Protein AF-A0A1F8CMC3-F1 (afdb_monomer)

pLDDT: mean 89.33, std 9.15, range [38.19, 98.25]

Sequence (382 aa):
GPGSTTINIGAGNGISLSADAITIDTDTTSTTSVKSNNSGLEVTADGLRLLGGCADGEALAWDATAEVWKCATASGGTITGSGASGQLTFWNGSTSITGSNSLWWDSTNARLGLGTTAPTSQLEILGTGVADGQFRIAYDSSNYTKFAVDSTGALTVSNNGTDIAKLGAANATFYVPTTFSASGDVSMAYDLVFTNQISSQIESYGPISIIAGENYESNDLTLKTYNAGDVVADLTGTGRLKLYGTDTTLLFDTRTTTDTDYWMGIIDDAAGDDDDILSIGKGLTNGTSTFLTLNSGGNLGIGTTAPITTLDVSGTTWLRGLSANSGLFINASGNVGIGTTAPAAWLDIAAATTAKPSIRVASGTAPTSPITGDMYNDGDQL

Nearest PDB structures (foldseek):
  8on4-assembly1_A  TM=4.471E-01  e=8.612E-02  Bdellovibrio bacteriovorus HD100
  9c3c-assembly1_d  TM=1.233E-01  e=6.291E-01  Oryctolagus cuniculus
  9c3c-assembly1_g  TM=1.492E-01  e=2.327E+00  Oryctolagus cuniculus
  6x3m-assembly2_D  TM=1.394E-01  e=8.611E+00  Streptococcus pyogenes phage H4489A

Structure (mmCIF, N/CA/C/O backbone):
data_AF-A0A1F8CMC3-F1
#
_entry.id   AF-A0A1F8CMC3-F1
#
loop_
_atom_site.group_PDB
_atom_site.id
_atom_site.type_symbol
_atom_site.label_atom_id
_atom_site.label_alt_id
_atom_site.label_comp_id
_atom_site.label_asym_id
_atom_site.label_entity_id
_atom_site.label_seq_id
_atom_site.pdbx_PDB_ins_code
_atom_site.Cartn_x
_atom_site.Cartn_y
_atom_site.Cartn_z
_atom_site.occupancy
_atom_site.B_iso_or_equiv
_atom_site.auth_seq_id
_atom_site.auth_comp_id
_atom_site.auth_asym_id
_atom_site.auth_atom_id
_atom_site.pdbx_PDB_model_num
ATOM 1 N N . GLY A 1 1 ? -66.513 -43.105 98.682 1.00 38.19 1 GLY A N 1
ATOM 2 C CA . GLY A 1 1 ? -67.400 -41.936 98.536 1.00 38.19 1 GLY A CA 1
ATOM 3 C C . GLY A 1 1 ? -66.544 -40.746 98.161 1.00 38.19 1 GLY A C 1
ATOM 4 O O . GLY A 1 1 ? -65.436 -40.677 98.681 1.00 38.19 1 GLY A O 1
ATOM 5 N N . PRO A 1 2 ? -66.982 -39.882 97.236 1.00 52.31 2 PRO A N 1
ATOM 6 C CA . PRO A 1 2 ? -66.177 -38.767 96.758 1.00 52.31 2 PRO A CA 1
ATOM 7 C C . PRO A 1 2 ? -66.030 -37.738 97.883 1.00 52.31 2 PRO A C 1
ATOM 9 O O . PRO A 1 2 ? -67.016 -37.347 98.506 1.00 52.31 2 PRO A O 1
ATOM 12 N N . GLY A 1 3 ? -64.796 -37.333 98.173 1.00 59.84 3 GLY A N 1
ATOM 13 C CA . GLY A 1 3 ? -64.551 -36.146 98.979 1.00 59.84 3 GLY A CA 1
ATOM 14 C C . GLY A 1 3 ? -64.892 -34.927 98.131 1.00 59.84 3 GLY A C 1
ATOM 15 O O . GLY A 1 3 ? -64.341 -34.767 97.046 1.00 59.84 3 GLY A O 1
ATOM 16 N N . SER A 1 4 ? -65.827 -34.102 98.592 1.00 69.75 4 SER A N 1
ATOM 17 C CA . SER A 1 4 ? -66.096 -32.806 97.972 1.00 69.75 4 SER A CA 1
ATOM 18 C C . SER A 1 4 ? -64.889 -31.897 98.205 1.00 69.75 4 SER A C 1
ATOM 20 O O . SER A 1 4 ? -64.654 -31.474 99.336 1.00 69.75 4 SER A O 1
ATOM 22 N N . THR A 1 5 ? -64.129 -31.599 97.152 1.00 72.62 5 THR A N 1
ATOM 23 C CA . THR A 1 5 ? -63.067 -30.587 97.180 1.00 72.62 5 THR A CA 1
ATOM 24 C C . THR A 1 5 ? -63.657 -29.256 96.741 1.00 72.62 5 THR A C 1
ATOM 26 O O . THR A 1 5 ? -64.049 -29.093 95.588 1.00 72.62 5 THR A O 1
ATOM 29 N N . THR A 1 6 ? -63.720 -28.292 97.654 1.00 71.50 6 THR A N 1
ATOM 30 C CA . THR A 1 6 ? -64.124 -26.923 97.324 1.00 71.50 6 THR A CA 1
ATOM 31 C C . THR A 1 6 ? -62.932 -26.181 96.726 1.00 71.50 6 THR A C 1
ATOM 33 O O . THR A 1 6 ? -61.944 -25.945 97.420 1.00 71.50 6 THR A O 1
ATOM 36 N N . ILE A 1 7 ? -63.020 -25.804 95.449 1.00 71.31 7 ILE A N 1
ATOM 37 C CA . ILE A 1 7 ? -62.030 -24.948 94.786 1.00 71.31 7 ILE A CA 1
ATOM 38 C C . ILE A 1 7 ? -62.608 -23.534 94.706 1.00 71.31 7 ILE A C 1
ATOM 40 O O . ILE A 1 7 ? -63.546 -23.275 93.957 1.00 71.31 7 ILE A O 1
ATOM 44 N N . ASN A 1 8 ? -62.047 -22.612 95.487 1.00 71.81 8 ASN A N 1
ATOM 45 C CA . ASN A 1 8 ? -62.418 -21.200 95.435 1.00 71.81 8 ASN A CA 1
ATOM 46 C C . ASN A 1 8 ? -61.679 -20.532 94.266 1.00 71.81 8 ASN A C 1
ATOM 48 O O . ASN A 1 8 ? -60.538 -20.109 94.422 1.00 71.81 8 ASN A O 1
ATOM 52 N N . ILE A 1 9 ? -62.321 -20.446 93.101 1.00 67.38 9 ILE A N 1
ATOM 53 C CA . ILE A 1 9 ? -61.719 -19.934 91.853 1.00 67.38 9 ILE A CA 1
ATOM 54 C C . ILE A 1 9 ? -61.589 -18.397 91.769 1.00 67.38 9 ILE A C 1
ATOM 56 O O . ILE A 1 9 ? -61.149 -17.878 90.750 1.00 67.38 9 ILE A O 1
ATOM 60 N N . GLY A 1 10 ? -61.887 -17.660 92.848 1.00 62.12 10 GLY A N 1
ATOM 61 C CA . GLY A 1 10 ? -61.741 -16.197 92.896 1.00 62.12 10 GLY A CA 1
ATOM 62 C C . GLY A 1 10 ? -62.737 -15.441 92.002 1.00 62.12 10 GLY A C 1
ATOM 63 O O . GLY A 1 10 ? -63.607 -16.037 91.378 1.00 62.12 10 GLY A O 1
ATOM 64 N N . ALA A 1 11 ? -62.659 -14.105 91.994 1.00 56.19 11 ALA A N 1
ATOM 65 C CA . ALA A 1 11 ? -63.525 -13.260 91.170 1.00 56.19 11 ALA A CA 1
ATOM 66 C C . ALA A 1 11 ? -63.021 -13.234 89.715 1.00 56.19 11 ALA A C 1
ATOM 68 O O . ALA A 1 11 ? -61.937 -12.713 89.462 1.00 56.19 11 ALA A O 1
ATOM 69 N N . GLY A 1 12 ? -63.800 -13.776 88.776 1.00 69.69 12 GLY A N 1
ATOM 70 C CA . GLY A 1 12 ? -63.489 -13.754 87.343 1.00 69.69 12 GLY A CA 1
ATOM 71 C C . GLY A 1 12 ? -64.087 -14.937 86.576 1.00 69.69 12 GLY A C 1
ATOM 72 O O . GLY A 1 12 ? -64.645 -15.849 87.182 1.00 69.69 12 GLY A O 1
ATOM 73 N N . ASN A 1 13 ? -63.957 -14.910 85.246 1.00 75.19 13 ASN A N 1
ATOM 74 C CA . ASN A 1 13 ? -64.405 -15.985 84.344 1.00 75.19 13 ASN A CA 1
ATOM 75 C C . ASN A 1 13 ? -63.239 -16.834 83.801 1.00 75.19 13 ASN A C 1
ATOM 77 O O . ASN A 1 13 ? -63.475 -17.802 83.083 1.00 75.19 13 ASN A O 1
ATOM 81 N N . GLY A 1 14 ? -61.994 -16.502 84.163 1.00 76.12 14 GLY A N 1
ATOM 82 C CA . GLY A 1 14 ? -60.788 -17.120 83.610 1.00 76.12 14 GLY A CA 1
ATOM 83 C C . GLY A 1 14 ? -60.581 -18.604 83.928 1.00 76.12 14 GLY A C 1
ATOM 84 O O . GLY A 1 14 ? -59.771 -19.261 83.279 1.00 76.12 14 GLY A O 1
ATOM 85 N N . ILE A 1 15 ? -61.295 -19.156 84.913 1.00 80.38 15 ILE A N 1
ATOM 86 C CA . ILE A 1 15 ? -61.325 -20.594 85.208 1.00 80.38 15 ILE A CA 1
ATOM 87 C C . ILE A 1 15 ? -62.787 -21.004 85.357 1.00 80.38 15 ILE A C 1
ATOM 89 O O . ILE A 1 15 ? -63.511 -20.447 86.178 1.00 80.38 15 ILE A O 1
ATOM 93 N N . SER A 1 16 ? -63.221 -21.997 84.590 1.00 80.31 16 SER A N 1
ATOM 94 C CA . SER A 1 16 ? -64.565 -22.569 84.663 1.00 80.31 16 SER A CA 1
ATOM 95 C C . SER A 1 16 ? -64.506 -24.041 85.072 1.00 80.31 16 SER A C 1
ATOM 97 O O . SER A 1 16 ? -63.592 -24.780 84.707 1.00 80.31 16 SER A O 1
ATOM 99 N N . LEU A 1 17 ? -65.480 -24.464 85.879 1.00 80.94 17 LEU A N 1
ATOM 100 C CA . LEU A 1 17 ? -65.612 -25.834 86.369 1.00 80.94 17 LEU A CA 1
ATOM 101 C C . LEU A 1 17 ? -66.910 -26.438 85.829 1.00 80.94 17 LEU A C 1
ATOM 103 O O . LEU A 1 17 ? -67.985 -25.862 85.986 1.00 80.94 17 LEU A O 1
ATOM 107 N N . SER A 1 18 ? -66.808 -27.619 85.229 1.00 75.62 18 SER A N 1
ATOM 108 C CA . SER A 1 18 ? -67.940 -28.468 84.848 1.00 75.62 18 SER A CA 1
ATOM 109 C C . SER A 1 18 ? -67.904 -29.782 85.635 1.00 75.62 18 SER A C 1
ATOM 111 O O . SER A 1 18 ? -66.978 -30.009 86.412 1.00 75.62 18 SER A O 1
ATOM 113 N N . ALA A 1 19 ? -68.907 -30.649 85.448 1.00 78.69 19 ALA A N 1
ATOM 114 C CA . ALA A 1 19 ? -69.024 -31.910 86.186 1.00 78.69 19 ALA A CA 1
ATOM 115 C C . ALA A 1 19 ? -67.763 -32.795 86.092 1.00 78.69 19 ALA A C 1
ATOM 117 O O . ALA A 1 19 ? -67.409 -33.421 87.087 1.00 78.69 19 ALA A O 1
ATOM 118 N N . ASP A 1 20 ? -67.063 -32.771 84.948 1.00 84.12 20 ASP A N 1
ATOM 119 C CA . ASP A 1 20 ? -65.910 -33.641 84.671 1.00 84.12 20 ASP A CA 1
ATOM 120 C C . ASP A 1 20 ? -64.670 -32.897 84.128 1.00 84.12 20 ASP A C 1
ATOM 122 O O . ASP A 1 20 ? -63.697 -33.535 83.724 1.00 84.12 20 ASP A O 1
ATOM 126 N N . ALA A 1 21 ? -64.665 -31.557 84.093 1.00 79.62 21 ALA A N 1
ATOM 127 C CA . ALA A 1 21 ? -63.532 -30.793 83.561 1.00 79.62 21 ALA A CA 1
ATOM 128 C C . ALA A 1 21 ? -63.313 -29.448 84.262 1.00 79.62 21 ALA A C 1
ATOM 130 O O . ALA A 1 21 ? -64.268 -28.744 84.598 1.00 79.62 21 ALA A O 1
ATOM 131 N N . ILE A 1 22 ? -62.037 -29.080 84.404 1.00 85.12 22 ILE A N 1
ATOM 132 C CA . ILE A 1 22 ? -61.576 -27.729 84.739 1.00 85.12 22 ILE A CA 1
ATOM 133 C C . ILE A 1 22 ? -61.035 -27.117 83.448 1.00 85.12 22 ILE A C 1
ATOM 135 O O . ILE A 1 22 ? -60.096 -27.654 82.860 1.00 85.12 22 ILE A O 1
ATOM 139 N N . THR A 1 23 ? -61.618 -26.007 83.014 1.00 83.62 23 THR A N 1
ATOM 140 C CA . THR A 1 23 ? -61.198 -25.256 81.829 1.00 83.62 23 THR A CA 1
ATOM 141 C C . THR A 1 23 ? -60.598 -23.924 82.249 1.00 83.62 23 THR A C 1
ATOM 143 O O . THR A 1 23 ? -61.126 -23.245 83.126 1.00 83.62 23 THR A O 1
ATOM 146 N N . ILE A 1 24 ? -59.480 -23.555 81.629 1.00 85.62 24 ILE A N 1
ATOM 147 C CA . ILE A 1 24 ? -58.861 -22.240 81.793 1.00 85.62 24 ILE A CA 1
ATOM 148 C C . ILE A 1 24 ? -59.139 -21.472 80.507 1.00 85.62 24 ILE A C 1
ATOM 150 O O . ILE A 1 24 ? -58.868 -21.990 79.424 1.00 85.62 24 ILE A O 1
ATOM 154 N N . ASP A 1 25 ? -59.717 -20.283 80.631 1.00 84.88 25 ASP A N 1
ATOM 155 C CA . ASP A 1 25 ? -59.954 -19.394 79.499 1.00 84.88 25 ASP A CA 1
ATOM 156 C C . ASP A 1 25 ? -58.603 -18.965 78.919 1.00 84.88 25 ASP A C 1
ATOM 158 O O . ASP A 1 25 ? -57.701 -18.585 79.660 1.00 84.88 25 ASP A O 1
ATOM 162 N N . THR A 1 26 ? -58.429 -19.075 77.609 1.00 85.19 26 THR A N 1
ATOM 163 C CA . THR A 1 26 ? -57.206 -18.660 76.908 1.00 85.19 26 THR A CA 1
ATOM 164 C C . THR A 1 26 ? -57.451 -17.485 75.963 1.00 85.19 26 THR A C 1
ATOM 166 O O . THR A 1 26 ? -56.511 -17.023 75.321 1.00 85.19 26 THR A O 1
ATOM 169 N N . ASP A 1 27 ? -58.694 -17.008 75.859 1.00 83.00 27 ASP A N 1
ATOM 170 C CA . ASP A 1 27 ? -59.113 -15.897 74.999 1.00 83.00 27 ASP A CA 1
ATOM 171 C C . ASP A 1 27 ? -59.260 -14.607 75.823 1.00 83.00 27 ASP A C 1
ATOM 173 O O . ASP A 1 27 ? -60.314 -13.982 75.927 1.00 83.00 27 ASP A O 1
ATOM 177 N N . THR A 1 28 ? -58.171 -14.230 76.496 1.00 79.50 28 THR A N 1
ATOM 178 C CA . THR A 1 28 ? -58.168 -13.093 77.425 1.00 79.50 28 THR A CA 1
ATOM 179 C C . THR A 1 28 ? -58.035 -11.762 76.676 1.00 79.50 28 THR A C 1
ATOM 181 O O . THR A 1 28 ? -57.149 -11.625 75.832 1.00 79.50 28 THR A O 1
ATOM 184 N N . THR A 1 29 ? -58.809 -10.734 77.046 1.00 75.31 29 THR A N 1
ATOM 185 C CA . THR A 1 29 ? -58.778 -9.405 76.385 1.00 75.31 29 THR A CA 1
ATOM 186 C C . THR A 1 29 ? -58.142 -8.277 77.211 1.00 75.31 29 THR A C 1
ATOM 188 O O . THR A 1 29 ? -58.036 -7.150 76.732 1.00 75.31 29 THR A O 1
ATOM 191 N N . SER A 1 30 ? -57.761 -8.533 78.464 1.00 74.38 30 SER A N 1
ATOM 192 C CA . SER A 1 30 ? -57.161 -7.534 79.371 1.00 74.38 30 SER A CA 1
ATOM 193 C C . SER A 1 30 ? -55.657 -7.342 79.101 1.00 74.38 30 SER A C 1
ATOM 195 O O . SER A 1 30 ? -55.151 -7.866 78.119 1.00 74.38 30 SER A O 1
ATOM 197 N N . THR A 1 31 ? -54.912 -6.597 79.921 1.00 79.62 31 THR A N 1
ATOM 198 C CA . THR A 1 31 ? -53.431 -6.491 79.890 1.00 79.62 31 THR A CA 1
ATOM 199 C C . THR A 1 31 ? -52.895 -6.358 81.312 1.00 79.62 31 THR A C 1
ATOM 201 O O . THR A 1 31 ? -53.565 -5.771 82.160 1.00 79.62 31 THR A O 1
ATOM 204 N N . THR A 1 32 ? -51.683 -6.845 81.583 1.00 85.75 32 THR A N 1
ATOM 205 C CA . THR A 1 32 ? -51.021 -6.693 82.892 1.00 85.75 32 THR A CA 1
ATOM 206 C C . THR A 1 32 ? -49.749 -5.852 82.774 1.00 85.75 32 THR A C 1
ATOM 208 O O . THR A 1 32 ? -49.306 -5.517 81.681 1.00 85.75 32 THR A O 1
ATOM 211 N N . SER A 1 33 ? -49.131 -5.507 83.906 1.00 90.50 33 SER A N 1
ATOM 212 C CA . SER A 1 33 ? -47.805 -4.877 83.948 1.00 90.50 33 SER A CA 1
ATOM 213 C C . SER A 1 33 ? -46.658 -5.884 84.115 1.00 90.50 33 SER A C 1
ATOM 215 O O . SER A 1 33 ? -45.511 -5.476 84.313 1.00 90.50 33 SER A O 1
ATOM 217 N N . VAL A 1 34 ? -46.933 -7.194 84.059 1.00 90.44 34 VAL A N 1
ATOM 218 C CA . VAL A 1 34 ? -45.929 -8.234 84.317 1.00 90.44 34 VAL A CA 1
ATOM 219 C C . VAL A 1 34 ? -44.989 -8.346 83.120 1.00 90.44 34 VAL A C 1
ATOM 221 O O . VAL A 1 34 ? -45.412 -8.657 82.009 1.00 90.44 34 VAL A O 1
ATOM 224 N N . LYS A 1 35 ? -43.696 -8.100 83.356 1.00 92.62 35 LYS A N 1
ATOM 225 C CA . LYS A 1 35 ? -42.649 -8.140 82.321 1.00 92.62 35 LYS A CA 1
ATOM 226 C C . LYS A 1 35 ? -41.734 -9.358 82.393 1.00 92.62 35 LYS A C 1
ATOM 228 O O . LYS A 1 35 ? -40.919 -9.535 81.495 1.00 92.62 35 LYS A O 1
ATOM 233 N N . SER A 1 36 ? -41.835 -10.191 83.426 1.00 93.06 36 SER A N 1
ATOM 234 C CA . SER A 1 36 ? -41.085 -11.447 83.512 1.00 93.06 36 SER A CA 1
ATOM 235 C C . SER A 1 36 ? -41.746 -12.463 84.440 1.00 93.06 36 SER A C 1
ATOM 237 O O . SER A 1 36 ? -42.309 -12.095 85.470 1.00 93.06 36 SER A O 1
ATOM 239 N N . ASN A 1 37 ? -41.664 -13.746 84.083 1.00 92.38 37 ASN A N 1
ATOM 240 C CA . ASN A 1 37 ? -41.976 -14.874 84.958 1.00 92.38 37 ASN A CA 1
ATOM 241 C C . ASN A 1 37 ? -41.343 -16.184 84.445 1.00 92.38 37 ASN A C 1
ATOM 243 O O . ASN A 1 37 ? -40.838 -16.260 83.331 1.00 92.38 37 ASN A O 1
ATOM 247 N N . ASN A 1 38 ? -41.392 -17.246 85.249 1.00 91.94 38 ASN A N 1
ATOM 248 C CA . ASN A 1 38 ? -40.716 -18.508 84.928 1.00 91.94 38 ASN A CA 1
ATOM 249 C C . ASN A 1 38 ? -41.235 -19.208 83.653 1.00 91.94 38 ASN A C 1
ATOM 251 O O . ASN A 1 38 ? -40.467 -19.850 82.948 1.00 91.94 38 ASN A O 1
ATOM 255 N N . SER A 1 39 ? -42.531 -19.111 83.343 1.00 91.38 39 SER A N 1
ATOM 256 C CA . SER A 1 39 ? -43.182 -19.897 82.279 1.00 91.38 39 SER A CA 1
ATOM 257 C C . SER A 1 39 ? -43.510 -19.107 81.008 1.00 91.38 39 SER A C 1
ATOM 259 O O . SER A 1 39 ? -43.974 -19.695 80.037 1.00 91.38 39 SER A O 1
ATOM 261 N N . GLY A 1 40 ? -43.345 -17.782 81.019 1.00 92.06 40 GLY A N 1
ATOM 262 C CA . GLY A 1 40 ? -43.855 -16.879 79.979 1.00 92.06 40 GLY A CA 1
ATOM 263 C C . GLY A 1 40 ? -45.377 -16.717 79.999 1.00 92.06 40 GLY A C 1
ATOM 264 O O . GLY A 1 40 ? -45.918 -15.961 79.194 1.00 92.06 40 GLY A O 1
ATOM 265 N N . LEU A 1 41 ? -46.058 -17.413 80.915 1.00 90.44 41 LEU A N 1
ATOM 266 C CA . LEU A 1 41 ? -47.509 -17.508 81.011 1.00 90.44 41 LEU A CA 1
ATOM 267 C C . LEU A 1 41 ? -48.007 -16.933 82.331 1.00 90.44 41 LEU A C 1
ATOM 269 O O . LEU A 1 41 ? -47.587 -17.391 83.391 1.00 90.44 41 LEU A O 1
ATOM 273 N N . GLU A 1 42 ? -48.933 -15.989 82.287 1.00 88.31 42 GLU A N 1
ATOM 274 C CA . GLU A 1 42 ? -49.613 -15.462 83.467 1.00 88.31 42 GLU A CA 1
ATOM 275 C C . GLU A 1 42 ? -51.088 -15.869 83.474 1.00 88.31 42 GLU A C 1
ATOM 277 O O . GLU A 1 42 ? -51.708 -16.043 82.425 1.00 88.31 42 GLU A O 1
ATOM 282 N N . VAL A 1 43 ? -51.644 -16.021 84.674 1.00 85.50 43 VAL A N 1
ATOM 283 C CA . VAL A 1 43 ? -53.077 -16.244 84.879 1.00 85.50 43 VAL A CA 1
ATOM 284 C C . VAL A 1 43 ? -53.650 -14.980 85.503 1.00 85.50 43 VAL A C 1
ATOM 286 O O . VAL A 1 43 ? -53.175 -14.533 86.548 1.00 85.50 43 VAL A O 1
ATOM 289 N N . THR A 1 44 ? -54.657 -14.400 84.861 1.00 82.31 44 THR A N 1
ATOM 290 C CA . THR A 1 44 ? -55.396 -13.228 85.338 1.00 82.31 44 THR A CA 1
ATOM 291 C C . THR A 1 44 ? -56.838 -13.615 85.673 1.00 82.31 44 THR A C 1
ATOM 293 O O . THR A 1 44 ? -57.240 -14.767 85.510 1.00 82.31 44 THR A O 1
ATOM 296 N N . ALA A 1 45 ? -57.644 -12.650 86.130 1.00 81.25 45 ALA A N 1
ATOM 297 C CA . ALA A 1 45 ? -59.080 -12.858 86.339 1.00 81.25 45 ALA A CA 1
ATOM 298 C C . ALA A 1 45 ? -59.830 -13.261 85.048 1.00 81.25 45 ALA A C 1
ATOM 300 O O . ALA A 1 45 ? -60.896 -13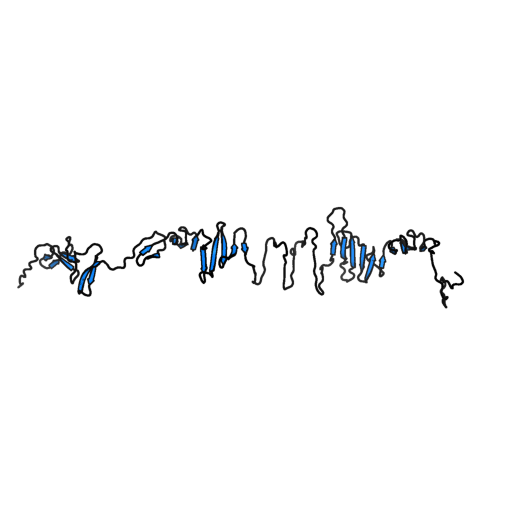.878 85.123 1.00 81.25 45 ALA A O 1
ATOM 301 N N . ASP A 1 46 ? -59.253 -12.944 83.886 1.00 83.62 46 ASP A N 1
ATOM 302 C CA . ASP A 1 46 ? -59.828 -13.204 82.566 1.00 83.62 46 ASP A CA 1
ATOM 303 C C . ASP A 1 46 ? -59.306 -14.503 81.933 1.00 83.62 46 ASP A C 1
ATOM 305 O O . ASP A 1 46 ? -59.886 -14.949 80.956 1.00 83.62 46 ASP A O 1
ATOM 309 N N . GLY A 1 47 ? -58.247 -15.129 82.472 1.00 87.50 47 GLY A N 1
ATOM 310 C CA . GLY A 1 47 ? -57.729 -16.416 81.982 1.00 87.50 47 GLY A CA 1
ATOM 311 C C . GLY A 1 47 ? -56.202 -16.523 81.913 1.00 87.50 47 GLY A C 1
ATOM 312 O O . GLY A 1 47 ? -55.474 -15.720 82.494 1.00 87.50 47 GLY A O 1
ATOM 313 N N . LEU A 1 48 ? -55.711 -17.544 81.211 1.00 88.69 48 LEU A N 1
ATOM 314 C CA . LEU A 1 48 ? -54.304 -17.798 80.900 1.00 88.69 48 LEU A CA 1
ATOM 315 C C . LEU A 1 48 ? -53.877 -17.051 79.637 1.00 88.69 48 LEU A C 1
ATOM 317 O O . LEU A 1 48 ? -54.520 -17.137 78.595 1.00 88.69 48 LEU A O 1
ATOM 321 N N . ARG A 1 49 ? -52.721 -16.397 79.702 1.00 87.62 49 ARG A N 1
ATOM 322 C CA . ARG A 1 49 ? -52.144 -15.636 78.591 1.00 87.62 49 ARG A CA 1
ATOM 323 C C . ARG A 1 49 ? -50.624 -15.606 78.661 1.00 87.62 49 ARG A C 1
ATOM 325 O O . ARG A 1 49 ? -50.031 -15.959 79.677 1.00 87.62 49 ARG A O 1
ATOM 332 N N . LEU A 1 50 ? -49.995 -15.116 77.600 1.00 89.62 50 LEU A N 1
ATOM 333 C CA . LEU A 1 50 ? -48.595 -14.687 77.626 1.00 89.62 50 LEU A CA 1
ATOM 334 C C . LEU A 1 50 ? -48.436 -13.378 78.423 1.00 89.62 50 LEU A C 1
ATOM 336 O O . LEU A 1 50 ? -49.404 -12.622 78.551 1.00 89.62 50 LEU A O 1
ATOM 340 N N . LEU A 1 51 ? -47.230 -13.097 78.936 1.00 90.38 51 LEU A N 1
ATOM 341 C CA . LEU A 1 51 ? -46.955 -11.884 79.730 1.00 90.38 51 LEU A CA 1
ATOM 342 C C . LEU A 1 51 ? -47.491 -10.611 79.055 1.00 90.38 51 LEU A C 1
ATOM 344 O O . LEU A 1 51 ? -47.124 -10.289 77.926 1.00 90.38 51 LEU A O 1
ATOM 348 N N . GLY A 1 52 ? -48.358 -9.879 79.753 1.00 88.31 52 GLY A N 1
ATOM 349 C CA . GLY A 1 52 ? -49.049 -8.714 79.215 1.00 88.31 52 GLY A CA 1
ATOM 350 C C . GLY A 1 52 ? -48.325 -7.382 79.315 1.00 88.31 52 GLY A C 1
ATOM 351 O O . GLY A 1 52 ? -48.834 -6.409 78.767 1.00 88.31 52 GLY A O 1
ATOM 352 N N . GLY A 1 53 ? -47.165 -7.325 79.973 1.00 90.62 53 GLY A N 1
ATOM 353 C CA . GLY A 1 53 ? -46.418 -6.084 80.191 1.00 90.62 53 GLY A CA 1
ATOM 354 C C . GLY A 1 53 ? -45.428 -5.694 79.087 1.00 90.62 53 GLY A C 1
ATOM 355 O O . GLY A 1 53 ? -44.692 -4.722 79.278 1.00 90.62 53 GLY A O 1
ATOM 356 N N . CYS A 1 54 ? -45.351 -6.439 77.979 1.00 89.94 54 CYS A N 1
ATOM 357 C CA . CYS A 1 54 ? -44.414 -6.144 76.890 1.00 89.94 54 CYS A CA 1
ATOM 358 C C . CYS A 1 54 ? -44.823 -4.861 76.154 1.00 89.94 54 CYS A C 1
ATOM 360 O O . CYS A 1 54 ? -45.987 -4.685 75.804 1.00 89.94 54 CYS A O 1
ATOM 362 N N . ALA A 1 55 ? -43.867 -3.963 75.927 1.00 90.06 55 ALA A N 1
ATOM 363 C CA . ALA A 1 55 ? -44.063 -2.786 75.089 1.00 90.06 55 ALA A CA 1
ATOM 364 C C . ALA A 1 55 ? -44.012 -3.149 73.594 1.00 90.06 55 ALA A C 1
ATOM 366 O O . ALA A 1 55 ? -43.504 -4.208 73.218 1.00 90.06 55 ALA A O 1
ATOM 367 N N . ASP A 1 56 ? -44.487 -2.245 72.732 1.00 84.69 56 ASP A N 1
ATOM 368 C CA . ASP A 1 56 ? -44.371 -2.395 71.278 1.00 84.69 56 ASP A CA 1
ATOM 369 C C . ASP A 1 56 ? -42.907 -2.652 70.870 1.00 84.69 56 ASP A C 1
ATOM 371 O O . ASP A 1 56 ? -41.999 -1.898 71.229 1.00 84.69 56 ASP A O 1
ATOM 375 N N . GLY A 1 57 ? -42.671 -3.735 70.122 1.00 80.81 57 GLY A N 1
ATOM 376 C CA . GLY A 1 57 ? -41.330 -4.161 69.696 1.00 80.81 57 GLY A CA 1
ATOM 377 C C . GLY A 1 57 ? -40.558 -5.022 70.709 1.00 80.81 57 GLY A C 1
ATOM 378 O O . GLY A 1 57 ? -39.455 -5.483 70.398 1.00 80.81 57 GLY A O 1
ATOM 379 N N . GLU A 1 58 ? -41.116 -5.284 71.894 1.00 89.75 58 GLU A N 1
ATOM 380 C CA . GLU A 1 58 ? -40.616 -6.323 72.798 1.00 89.75 58 GLU A CA 1
ATOM 381 C C . GLU A 1 58 ? -41.211 -7.693 72.434 1.00 89.75 58 GLU A C 1
ATOM 383 O O . GLU A 1 58 ? -42.368 -7.815 72.038 1.00 89.75 58 GLU A O 1
ATOM 388 N N . ALA A 1 59 ? -40.408 -8.743 72.587 1.00 88.00 59 ALA A N 1
ATOM 389 C CA . ALA A 1 59 ? -40.827 -10.132 72.456 1.00 88.00 59 ALA A CA 1
ATOM 390 C C . ALA A 1 59 ? -40.540 -10.884 73.760 1.00 88.00 59 ALA A C 1
ATOM 392 O O . ALA A 1 59 ? -39.703 -10.466 74.566 1.00 88.00 59 ALA A O 1
ATOM 393 N N . LEU A 1 60 ? -41.210 -12.021 73.956 1.00 91.31 60 LEU A N 1
ATOM 394 C CA . LEU A 1 60 ? -40.846 -12.941 75.026 1.00 91.31 60 LEU A CA 1
ATOM 395 C C . LEU A 1 60 ? -39.505 -13.596 74.708 1.00 91.31 60 LEU A C 1
ATOM 397 O O . LEU A 1 60 ? -39.383 -14.360 73.752 1.00 91.31 60 LEU A O 1
ATOM 401 N N . ALA A 1 61 ? -38.510 -13.306 75.534 1.00 91.25 61 ALA A N 1
ATOM 402 C CA . ALA A 1 61 ? -37.174 -13.865 75.444 1.00 91.25 61 ALA A CA 1
ATOM 403 C C . ALA A 1 61 ? -36.834 -14.628 76.727 1.00 91.25 61 ALA A C 1
ATOM 405 O O . ALA A 1 61 ? -37.153 -14.183 77.831 1.00 91.25 61 ALA A O 1
ATOM 406 N N . TRP A 1 62 ? -36.163 -15.769 76.580 1.00 92.31 62 TRP A N 1
ATOM 407 C CA . TRP A 1 62 ? -35.617 -16.518 77.707 1.00 92.31 62 TRP A CA 1
ATOM 408 C C . TRP A 1 62 ? -34.371 -15.814 78.259 1.00 92.31 62 TRP A C 1
ATOM 410 O O . TRP A 1 62 ? -33.398 -15.597 77.535 1.00 92.31 62 TRP A O 1
ATOM 420 N N . ASP A 1 63 ? -34.388 -15.462 79.542 1.00 90.62 63 ASP A N 1
ATOM 421 C CA . ASP A 1 63 ? -33.230 -14.969 80.280 1.00 90.62 63 ASP A CA 1
ATOM 422 C C . ASP A 1 63 ? -32.540 -16.142 80.981 1.00 90.62 63 ASP A C 1
ATOM 424 O O . ASP A 1 63 ? -32.968 -16.588 82.042 1.00 90.62 63 ASP A O 1
ATOM 428 N N . ALA A 1 64 ? -31.447 -16.633 80.396 1.00 91.88 64 ALA A N 1
ATOM 429 C CA . ALA A 1 64 ? -30.693 -17.759 80.946 1.00 91.88 64 ALA A CA 1
ATOM 430 C C . ALA A 1 64 ? -29.987 -17.453 82.281 1.00 91.88 64 ALA A C 1
ATOM 432 O O . ALA A 1 64 ? -29.538 -18.383 82.941 1.00 91.88 64 ALA A O 1
ATOM 433 N N . THR A 1 65 ? -29.863 -16.179 82.676 1.00 91.88 65 THR A N 1
ATOM 434 C CA . THR A 1 65 ? -29.244 -15.794 83.958 1.00 91.88 65 THR A CA 1
ATOM 435 C C . THR A 1 65 ? -30.270 -15.800 85.081 1.00 91.88 65 THR A C 1
ATOM 437 O O . THR A 1 65 ? -29.977 -16.232 86.191 1.00 91.88 65 THR A O 1
ATOM 440 N N . ALA A 1 66 ? -31.469 -15.295 84.793 1.00 91.69 66 ALA A N 1
ATOM 441 C CA . ALA A 1 66 ? -32.560 -15.222 85.756 1.00 91.69 66 ALA A CA 1
ATOM 442 C C . ALA A 1 66 ? -33.508 -16.435 85.697 1.00 91.69 66 ALA A C 1
ATOM 444 O O . ALA A 1 66 ? -34.410 -16.514 86.523 1.00 91.69 66 ALA A O 1
ATOM 445 N N . GLU A 1 67 ? -33.311 -17.346 84.736 1.00 93.12 67 GLU A N 1
ATOM 446 C CA . GLU A 1 67 ? -34.143 -18.532 84.477 1.00 93.12 67 GLU A CA 1
ATOM 447 C C . GLU A 1 67 ? -35.634 -18.188 84.323 1.00 93.12 67 GLU A C 1
ATOM 449 O O . GLU A 1 67 ? -36.516 -18.874 84.830 1.00 93.12 67 GLU A O 1
ATOM 454 N N . VAL A 1 68 ? -35.927 -17.089 83.625 1.00 94.44 68 VAL A N 1
ATOM 455 C CA . VAL A 1 68 ? -37.296 -16.611 83.390 1.00 94.44 68 VAL A CA 1
ATOM 456 C C . VAL A 1 68 ? -37.501 -16.224 81.935 1.00 94.44 68 VAL A C 1
ATOM 458 O O . VAL A 1 68 ? -36.586 -15.762 81.256 1.00 94.44 68 VAL A O 1
ATOM 461 N N . TRP A 1 69 ? -38.739 -16.319 81.468 1.00 94.94 69 TRP A N 1
ATOM 462 C CA . TRP A 1 69 ? -39.181 -15.583 80.291 1.00 94.94 69 TRP A CA 1
ATOM 463 C C . TRP A 1 69 ? -39.412 -14.123 80.667 1.00 94.94 69 TRP A C 1
ATOM 465 O O . TRP A 1 69 ? -40.039 -13.827 81.686 1.00 94.94 69 TRP A O 1
ATOM 475 N N . LYS A 1 70 ? -38.922 -13.195 79.847 1.00 93.38 70 LYS A N 1
ATOM 476 C CA . LYS A 1 70 ? -39.122 -11.757 80.033 1.00 93.38 70 LYS A CA 1
ATOM 477 C C . LYS A 1 70 ? -39.477 -11.059 78.729 1.00 93.38 70 LYS A C 1
ATOM 479 O O . LYS A 1 70 ? -39.067 -11.496 77.658 1.00 93.38 70 LYS A O 1
ATOM 484 N N . CYS A 1 71 ? -40.183 -9.943 78.832 1.00 92.88 71 CYS A N 1
ATOM 485 C CA . CYS A 1 71 ? -40.255 -8.963 77.763 1.00 92.88 71 CYS A CA 1
ATOM 486 C C . CYS A 1 71 ? -38.854 -8.387 77.555 1.00 92.88 71 CYS A C 1
ATOM 488 O O . CYS A 1 71 ? -38.246 -7.845 78.481 1.00 92.88 71 CYS A O 1
ATOM 490 N N . ALA A 1 72 ? -38.321 -8.551 76.353 1.00 90.38 72 ALA A N 1
ATOM 491 C CA . ALA A 1 72 ? -37.062 -7.954 75.950 1.00 90.38 72 ALA A CA 1
ATOM 492 C C . ALA A 1 72 ? -37.231 -7.329 74.572 1.00 90.38 72 ALA A C 1
ATOM 494 O O . ALA A 1 72 ? -37.929 -7.881 73.720 1.00 90.38 72 ALA A O 1
ATOM 495 N N . THR A 1 73 ? -36.559 -6.205 74.330 1.00 86.56 73 THR A N 1
ATOM 496 C CA . THR A 1 73 ? -36.412 -5.671 72.975 1.00 86.56 73 THR A CA 1
ATOM 497 C C . THR A 1 73 ? -35.883 -6.782 72.077 1.00 86.56 73 THR A C 1
ATOM 499 O O . THR A 1 73 ? -34.857 -7.389 72.396 1.00 86.56 73 THR A O 1
ATOM 502 N N . ALA A 1 74 ? -36.590 -7.079 70.987 1.00 75.19 74 ALA A N 1
ATOM 503 C CA . ALA A 1 74 ? -36.167 -8.120 70.064 1.00 75.19 74 ALA A CA 1
ATOM 504 C C . ALA A 1 74 ? -34.751 -7.797 69.546 1.00 75.19 74 ALA A C 1
ATOM 506 O O . ALA A 1 74 ? -34.557 -6.850 68.789 1.00 75.19 74 ALA A O 1
ATOM 507 N N . SER A 1 75 ? -33.745 -8.568 69.967 1.00 64.56 75 SER A N 1
ATOM 508 C CA . SER A 1 75 ? -32.330 -8.356 69.632 1.00 64.56 75 SER A CA 1
ATOM 509 C C . SER A 1 75 ? -31.938 -8.964 68.280 1.00 64.56 75 SER A C 1
ATOM 511 O O . SER A 1 75 ? -30.812 -9.425 68.090 1.00 64.56 75 SER A O 1
ATOM 513 N N . GLY A 1 76 ? -32.857 -8.969 67.315 1.00 64.12 76 GLY A N 1
ATOM 514 C CA . GLY A 1 76 ? -32.480 -9.198 65.926 1.00 64.12 76 GLY A CA 1
ATOM 515 C C . GLY A 1 76 ? -31.706 -7.976 65.454 1.00 64.12 76 GLY A C 1
ATOM 516 O O . GLY A 1 76 ? -32.208 -6.865 65.591 1.00 64.12 76 GLY A O 1
ATOM 517 N N . GLY A 1 77 ? -30.488 -8.144 64.934 1.00 66.94 77 GLY A N 1
ATOM 518 C CA . GLY A 1 77 ? -29.770 -7.047 64.286 1.00 66.94 77 GLY A CA 1
ATOM 519 C C . GLY A 1 77 ? -30.643 -6.475 63.172 1.00 66.94 77 GLY A C 1
ATOM 520 O O . GLY A 1 77 ? -30.757 -7.075 62.107 1.00 66.94 77 GLY A O 1
ATOM 521 N N . THR A 1 78 ? -31.330 -5.366 63.438 1.00 75.00 78 THR A N 1
ATOM 522 C CA . THR A 1 78 ? -32.257 -4.773 62.480 1.00 75.00 78 THR A CA 1
ATOM 523 C C . THR A 1 78 ? -31.440 -4.160 61.358 1.00 75.00 78 THR A C 1
ATOM 525 O O . THR A 1 78 ? -30.772 -3.145 61.558 1.00 75.00 78 THR A O 1
ATOM 528 N N . ILE A 1 79 ? -31.488 -4.789 60.187 1.00 87.12 79 ILE A N 1
ATOM 529 C CA . ILE A 1 79 ? -31.049 -4.175 58.939 1.00 87.12 79 ILE A CA 1
ATOM 530 C C . ILE A 1 79 ? -32.069 -3.078 58.612 1.00 87.12 79 ILE A C 1
ATOM 532 O O . ILE A 1 79 ? -33.251 -3.366 58.433 1.00 87.12 79 ILE A O 1
ATOM 536 N N . THR A 1 80 ? -31.631 -1.824 58.584 1.00 88.50 80 THR A N 1
ATOM 537 C CA . THR A 1 80 ? -32.440 -0.659 58.207 1.00 88.50 80 THR A CA 1
ATOM 538 C C . THR A 1 80 ? -32.175 -0.271 56.749 1.00 88.50 80 THR A C 1
ATOM 540 O O . THR A 1 80 ? -31.181 -0.687 56.159 1.00 88.50 80 THR A O 1
ATOM 543 N N . GLY A 1 81 ? -33.069 0.515 56.142 1.00 90.19 81 GLY A N 1
ATOM 544 C CA . GLY A 1 81 ? -32.939 0.975 54.754 1.00 90.19 81 GLY A CA 1
ATOM 545 C C . GLY A 1 81 ? -33.985 0.394 53.801 1.00 90.19 81 GLY A C 1
ATOM 546 O O . GLY A 1 81 ? -34.773 -0.476 54.161 1.00 90.19 81 GLY A O 1
ATOM 547 N N . SER A 1 82 ? -34.032 0.931 52.582 1.00 88.62 82 SER A N 1
ATOM 548 C CA . SER A 1 82 ? -34.962 0.514 51.522 1.00 88.62 82 SER A CA 1
ATOM 549 C C . SER A 1 82 ? -34.327 0.719 50.141 1.00 88.62 82 SER A C 1
ATOM 551 O O . SER A 1 82 ? -33.289 1.371 50.026 1.00 88.62 82 SER A O 1
ATOM 553 N N . GLY A 1 83 ? -34.936 0.157 49.096 1.00 89.56 83 GLY A N 1
ATOM 554 C CA . GLY A 1 83 ? -34.515 0.322 47.703 1.00 89.56 83 GLY A CA 1
ATOM 555 C C . GLY A 1 83 ? -35.708 0.277 46.749 1.00 89.56 83 GLY A C 1
ATOM 556 O O . GLY A 1 83 ? -36.823 -0.058 47.152 1.00 89.56 83 GLY A O 1
ATOM 557 N N . ALA A 1 84 ? -35.477 0.622 45.485 1.00 93.44 84 ALA A N 1
ATOM 558 C CA . ALA A 1 84 ? -36.472 0.491 44.423 1.00 93.44 84 ALA A CA 1
ATOM 559 C C . ALA A 1 84 ? -36.342 -0.857 43.692 1.00 93.44 84 ALA A C 1
ATOM 561 O O . ALA A 1 84 ? -35.257 -1.436 43.623 1.00 93.44 84 ALA A O 1
ATOM 562 N N . SER A 1 85 ? -37.444 -1.337 43.101 1.00 94.12 85 SER A N 1
ATOM 563 C CA . SER A 1 85 ? -37.424 -2.519 42.228 1.00 94.12 85 SER A CA 1
ATOM 564 C C . SER A 1 85 ? -36.395 -2.332 41.116 1.00 94.12 85 SER A C 1
ATOM 566 O O . SER A 1 85 ? -36.447 -1.330 40.411 1.00 94.12 85 SER A O 1
ATOM 568 N N . GLY A 1 86 ? -35.495 -3.302 40.960 1.00 94.94 86 GLY A N 1
ATOM 569 C CA . GLY A 1 86 ? -34.416 -3.274 39.974 1.00 94.94 86 GLY A CA 1
ATOM 570 C C . GLY A 1 86 ? -33.086 -2.732 40.497 1.00 94.94 86 GLY A C 1
ATOM 571 O O . GLY A 1 86 ? -32.064 -2.987 39.882 1.00 94.94 86 GLY A O 1
ATOM 572 N N . GLN A 1 87 ? -33.013 -2.061 41.646 1.00 96.94 87 GLN A N 1
ATOM 573 C CA . GLN A 1 87 ? -31.709 -1.685 42.210 1.00 96.94 87 GLN A CA 1
ATOM 574 C C . GLN A 1 87 ? -31.015 -2.908 42.827 1.00 96.94 87 GLN A C 1
ATOM 576 O O . GLN A 1 87 ? -31.637 -3.631 43.608 1.00 96.94 87 GLN A O 1
ATOM 581 N N . LEU A 1 88 ? -29.718 -3.120 42.555 1.00 95.25 88 LEU A N 1
ATOM 582 C CA . LEU A 1 88 ? -28.942 -4.039 43.396 1.00 95.25 88 LEU A CA 1
ATOM 583 C C . LEU A 1 88 ? -28.663 -3.345 44.729 1.00 95.25 88 LEU A C 1
ATOM 585 O O . LEU A 1 88 ? -28.159 -2.221 44.779 1.00 95.25 88 LEU A O 1
ATOM 589 N N . THR A 1 89 ? -28.988 -4.040 45.811 1.00 94.56 89 THR A N 1
ATOM 590 C CA . THR A 1 89 ? -28.796 -3.557 47.176 1.00 94.56 89 THR A CA 1
ATOM 591 C C . THR A 1 89 ? -27.326 -3.633 47.592 1.00 94.56 89 THR A C 1
ATOM 593 O O . THR A 1 89 ? -26.659 -4.638 47.351 1.00 94.56 89 THR A O 1
ATOM 596 N N . PHE A 1 90 ? -26.833 -2.602 48.278 1.00 94.50 90 PHE A N 1
ATOM 597 C CA . PHE A 1 90 ? -25.517 -2.591 48.920 1.00 94.50 90 PHE A CA 1
ATOM 598 C C . PHE A 1 90 ? -25.575 -1.890 50.283 1.00 94.50 90 PHE A C 1
ATOM 600 O O . PHE A 1 90 ? -26.486 -1.114 50.571 1.00 94.50 90 PHE A O 1
ATOM 607 N N . TRP A 1 91 ? -24.601 -2.174 51.144 1.00 95.38 91 TRP A N 1
ATOM 608 C CA . TRP A 1 91 ? -24.506 -1.568 52.472 1.00 95.38 91 TRP A CA 1
ATOM 609 C C . TRP A 1 91 ? -24.015 -0.120 52.389 1.00 95.38 91 TRP A C 1
ATOM 611 O O . TRP A 1 91 ? -23.037 0.165 51.700 1.00 95.38 91 TRP A O 1
ATOM 621 N N . ASN A 1 92 ? -24.650 0.788 53.132 1.00 94.19 92 ASN A N 1
ATOM 622 C CA . ASN A 1 92 ? -24.170 2.161 53.347 1.00 94.19 92 ASN A CA 1
ATOM 623 C C . ASN A 1 92 ? -23.895 2.477 54.830 1.00 94.19 92 ASN A C 1
ATOM 625 O O . ASN A 1 92 ? -23.576 3.612 55.175 1.00 94.19 92 ASN A O 1
ATOM 629 N N . GLY A 1 93 ? -23.998 1.473 55.699 1.00 92.25 93 GLY A N 1
ATOM 630 C CA . GLY A 1 93 ? -23.621 1.522 57.107 1.00 92.25 93 GLY A CA 1
ATOM 631 C C . GLY A 1 93 ? -23.503 0.110 57.679 1.00 92.25 93 GLY A C 1
ATOM 632 O O . GLY A 1 93 ? -23.831 -0.861 57.002 1.00 92.25 93 GLY A O 1
ATOM 633 N N . SER A 1 94 ? -23.062 -0.022 58.932 1.00 90.94 94 SER A N 1
ATOM 634 C CA . SER A 1 94 ? -22.895 -1.332 59.588 1.00 90.94 94 SER A CA 1
ATOM 635 C C . SER A 1 94 ? -24.203 -2.116 59.755 1.00 90.94 94 SER A C 1
ATOM 637 O O . SER A 1 94 ? -24.170 -3.339 59.837 1.00 90.94 94 SER A O 1
ATOM 639 N N . THR A 1 95 ? -25.345 -1.422 59.797 1.00 89.75 95 THR A N 1
ATOM 640 C CA . THR A 1 95 ? -26.690 -2.012 59.886 1.00 89.75 95 THR A CA 1
ATOM 641 C C . THR A 1 95 ? -27.662 -1.435 58.854 1.00 89.75 95 THR A C 1
ATOM 643 O O . THR A 1 95 ? -28.862 -1.633 58.990 1.00 89.75 95 THR A O 1
ATOM 646 N N . SER A 1 96 ? -27.178 -0.720 57.829 1.00 92.88 96 SER A N 1
ATOM 647 C CA . SER A 1 96 ? -28.027 -0.009 56.862 1.00 92.88 96 SER A CA 1
ATOM 648 C C . SER A 1 96 ? -27.710 -0.402 55.420 1.00 92.88 96 SER A C 1
ATOM 650 O O . SER A 1 96 ? -26.545 -0.419 55.010 1.00 92.88 96 SER A O 1
ATOM 652 N N . ILE A 1 97 ? -28.758 -0.682 54.648 1.00 94.62 97 ILE A N 1
ATOM 653 C CA . ILE A 1 97 ? -28.709 -0.966 53.212 1.00 94.62 97 ILE A CA 1
ATOM 654 C C . ILE A 1 97 ? -29.318 0.175 52.394 1.00 94.62 97 ILE A C 1
ATOM 656 O O . ILE A 1 97 ? -30.153 0.946 52.864 1.00 94.62 97 ILE A O 1
ATOM 660 N N . THR A 1 98 ? -28.915 0.270 51.133 1.00 95.88 98 THR A N 1
ATOM 661 C CA . THR A 1 98 ? -29.485 1.195 50.152 1.00 95.88 98 THR A CA 1
ATOM 662 C C . THR A 1 98 ? -29.392 0.603 48.742 1.00 95.88 98 THR A C 1
ATOM 664 O O . THR A 1 98 ? -28.833 -0.478 48.546 1.00 95.88 98 THR A O 1
ATOM 667 N N . GLY A 1 99 ? -29.937 1.308 47.754 1.00 95.06 99 GLY A N 1
ATOM 668 C CA . GLY A 1 99 ? -29.793 1.011 46.331 1.00 95.06 99 GLY A CA 1
ATOM 669 C C . GLY A 1 99 ? -29.459 2.269 45.527 1.00 95.06 99 GLY A C 1
ATOM 670 O O . GLY A 1 99 ? -29.565 3.393 46.020 1.00 95.06 99 GLY A O 1
ATOM 671 N N . SER A 1 100 ? -29.029 2.087 44.278 1.00 93.62 100 SER A N 1
ATOM 672 C CA . SER A 1 100 ? -28.732 3.189 43.357 1.00 93.62 100 SER A CA 1
ATOM 673 C C . SER A 1 100 ? -29.247 2.876 41.959 1.00 93.62 100 SER A C 1
ATOM 675 O O . SER A 1 100 ? -29.093 1.758 41.478 1.00 93.62 100 SER A O 1
ATOM 677 N N . ASN A 1 101 ? -29.790 3.881 41.268 1.00 94.56 101 ASN A N 1
ATOM 678 C CA . ASN A 1 101 ? -30.148 3.760 39.850 1.00 94.56 101 ASN A CA 1
ATOM 679 C C . ASN A 1 101 ? -28.916 3.582 38.946 1.00 94.56 101 ASN A C 1
ATOM 681 O O . ASN A 1 101 ? -29.056 3.161 37.803 1.00 94.56 101 ASN A O 1
ATOM 685 N N . SER A 1 102 ? -27.713 3.867 39.454 1.00 93.06 102 SER A N 1
ATOM 686 C CA . SER A 1 102 ? -26.458 3.607 38.746 1.00 93.06 102 SER A CA 1
ATOM 687 C C . SER A 1 102 ? -25.979 2.157 38.867 1.00 93.06 102 SER A C 1
ATOM 689 O O . SER A 1 102 ? -24.976 1.828 38.247 1.00 93.06 102 SER A O 1
ATOM 691 N N . LEU A 1 103 ? -26.640 1.309 39.661 1.00 95.50 103 LEU A N 1
ATOM 692 C CA . LEU A 1 103 ? -26.333 -0.116 39.799 1.00 95.50 103 LEU A CA 1
ATOM 693 C C . LEU A 1 103 ? -27.642 -0.916 39.733 1.00 95.50 103 LEU A C 1
ATOM 695 O O . LEU A 1 103 ? -28.327 -1.115 40.739 1.00 95.50 103 LEU A O 1
ATOM 699 N N . TRP A 1 104 ? -28.001 -1.343 38.525 1.00 97.12 104 TRP A N 1
ATOM 700 C CA . TRP A 1 104 ? -29.354 -1.772 38.186 1.00 97.12 104 TRP A CA 1
ATOM 701 C C . TRP A 1 104 ? -29.409 -3.187 37.606 1.00 97.12 104 TRP A C 1
ATOM 703 O O . TRP A 1 104 ? -28.691 -3.517 36.671 1.00 97.12 104 TRP A O 1
ATOM 713 N N . TRP A 1 105 ? -30.312 -4.013 38.115 1.00 97.88 105 TRP A N 1
ATOM 714 C CA . TRP A 1 105 ? -30.700 -5.303 37.570 1.00 97.88 105 TRP A CA 1
ATOM 715 C C . TRP A 1 105 ? -32.064 -5.182 36.896 1.00 97.88 105 TRP A C 1
ATOM 717 O O . TRP A 1 105 ? -33.100 -5.049 37.550 1.00 97.88 105 TRP A O 1
ATOM 727 N N . ASP A 1 106 ? -32.078 -5.286 35.573 1.00 97.44 106 ASP A N 1
ATOM 728 C CA . ASP A 1 106 ? -33.307 -5.481 34.815 1.00 97.44 106 ASP A CA 1
ATOM 729 C C . ASP A 1 106 ? -33.717 -6.954 34.917 1.00 97.44 106 ASP A C 1
ATOM 731 O O . ASP A 1 106 ? -33.229 -7.812 34.179 1.00 97.44 106 ASP A O 1
ATOM 735 N N . SER A 1 107 ? -34.625 -7.249 35.846 1.00 96.00 107 SER A N 1
ATOM 736 C CA . SER A 1 107 ? -35.138 -8.600 36.082 1.00 96.00 107 SER A CA 1
ATOM 737 C C . SER A 1 107 ? -36.011 -9.136 34.948 1.00 96.00 107 SER A C 1
ATOM 739 O O . SER A 1 107 ? -36.165 -10.350 34.843 1.00 96.00 107 SER A O 1
ATOM 741 N N . THR A 1 108 ? -36.562 -8.266 34.095 1.00 96.75 108 THR A N 1
ATOM 742 C CA . THR A 1 108 ? -37.412 -8.685 32.970 1.00 96.75 108 THR A CA 1
ATOM 743 C C . THR A 1 108 ? -36.566 -9.303 31.864 1.00 96.75 108 THR A C 1
ATOM 745 O O . THR A 1 108 ? -36.965 -10.295 31.263 1.00 96.75 108 THR A O 1
ATOM 748 N N . ASN A 1 109 ? -35.381 -8.737 31.619 1.00 97.19 109 ASN A N 1
ATOM 749 C CA . ASN A 1 109 ? -34.499 -9.150 30.525 1.00 97.19 109 ASN A CA 1
ATOM 750 C C . ASN A 1 109 ? -33.175 -9.781 30.995 1.00 97.19 109 ASN A C 1
ATOM 752 O O . ASN A 1 109 ? -32.346 -10.130 30.159 1.00 97.19 109 ASN A O 1
ATOM 756 N N . ALA A 1 110 ? -32.967 -9.918 32.308 1.00 97.31 110 ALA A N 1
ATOM 757 C CA . ALA A 1 110 ? -31.750 -10.440 32.938 1.00 97.31 110 ALA A CA 1
ATOM 758 C C . ALA A 1 110 ? -30.462 -9.688 32.533 1.00 97.31 110 ALA A C 1
ATOM 760 O O . ALA A 1 110 ? -29.496 -10.291 32.058 1.00 97.31 110 ALA A O 1
ATOM 761 N N . ARG A 1 111 ? -30.453 -8.359 32.718 1.00 98.25 111 ARG A N 1
ATOM 762 C CA . ARG A 1 111 ? -29.341 -7.465 32.333 1.00 98.25 111 ARG A CA 1
ATOM 763 C C . ARG A 1 111 ? -28.848 -6.611 33.501 1.00 98.25 111 ARG A C 1
ATOM 765 O O . ARG A 1 111 ? -29.658 -6.116 34.284 1.00 98.25 111 ARG A O 1
ATOM 772 N N . LEU A 1 112 ? -27.534 -6.385 33.579 1.00 97.69 112 LEU A N 1
ATOM 773 C CA . LEU A 1 112 ? -26.900 -5.484 34.550 1.00 97.69 112 LEU A CA 1
ATOM 774 C C . LEU A 1 112 ? -26.587 -4.129 33.894 1.00 97.69 112 LEU A C 1
ATOM 776 O O . LEU A 1 112 ? -25.838 -4.057 32.926 1.00 97.69 112 LEU A O 1
ATOM 780 N N . GLY A 1 113 ? -27.140 -3.049 34.434 1.00 96.81 113 GLY A N 1
ATOM 781 C CA . GLY A 1 113 ? -26.832 -1.674 34.059 1.00 96.81 113 GLY A CA 1
ATOM 782 C C . GLY A 1 113 ? -25.930 -1.005 35.093 1.00 96.81 113 GLY A C 1
ATOM 783 O O . GLY A 1 113 ? -26.242 -0.989 36.285 1.00 96.81 113 GLY A O 1
ATOM 784 N N . LEU A 1 114 ? -24.828 -0.420 34.634 1.00 94.81 114 LEU A N 1
ATOM 785 C CA . LEU A 1 114 ? -23.989 0.498 35.396 1.00 94.81 114 LEU A CA 1
ATOM 786 C C . LEU A 1 114 ? -24.169 1.899 34.808 1.00 94.81 114 LEU A C 1
ATOM 788 O O . LEU A 1 114 ? -23.843 2.132 33.650 1.00 94.81 114 LEU A O 1
ATOM 792 N N . GLY A 1 115 ? -24.743 2.820 35.580 1.00 93.12 115 GLY A N 1
ATOM 793 C CA . GLY A 1 115 ? -25.083 4.173 35.115 1.00 93.12 115 GLY A CA 1
ATOM 794 C C . GLY A 1 115 ? -26.313 4.264 34.194 1.00 93.12 115 GLY A C 1
ATOM 795 O O . GLY A 1 115 ? -26.605 5.340 33.680 1.00 93.12 115 GLY A O 1
ATOM 796 N N . THR A 1 116 ? -27.064 3.172 34.016 1.00 94.50 116 THR A N 1
ATOM 797 C CA . THR A 1 116 ? -28.340 3.132 33.280 1.00 94.50 116 THR A CA 1
ATOM 798 C C . THR A 1 116 ? -29.341 2.206 33.972 1.00 94.50 116 THR A C 1
ATOM 800 O O . THR A 1 116 ? -28.968 1.143 34.466 1.00 94.50 116 THR A O 1
ATOM 803 N N . THR A 1 117 ? -30.620 2.590 33.987 1.00 96.69 117 THR A N 1
ATOM 804 C CA . THR A 1 117 ? -31.736 1.751 34.469 1.00 96.69 117 THR A CA 1
ATOM 805 C C . THR A 1 117 ? -32.455 1.006 33.343 1.00 96.69 117 THR A C 1
ATOM 807 O O . THR A 1 117 ? -33.370 0.225 33.595 1.00 96.69 117 THR A O 1
ATOM 810 N N . ALA A 1 118 ? -32.057 1.242 32.094 1.00 96.25 118 ALA A N 1
ATOM 811 C CA . ALA A 1 118 ? -32.623 0.605 30.912 1.00 96.25 118 ALA A CA 1
ATOM 812 C C . ALA A 1 118 ? -31.500 -0.001 30.054 1.00 96.25 118 ALA A C 1
ATOM 814 O O . ALA A 1 118 ? -31.327 0.415 28.908 1.00 96.25 118 ALA A O 1
ATOM 815 N N . PRO A 1 119 ? -30.701 -0.944 30.600 1.00 97.25 119 PRO A N 1
ATOM 816 C CA . PRO A 1 119 ? -29.646 -1.590 29.830 1.00 97.25 119 PRO A CA 1
ATOM 817 C C . PRO A 1 119 ? -30.248 -2.286 28.608 1.00 97.25 119 PRO A C 1
ATOM 819 O O . PRO A 1 119 ? -31.329 -2.858 28.682 1.00 97.25 119 PRO A O 1
ATOM 822 N N . THR A 1 120 ? -29.545 -2.262 27.487 1.00 97.44 120 THR A N 1
ATOM 823 C CA . THR A 1 120 ? -29.925 -2.890 26.216 1.00 97.44 120 THR A CA 1
ATOM 824 C C . THR A 1 120 ? -29.139 -4.175 25.949 1.00 97.44 120 THR A C 1
ATOM 826 O O . THR A 1 120 ? -29.598 -5.018 25.182 1.00 97.44 120 THR A O 1
ATOM 829 N N . SER A 1 121 ? -28.027 -4.383 26.662 1.00 97.44 121 SER A N 1
ATOM 830 C CA . SER A 1 121 ? -27.139 -5.551 26.569 1.00 97.44 121 SER A CA 1
ATOM 831 C C . SER A 1 121 ? -26.999 -6.301 27.902 1.00 97.44 121 SER A C 1
ATOM 833 O O . SER A 1 121 ? -27.316 -5.745 28.949 1.00 97.44 121 SER A O 1
ATOM 835 N N . GLN A 1 122 ? -26.466 -7.536 27.844 1.00 97.75 122 GLN A N 1
ATOM 836 C CA . GLN A 1 122 ? -25.824 -8.293 28.944 1.00 97.75 122 GLN A CA 1
ATOM 837 C C . GLN A 1 122 ? -25.476 -7.455 30.185 1.00 97.75 122 GLN A C 1
ATOM 839 O O . GLN A 1 122 ? -26.072 -7.532 31.263 1.00 97.75 122 GLN A O 1
ATOM 844 N N . LEU A 1 123 ? -24.447 -6.653 29.950 1.00 96.94 123 LEU A N 1
ATOM 845 C CA . LEU A 1 123 ? -23.893 -5.640 30.816 1.00 96.94 123 LEU A CA 1
ATOM 846 C C . LEU A 1 123 ? -23.840 -4.362 29.981 1.00 96.94 123 LEU A C 1
ATOM 848 O O . LEU A 1 123 ? -23.224 -4.361 28.915 1.00 96.94 123 LEU A O 1
ATOM 852 N N . GLU A 1 124 ? -24.471 -3.293 30.446 1.00 96.38 124 GLU A N 1
ATOM 853 C CA . GLU A 1 124 ? -24.325 -1.971 29.843 1.00 96.38 124 GLU A CA 1
ATOM 854 C C . GLU A 1 124 ? -23.684 -1.029 30.851 1.00 96.38 124 GLU A C 1
ATOM 856 O O . GLU A 1 124 ? -24.171 -0.891 31.971 1.00 96.38 124 GLU A O 1
ATOM 861 N N . ILE A 1 125 ? -22.593 -0.381 30.447 1.00 94.31 125 ILE A N 1
ATOM 862 C CA . ILE A 1 125 ? -21.925 0.642 31.245 1.00 94.31 125 ILE A CA 1
ATOM 863 C C . ILE A 1 125 ? -22.101 1.970 30.529 1.00 94.31 125 ILE A C 1
ATOM 865 O O . ILE A 1 125 ? -21.453 2.233 29.517 1.00 94.31 125 ILE A O 1
ATOM 869 N N . LEU A 1 126 ? -22.983 2.804 31.062 1.00 92.56 126 LEU A N 1
ATOM 870 C CA . LEU A 1 126 ? -23.273 4.122 30.534 1.00 92.56 126 LEU A CA 1
ATOM 871 C C . LEU A 1 126 ? -22.651 5.181 31.446 1.00 92.56 126 LEU A C 1
ATOM 873 O O . LEU A 1 126 ? -22.982 5.300 32.623 1.00 92.56 126 LEU A O 1
ATOM 877 N N . GLY A 1 127 ? -21.743 5.976 30.889 1.00 86.25 127 GLY A N 1
ATOM 878 C CA . GLY A 1 127 ? -21.079 7.069 31.593 1.00 86.25 127 GLY A CA 1
ATOM 879 C C . GLY A 1 127 ? -20.536 8.091 30.604 1.00 86.25 127 GLY A C 1
ATOM 880 O O . GLY A 1 127 ? -20.080 7.719 29.525 1.00 86.25 127 GLY A O 1
ATOM 881 N N . THR A 1 128 ? -20.605 9.375 30.959 1.00 68.69 128 THR A N 1
ATOM 882 C CA . THR A 1 128 ? -20.289 10.510 30.069 1.00 68.69 128 THR A CA 1
ATOM 883 C C . THR A 1 128 ? -18.897 11.117 30.300 1.00 68.69 128 THR A C 1
ATOM 885 O O . THR A 1 128 ? -18.606 12.195 29.789 1.00 68.69 128 THR A O 1
ATOM 888 N N . GLY A 1 129 ? -18.025 10.462 31.074 1.00 61.69 129 GLY A N 1
ATOM 889 C CA . GLY A 1 129 ? -16.701 10.975 31.437 1.00 61.69 129 GLY A CA 1
ATOM 890 C C . GLY A 1 129 ? -15.562 10.094 30.930 1.00 61.69 129 GLY A C 1
ATOM 891 O O . GLY A 1 129 ? -15.277 9.050 31.508 1.00 61.69 129 GLY A O 1
ATOM 892 N N . VAL A 1 130 ? -14.846 10.547 29.897 1.00 56.28 130 VAL A N 1
ATOM 893 C CA . VAL A 1 130 ? -13.604 9.895 29.429 1.00 56.28 130 VAL A CA 1
ATOM 894 C C . VAL A 1 130 ? -12.466 9.952 30.460 1.00 56.28 130 VAL A C 1
ATOM 896 O O . VAL A 1 130 ? -11.533 9.160 30.374 1.00 56.28 130 VAL A O 1
ATOM 899 N N . ALA A 1 131 ? -12.545 10.846 31.456 1.00 63.22 131 ALA A N 1
ATOM 900 C CA . ALA A 1 131 ? -11.516 11.001 32.489 1.00 63.22 131 ALA A CA 1
ATOM 901 C C . ALA A 1 131 ? -11.330 9.723 33.328 1.00 63.22 131 ALA A C 1
ATOM 903 O O . ALA A 1 131 ? -10.199 9.273 33.534 1.00 63.22 131 ALA A O 1
ATOM 904 N N . ASP A 1 132 ? -12.425 9.078 33.736 1.00 67.19 132 ASP A N 1
ATOM 905 C CA . ASP A 1 132 ? -12.380 7.840 34.524 1.00 67.19 132 ASP A CA 1
ATOM 906 C C . ASP A 1 132 ? -12.496 6.575 33.659 1.00 67.19 132 ASP A C 1
ATOM 908 O O . ASP A 1 132 ? -12.011 5.513 34.057 1.00 67.19 132 ASP A O 1
ATOM 912 N N . GLY A 1 133 ? -13.005 6.713 32.428 1.00 77.00 133 GLY A N 1
ATOM 913 C CA . GLY A 1 133 ? -13.304 5.599 31.528 1.00 77.00 133 GLY A CA 1
ATOM 914 C C . GLY A 1 133 ? -14.576 4.856 31.947 1.00 77.00 133 GLY A C 1
ATOM 915 O O . GLY A 1 133 ? -15.001 4.927 33.097 1.00 77.00 133 GLY A O 1
ATOM 916 N N . GLN A 1 134 ? -15.205 4.139 31.015 1.00 90.81 134 GLN A N 1
ATOM 917 C CA . GLN A 1 134 ? -16.384 3.320 31.332 1.00 90.81 134 GLN A CA 1
ATOM 918 C C . GLN A 1 134 ? -15.960 1.999 31.984 1.00 90.81 134 GLN A C 1
ATOM 920 O O . GLN A 1 134 ? -16.548 1.568 32.970 1.00 90.81 134 GLN A O 1
ATOM 925 N N . PHE A 1 135 ? -14.891 1.379 31.482 1.00 91.81 135 PHE A N 1
ATOM 926 C CA . PHE A 1 135 ? -14.334 0.154 32.048 1.00 91.81 135 PHE A CA 1
ATOM 927 C C . PHE A 1 135 ? -12.815 0.266 32.182 1.00 91.81 135 PHE A C 1
ATOM 929 O O . PHE A 1 135 ? -12.126 0.654 31.240 1.00 91.81 135 PHE A O 1
ATOM 936 N N . ARG A 1 136 ? -12.280 -0.076 33.358 1.00 91.44 136 ARG A N 1
ATOM 937 C CA . ARG A 1 136 ? -10.847 -0.018 33.668 1.00 91.44 136 ARG A CA 1
ATOM 938 C C . ARG A 1 136 ? -10.362 -1.378 34.155 1.00 91.44 136 ARG A C 1
ATOM 940 O O . ARG A 1 136 ? -10.931 -1.939 35.084 1.00 91.44 136 ARG A O 1
ATOM 947 N N . ILE A 1 137 ? -9.249 -1.837 33.591 1.00 93.38 137 ILE A N 1
ATOM 948 C CA . ILE A 1 137 ? -8.458 -2.960 34.100 1.00 93.38 137 ILE A CA 1
ATOM 949 C C . ILE A 1 137 ? -7.161 -2.377 34.654 1.00 93.38 137 ILE A C 1
ATOM 951 O O . ILE A 1 137 ? -6.462 -1.649 33.949 1.00 93.38 137 ILE A O 1
ATOM 955 N N . ALA A 1 138 ? -6.847 -2.652 35.915 1.00 94.62 138 ALA A N 1
ATOM 956 C CA . ALA A 1 138 ? -5.716 -2.044 36.605 1.00 94.62 138 ALA A CA 1
ATOM 957 C C . ALA A 1 138 ? -4.913 -3.085 37.382 1.00 94.62 138 ALA A C 1
ATOM 959 O O . ALA A 1 138 ? -5.493 -3.923 38.067 1.00 94.62 138 ALA A O 1
ATOM 960 N N . TYR A 1 139 ? -3.588 -2.991 37.295 1.00 95.88 139 TYR A N 1
ATOM 961 C CA . TYR A 1 139 ? -2.685 -3.620 38.257 1.00 95.88 139 TYR A CA 1
ATOM 962 C C . TYR A 1 139 ? -2.574 -2.744 39.514 1.00 95.88 139 TYR A C 1
ATOM 964 O O . TYR A 1 139 ? -2.680 -3.243 40.630 1.00 95.88 139 TYR A O 1
ATOM 972 N N . ASP A 1 140 ? -2.443 -1.424 39.325 1.00 93.62 140 ASP A N 1
ATOM 973 C CA . ASP A 1 140 ? -2.441 -0.420 40.394 1.00 93.62 140 ASP A CA 1
ATOM 974 C C . ASP A 1 140 ? -3.016 0.937 39.915 1.00 93.62 140 ASP A C 1
ATOM 976 O O . ASP A 1 140 ? -3.630 1.053 38.844 1.00 93.62 140 ASP A O 1
ATOM 980 N N . SER A 1 141 ? -2.858 1.992 40.722 1.00 88.94 141 SER A N 1
ATOM 981 C CA . SER A 1 141 ? -3.365 3.333 40.405 1.00 88.94 141 SER A CA 1
ATOM 982 C C . SER A 1 141 ? -2.759 3.947 39.138 1.00 88.94 141 SER A C 1
ATOM 984 O O . SER A 1 141 ? -3.442 4.741 38.490 1.00 88.94 141 SER A O 1
ATOM 986 N N . SER A 1 142 ? -1.538 3.554 38.777 1.00 89.56 142 SER A N 1
ATOM 987 C CA . SER A 1 142 ? -0.720 4.095 37.685 1.00 89.56 142 SER A CA 1
ATOM 988 C C . SER A 1 142 ? -0.597 3.133 36.497 1.00 89.56 142 SER A C 1
ATOM 990 O O . SER A 1 142 ? -0.357 3.560 35.379 1.00 89.56 142 SER A O 1
ATOM 992 N N . ASN A 1 143 ? -0.798 1.834 36.704 1.00 93.00 143 ASN A N 1
ATOM 993 C CA . ASN A 1 143 ? -0.689 0.802 35.680 1.00 93.00 143 ASN A CA 1
ATOM 994 C C . ASN A 1 143 ? -2.077 0.272 35.341 1.00 93.00 143 ASN A C 1
ATOM 996 O O . ASN A 1 143 ? -2.617 -0.605 36.024 1.00 93.00 143 ASN A O 1
ATOM 1000 N N . TYR A 1 144 ? -2.683 0.833 34.298 1.00 92.94 144 TYR A N 1
ATOM 1001 C CA . TYR A 1 144 ? -4.039 0.483 33.903 1.00 92.94 144 TYR A CA 1
ATOM 1002 C C . TYR A 1 144 ? -4.297 0.677 32.410 1.00 92.94 144 TYR A C 1
ATOM 1004 O O . TYR A 1 144 ? -3.647 1.477 31.740 1.00 92.94 144 TYR A O 1
ATOM 1012 N N . THR A 1 145 ? -5.313 -0.028 31.917 1.00 94.06 145 THR A N 1
ATOM 1013 C CA . THR A 1 145 ? -5.928 0.197 30.608 1.00 94.06 145 THR A CA 1
ATOM 1014 C C . THR A 1 145 ? -7.403 0.536 30.796 1.00 94.06 145 THR A C 1
ATOM 1016 O O . THR A 1 145 ? -8.092 -0.083 31.610 1.00 94.06 145 THR A O 1
ATOM 1019 N N . LYS A 1 146 ? -7.878 1.544 30.068 1.00 91.88 146 LYS A N 1
ATOM 1020 C CA . LYS A 1 146 ? -9.269 1.996 30.047 1.00 91.88 146 LYS A CA 1
ATOM 1021 C C . LYS A 1 146 ? -9.890 1.731 28.683 1.00 91.88 146 LYS A C 1
ATOM 1023 O O . LYS A 1 146 ? -9.230 1.868 27.655 1.00 91.88 146 LYS A O 1
ATOM 1028 N N . PHE A 1 147 ? -11.177 1.425 28.718 1.00 92.75 147 PHE A N 1
ATOM 1029 C CA . PHE A 1 147 ? -12.071 1.336 27.577 1.00 92.75 147 PHE A CA 1
ATOM 1030 C C . PHE A 1 147 ? -13.160 2.389 27.756 1.00 92.75 147 PHE A C 1
ATOM 1032 O O . PHE A 1 147 ? -13.767 2.497 28.831 1.00 92.75 147 PHE A O 1
ATOM 1039 N N . ALA A 1 148 ? -13.390 3.182 26.719 1.00 92.50 148 ALA A N 1
ATOM 1040 C CA . ALA A 1 148 ? -14.441 4.186 26.712 1.00 92.50 148 ALA A CA 1
ATOM 1041 C C . ALA A 1 148 ? -15.002 4.355 25.304 1.00 92.50 148 ALA A C 1
ATOM 1043 O O . ALA A 1 148 ? -14.250 4.338 24.334 1.00 92.50 148 ALA A O 1
ATOM 1044 N N . VAL A 1 149 ? -16.311 4.549 25.213 1.00 92.06 149 VAL A N 1
ATOM 1045 C CA . VAL A 1 149 ? -16.989 4.987 23.997 1.00 92.06 149 VAL A CA 1
ATOM 1046 C C . VAL A 1 149 ? -17.196 6.496 24.078 1.00 92.06 149 VAL A C 1
ATOM 1048 O O . VAL A 1 149 ? -17.745 6.996 25.062 1.00 92.06 149 VAL A O 1
ATOM 1051 N N . ASP A 1 150 ? -16.720 7.233 23.075 1.00 89.06 150 ASP A N 1
ATOM 1052 C CA . ASP A 1 150 ? -16.881 8.689 23.025 1.00 89.06 150 ASP A CA 1
ATOM 1053 C C . ASP A 1 150 ? -18.263 9.120 22.496 1.00 89.06 150 ASP A C 1
ATOM 1055 O O . ASP A 1 150 ? -19.116 8.300 22.152 1.00 89.06 150 ASP A O 1
ATOM 1059 N N . SER A 1 151 ? -18.499 10.431 22.401 1.00 89.56 151 SER A N 1
ATOM 1060 C CA . SER A 1 151 ? -19.768 10.982 21.902 1.00 89.56 151 SER A CA 1
ATOM 1061 C C . SER A 1 151 ? -20.061 10.669 20.429 1.00 89.56 151 SER A C 1
ATOM 1063 O O . SER A 1 151 ? -21.181 10.895 19.977 1.00 89.56 151 SER A O 1
ATOM 1065 N N . THR A 1 152 ? -19.082 10.156 19.678 1.00 91.06 152 THR A N 1
ATOM 1066 C CA . THR A 1 152 ? -19.240 9.704 18.289 1.00 91.06 152 THR A CA 1
ATOM 1067 C C . THR A 1 152 ? -19.510 8.201 18.185 1.00 91.06 152 THR A C 1
ATOM 1069 O O . THR A 1 152 ? -19.735 7.697 17.088 1.00 91.06 152 THR A O 1
ATOM 1072 N N . GLY A 1 153 ? -19.508 7.482 19.314 1.00 92.00 153 GLY A N 1
ATOM 1073 C CA . GLY A 1 153 ? -19.683 6.033 19.358 1.00 92.00 153 GLY A CA 1
ATOM 1074 C C . GLY A 1 153 ? -18.395 5.242 19.112 1.00 92.00 153 GLY A C 1
ATOM 1075 O O . GLY A 1 153 ? -18.456 4.021 18.986 1.00 92.00 153 GLY A O 1
ATOM 1076 N N . ALA A 1 154 ? -17.234 5.899 19.039 1.00 94.12 154 ALA A N 1
ATOM 1077 C CA . ALA A 1 154 ? -15.961 5.225 18.812 1.00 94.12 154 ALA A CA 1
ATOM 1078 C C . ALA A 1 154 ? -15.401 4.646 20.116 1.00 94.12 154 ALA A C 1
ATOM 1080 O O . ALA A 1 154 ? -15.367 5.335 21.136 1.00 94.12 154 ALA A O 1
ATOM 1081 N N . LEU A 1 155 ? -14.916 3.404 20.067 1.00 94.50 155 LEU A N 1
ATOM 1082 C CA . LEU A 1 155 ? -14.230 2.763 21.186 1.00 94.50 155 LEU A CA 1
ATOM 1083 C C . LEU A 1 155 ? -12.769 3.215 21.234 1.00 94.50 155 LEU A C 1
ATOM 1085 O O . LEU A 1 155 ? -12.008 2.959 20.304 1.00 94.50 155 LEU A O 1
ATOM 1089 N N . THR A 1 156 ? -12.357 3.805 22.348 1.00 93.75 156 THR A N 1
ATOM 1090 C CA . THR A 1 156 ? -10.962 4.138 22.639 1.00 93.75 156 THR A CA 1
ATOM 1091 C C . THR A 1 156 ? -10.385 3.160 23.656 1.00 93.75 156 THR A C 1
ATOM 1093 O O . THR A 1 156 ? -10.980 2.916 24.710 1.00 93.75 156 THR A O 1
ATOM 1096 N N . VAL A 1 157 ? -9.196 2.637 23.353 1.00 94.62 157 VAL A N 1
ATOM 1097 C CA . VAL A 1 157 ? -8.352 1.887 24.288 1.00 94.62 157 VAL A CA 1
ATOM 1098 C C . VAL A 1 157 ? -7.203 2.794 24.709 1.00 94.62 157 VAL A C 1
ATOM 1100 O O . VAL A 1 157 ? -6.396 3.195 23.873 1.00 94.62 157 VAL A O 1
ATOM 1103 N N . SER A 1 158 ? -7.124 3.110 25.999 1.00 92.88 158 SER A N 1
ATOM 1104 C CA . SER A 1 158 ? -6.119 4.019 26.558 1.00 92.88 158 SER A CA 1
ATOM 1105 C C . SER A 1 158 ? -5.295 3.308 27.620 1.00 92.88 158 SER A C 1
ATOM 1107 O O . SER A 1 158 ? -5.855 2.722 28.546 1.00 92.88 158 SER A O 1
ATOM 1109 N N . ASN A 1 159 ? -3.971 3.350 27.509 1.00 92.00 159 ASN A N 1
ATOM 1110 C CA . ASN A 1 159 ? -3.050 2.775 28.482 1.00 92.00 159 ASN A CA 1
ATOM 1111 C C . ASN A 1 159 ? -2.302 3.888 29.205 1.00 92.00 159 ASN A C 1
ATOM 1113 O O . ASN A 1 159 ? -1.685 4.744 28.575 1.00 92.00 159 ASN A O 1
ATOM 1117 N N . ASN A 1 160 ? -2.405 3.890 30.536 1.00 86.25 160 ASN A N 1
ATOM 1118 C CA . ASN A 1 160 ? -1.786 4.894 31.399 1.00 86.25 160 ASN A CA 1
ATOM 1119 C C . ASN A 1 160 ? -2.024 6.352 30.924 1.00 86.25 160 ASN A C 1
ATOM 1121 O O . ASN A 1 160 ? -1.121 7.185 30.918 1.00 86.25 160 ASN A O 1
ATOM 1125 N N . GLY A 1 161 ? -3.246 6.646 30.463 1.00 82.75 161 GLY A N 1
ATOM 1126 C CA . GLY A 1 161 ? -3.649 7.974 29.981 1.00 82.75 161 GLY A CA 1
ATOM 1127 C C . GLY A 1 161 ? -3.243 8.314 28.542 1.00 82.75 161 GLY A C 1
ATOM 1128 O O . GLY A 1 161 ? -3.559 9.409 28.086 1.00 82.75 161 GLY A O 1
ATOM 1129 N N . THR A 1 162 ? -2.581 7.405 27.822 1.00 88.81 162 THR A N 1
ATOM 1130 C CA . THR A 1 162 ? -2.259 7.561 26.396 1.00 88.81 162 THR A CA 1
ATOM 1131 C C . THR A 1 162 ? -3.168 6.673 25.561 1.00 88.81 162 THR A C 1
ATOM 1133 O O . THR A 1 162 ? -3.252 5.467 25.799 1.00 88.81 162 THR A O 1
ATOM 1136 N N . ASP A 1 163 ? -3.841 7.247 24.570 1.00 92.56 163 ASP A N 1
ATOM 1137 C CA . ASP A 1 163 ? -4.640 6.466 23.629 1.00 92.56 163 ASP A CA 1
ATOM 1138 C C . ASP A 1 163 ? -3.721 5.557 22.802 1.00 92.56 163 ASP A C 1
ATOM 1140 O O . ASP A 1 163 ? -2.708 5.997 22.270 1.00 92.56 163 ASP A O 1
ATOM 1144 N N . ILE A 1 164 ? -4.061 4.272 22.714 1.00 95.00 164 ILE A N 1
ATOM 1145 C CA . ILE A 1 164 ? -3.372 3.291 21.866 1.00 95.00 164 ILE A CA 1
ATOM 1146 C C . ILE A 1 164 ? -4.072 3.236 20.513 1.00 95.00 164 ILE A C 1
ATOM 1148 O O . ILE A 1 164 ? -3.442 3.356 19.461 1.00 95.00 164 ILE A O 1
ATOM 1152 N N . ALA A 1 165 ? -5.391 3.045 20.552 1.00 96.69 165 ALA A N 1
ATOM 1153 C CA . ALA A 1 165 ? -6.223 2.885 19.376 1.00 96.69 165 ALA A CA 1
ATOM 1154 C C . ALA A 1 165 ? -7.617 3.461 19.615 1.00 96.69 165 ALA A C 1
ATOM 1156 O O . ALA A 1 165 ? -8.173 3.348 20.711 1.00 96.69 165 ALA A O 1
ATOM 1157 N N . LYS A 1 166 ? -8.186 4.029 18.554 1.00 95.75 166 LYS A N 1
ATOM 1158 C CA . LYS A 1 166 ? -9.570 4.481 18.481 1.00 95.75 166 LYS A CA 1
ATOM 1159 C C . LYS A 1 166 ? -10.256 3.793 17.311 1.00 95.75 166 LYS A C 1
ATOM 1161 O O . LYS A 1 166 ? -9.841 3.955 16.168 1.00 95.75 166 LYS A O 1
ATOM 1166 N N . LEU A 1 167 ? -11.300 3.034 17.607 1.00 97.12 167 LEU A N 1
ATOM 1167 C CA . LEU A 1 167 ? -12.068 2.239 16.658 1.00 97.12 167 LEU A CA 1
ATOM 1168 C C . LEU A 1 167 ? -13.423 2.916 16.451 1.00 97.12 167 LEU A C 1
ATOM 1170 O O . LEU A 1 167 ? -14.330 2.776 17.272 1.00 97.12 167 LEU A O 1
ATOM 1174 N N . GLY A 1 168 ? -13.532 3.705 15.386 1.00 96.12 168 GLY A N 1
ATOM 1175 C CA . GLY A 1 168 ? -14.761 4.385 14.993 1.00 96.12 168 GLY A CA 1
ATOM 1176 C C . GLY A 1 168 ? -15.415 3.746 13.769 1.00 96.12 168 GLY A C 1
ATOM 1177 O O . GLY A 1 168 ? -14.805 2.953 13.056 1.00 96.12 168 GLY A O 1
ATOM 1178 N N . ALA A 1 169 ? -16.660 4.140 13.496 1.00 94.94 169 ALA A N 1
ATOM 1179 C CA . ALA A 1 169 ? -17.393 3.681 12.314 1.00 94.94 169 ALA A CA 1
ATOM 1180 C C . ALA A 1 169 ? -16.808 4.212 10.990 1.00 94.94 169 ALA A C 1
ATOM 1182 O O . ALA A 1 169 ? -16.954 3.569 9.956 1.00 94.94 169 ALA A O 1
ATOM 1183 N N . ALA A 1 170 ? -16.158 5.382 11.017 1.00 93.94 170 ALA A N 1
ATOM 1184 C CA . ALA A 1 170 ? -15.537 5.985 9.837 1.00 93.94 170 ALA A CA 1
ATOM 1185 C C . ALA A 1 170 ? -14.105 5.482 9.603 1.00 93.94 170 ALA A C 1
ATOM 1187 O O . ALA A 1 170 ? -13.692 5.293 8.463 1.00 93.94 170 ALA A O 1
ATOM 1188 N N . ASN A 1 171 ? -13.339 5.295 10.680 1.00 94.75 171 ASN A N 1
ATOM 1189 C CA . ASN A 1 171 ? -11.954 4.849 10.630 1.00 94.75 171 ASN A CA 1
ATOM 1190 C C . ASN A 1 171 ? -11.498 4.226 11.957 1.00 94.75 171 ASN A C 1
ATOM 1192 O O . ASN A 1 171 ? -12.014 4.534 13.033 1.00 94.75 171 ASN A O 1
ATOM 1196 N N . ALA A 1 172 ? -10.466 3.389 11.861 1.00 96.38 172 ALA A N 1
ATOM 1197 C CA . ALA A 1 172 ? -9.642 2.992 12.991 1.00 96.38 172 ALA A CA 1
ATOM 1198 C C . ALA A 1 172 ? -8.330 3.788 12.957 1.00 96.38 172 ALA A C 1
ATOM 1200 O O . ALA A 1 172 ? -7.650 3.820 11.932 1.00 96.38 172 ALA A O 1
ATOM 1201 N N . THR A 1 173 ? -7.972 4.414 14.074 1.00 96.31 173 THR A N 1
ATOM 1202 C CA . THR A 1 173 ? -6.730 5.179 14.228 1.00 96.31 173 THR A CA 1
ATOM 1203 C C . THR A 1 173 ? -5.874 4.534 15.303 1.00 96.31 173 THR A C 1
ATOM 1205 O O . THR A 1 173 ? -6.359 4.278 16.404 1.00 96.31 173 THR A O 1
ATOM 1208 N N . PHE A 1 174 ? -4.594 4.325 15.011 1.00 96.69 174 PHE A N 1
ATOM 1209 C CA . PHE A 1 174 ? -3.598 3.868 15.976 1.00 96.69 174 PHE A CA 1
ATOM 1210 C C . PHE A 1 174 ? -2.639 5.020 16.275 1.00 96.69 174 PHE A C 1
ATOM 1212 O O . PHE A 1 174 ? -2.069 5.609 15.360 1.00 96.69 174 PHE A O 1
ATOM 1219 N N . TYR A 1 175 ? -2.488 5.362 17.552 1.00 95.50 175 TYR A N 1
ATOM 1220 C CA . TYR A 1 175 ? -1.664 6.491 18.011 1.00 95.50 175 TYR A CA 1
ATOM 1221 C C . TYR A 1 175 ? -0.236 6.074 18.382 1.00 95.50 175 TYR A C 1
ATOM 1223 O O . TYR A 1 175 ? 0.608 6.910 18.697 1.00 95.50 175 TYR A O 1
ATOM 1231 N N . VAL A 1 176 ? 0.033 4.773 18.335 1.00 95.06 176 VAL A N 1
ATOM 1232 C CA . VAL A 1 176 ? 1.340 4.161 18.564 1.00 95.06 176 VAL A CA 1
ATOM 1233 C C . VAL A 1 176 ? 1.754 3.369 17.319 1.00 95.06 176 VAL A C 1
ATOM 1235 O O . VAL A 1 176 ? 0.879 2.980 16.538 1.00 95.06 176 VAL A O 1
ATOM 1238 N N . PRO A 1 177 ? 3.058 3.105 17.112 1.00 95.31 177 PRO A N 1
ATOM 1239 C CA . PRO A 1 177 ? 3.514 2.234 16.032 1.00 95.31 177 PRO A CA 1
ATOM 1240 C C . PRO A 1 177 ? 2.801 0.877 16.054 1.00 95.31 177 PRO A C 1
ATOM 1242 O O . PRO A 1 177 ? 2.582 0.300 17.121 1.00 95.31 177 PRO A O 1
ATOM 1245 N N . THR A 1 178 ? 2.447 0.371 14.874 1.00 95.12 178 THR A N 1
ATOM 1246 C CA . THR A 1 178 ? 1.718 -0.893 14.715 1.00 95.12 178 THR A CA 1
ATOM 1247 C C . THR A 1 178 ? 2.603 -1.944 14.055 1.00 95.12 178 THR A C 1
ATOM 1249 O O . THR A 1 178 ? 3.334 -1.652 13.112 1.00 95.12 178 THR A O 1
ATOM 1252 N N . THR A 1 179 ? 2.526 -3.177 14.557 1.00 96.12 179 THR A N 1
ATOM 1253 C CA . THR A 1 179 ? 3.231 -4.341 14.007 1.00 96.12 179 THR A CA 1
ATOM 1254 C C . THR A 1 179 ? 2.227 -5.467 13.794 1.00 96.12 179 THR A C 1
ATOM 1256 O O . THR A 1 179 ? 1.509 -5.835 14.724 1.00 96.12 179 THR A O 1
ATOM 1259 N N . PHE A 1 180 ? 2.215 -6.054 12.599 1.00 95.06 180 PHE A N 1
ATOM 1260 C CA . PHE A 1 180 ? 1.415 -7.234 12.267 1.00 95.06 180 PHE A CA 1
ATOM 1261 C C . PHE A 1 180 ? 2.338 -8.458 12.221 1.00 95.06 180 PHE A C 1
ATOM 1263 O O . PHE A 1 180 ? 3.037 -8.675 11.239 1.00 95.06 180 PHE A O 1
ATOM 1270 N N . SER A 1 181 ? 2.411 -9.218 13.317 1.00 94.56 181 SER A N 1
ATOM 1271 C CA . SER A 1 181 ? 3.388 -10.311 13.489 1.00 94.56 181 SER A CA 1
ATOM 1272 C C . SER A 1 181 ? 2.864 -11.707 13.144 1.00 94.56 181 SER A C 1
ATOM 1274 O O . SER A 1 181 ? 3.630 -12.670 13.158 1.00 94.56 181 SER A O 1
ATOM 1276 N N . ALA A 1 182 ? 1.565 -11.842 12.874 1.00 94.62 182 ALA A N 1
ATOM 1277 C CA . ALA A 1 182 ? 0.978 -13.110 12.466 1.00 94.62 182 ALA A CA 1
ATOM 1278 C C . ALA A 1 182 ? 1.433 -13.474 11.044 1.00 94.62 182 ALA A C 1
ATOM 1280 O O . ALA A 1 182 ? 1.550 -12.604 10.186 1.00 94.62 182 ALA A O 1
ATOM 1281 N N . SER A 1 183 ? 1.661 -14.763 10.783 1.00 92.19 183 SER A N 1
ATOM 1282 C CA . SER A 1 183 ? 1.908 -15.245 9.423 1.00 92.19 183 SER A CA 1
ATOM 1283 C C . SER A 1 183 ? 0.630 -15.153 8.590 1.00 92.19 183 SER A C 1
ATOM 1285 O O . SER A 1 183 ? -0.422 -15.601 9.052 1.00 92.19 183 SER A O 1
ATOM 1287 N N . GLY A 1 184 ? 0.738 -14.657 7.363 1.00 94.38 184 GLY A N 1
ATOM 1288 C CA . GLY A 1 184 ? -0.381 -14.503 6.439 1.00 94.38 184 GLY A CA 1
ATOM 1289 C C . GLY A 1 184 ? -0.393 -13.114 5.816 1.00 94.38 184 GLY A C 1
ATOM 1290 O O . GLY A 1 184 ? 0.553 -12.342 5.977 1.00 94.38 184 GLY A O 1
ATOM 1291 N N . ASP A 1 185 ? -1.481 -12.818 5.117 1.00 95.31 185 ASP A N 1
ATOM 1292 C CA . ASP A 1 185 ? -1.573 -11.633 4.275 1.00 95.31 185 ASP A CA 1
ATOM 1293 C C . ASP A 1 185 ? -2.288 -10.479 4.981 1.00 95.31 185 ASP A C 1
ATOM 1295 O O . ASP A 1 185 ? -3.226 -10.669 5.760 1.00 95.31 185 ASP A O 1
ATOM 1299 N N . VAL A 1 186 ? -1.887 -9.257 4.637 1.00 95.88 186 VAL A N 1
ATOM 1300 C CA . VAL A 1 186 ? -2.651 -8.041 4.925 1.00 95.88 186 VAL A CA 1
ATOM 1301 C C . VAL A 1 186 ? -3.337 -7.622 3.631 1.00 95.88 186 VAL A C 1
ATOM 1303 O O . VAL A 1 186 ? -2.681 -7.217 2.677 1.00 95.88 186 VAL A O 1
ATOM 1306 N N . SER A 1 187 ? -4.662 -7.744 3.584 1.00 95.75 187 SER A N 1
ATOM 1307 C CA . SER A 1 187 ? -5.463 -7.342 2.422 1.00 95.75 187 SER A CA 1
ATOM 1308 C C . SER A 1 187 ? -6.015 -5.929 2.589 1.00 95.75 187 SER A C 1
ATOM 1310 O O . SER A 1 187 ? -6.483 -5.558 3.666 1.00 95.75 187 SER A O 1
ATOM 1312 N N . MET A 1 188 ? -6.012 -5.159 1.502 1.00 95.62 188 MET A N 1
ATOM 1313 C CA . MET A 1 188 ? -6.524 -3.792 1.445 1.00 95.62 188 MET A CA 1
ATOM 1314 C C . MET A 1 188 ? -7.406 -3.624 0.208 1.00 95.62 188 MET A C 1
ATOM 1316 O O . MET A 1 188 ? -6.976 -3.935 -0.895 1.00 95.62 188 MET A O 1
ATOM 1320 N N . ALA A 1 189 ? -8.639 -3.144 0.386 1.00 96.44 189 ALA A N 1
ATOM 1321 C CA . ALA A 1 189 ? -9.585 -2.974 -0.724 1.00 96.44 189 ALA A CA 1
ATOM 1322 C C . ALA A 1 189 ? -9.378 -1.671 -1.520 1.00 96.44 189 ALA A C 1
ATOM 1324 O O . ALA A 1 189 ? -9.852 -1.556 -2.646 1.00 96.44 189 ALA A O 1
ATOM 1325 N N . TYR A 1 190 ? -8.709 -0.691 -0.914 1.00 95.62 190 TYR A N 1
ATOM 1326 C CA . TYR A 1 190 ? -8.505 0.652 -1.454 1.00 95.62 190 TYR A CA 1
ATOM 1327 C C . TYR A 1 190 ? -7.038 1.072 -1.263 1.00 95.62 190 TYR A C 1
ATOM 1329 O O . TYR A 1 190 ? -6.141 0.231 -1.211 1.00 95.62 190 TYR A O 1
ATOM 1337 N N . ASP A 1 191 ? -6.800 2.374 -1.143 1.00 96.44 191 ASP A N 1
ATOM 1338 C CA . ASP A 1 191 ? -5.478 2.981 -1.199 1.00 96.44 191 ASP A CA 1
ATOM 1339 C C . ASP A 1 191 ? -4.603 2.704 0.033 1.00 96.44 191 ASP A C 1
ATOM 1341 O O . ASP A 1 191 ? -5.065 2.686 1.178 1.00 96.44 191 ASP A O 1
ATOM 1345 N N . LEU A 1 192 ? -3.292 2.602 -0.214 1.00 95.94 192 LEU A N 1
ATOM 1346 C CA . LEU A 1 192 ? -2.244 2.770 0.792 1.00 95.94 192 LEU A CA 1
ATOM 1347 C C . LEU A 1 192 ? -1.638 4.167 0.650 1.00 95.94 192 LEU A C 1
ATOM 1349 O O . LEU A 1 192 ? -0.974 4.456 -0.344 1.00 95.94 192 LEU A O 1
ATOM 1353 N N . VAL A 1 193 ? -1.837 5.031 1.647 1.00 96.19 193 VAL A N 1
ATOM 1354 C CA . VAL A 1 193 ? -1.325 6.409 1.619 1.00 96.19 193 VAL A CA 1
ATOM 1355 C C . VAL A 1 193 ? -0.281 6.613 2.712 1.00 96.19 193 VAL A C 1
ATOM 1357 O O . VAL A 1 193 ? -0.598 6.569 3.900 1.00 96.19 193 VAL A O 1
ATOM 1360 N N . PHE A 1 194 ? 0.957 6.911 2.316 1.00 96.50 194 PHE A N 1
ATOM 1361 C CA . PHE A 1 194 ? 2.008 7.341 3.237 1.00 96.50 194 PHE A CA 1
ATOM 1362 C C . PHE A 1 194 ? 2.001 8.869 3.380 1.00 96.50 194 PHE A C 1
ATOM 1364 O O . PHE A 1 194 ? 2.174 9.596 2.405 1.00 96.50 194 PHE A O 1
ATOM 1371 N N . THR A 1 195 ? 1.775 9.374 4.593 1.00 95.56 195 THR A N 1
ATOM 1372 C CA . THR A 1 195 ? 1.458 10.796 4.834 1.00 95.56 195 THR A CA 1
ATOM 1373 C C . THR A 1 195 ? 2.648 11.655 5.275 1.00 95.56 195 THR A C 1
ATOM 1375 O O . THR A 1 195 ? 2.514 12.877 5.382 1.00 95.56 195 THR A O 1
ATOM 1378 N N . ASN A 1 196 ? 3.822 11.061 5.517 1.00 93.88 196 ASN A N 1
ATOM 1379 C CA . ASN A 1 196 ? 5.02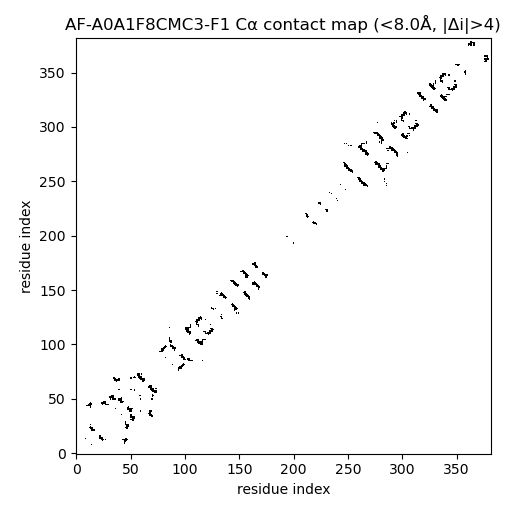9 11.810 5.862 1.00 93.88 196 ASN A CA 1
ATOM 1380 C C . ASN A 1 196 ? 5.668 12.402 4.594 1.00 93.88 196 ASN A C 1
ATOM 1382 O O . ASN A 1 196 ? 6.211 11.676 3.763 1.00 93.88 196 ASN A O 1
ATOM 1386 N N . GLN A 1 197 ? 5.622 13.732 4.476 1.00 92.94 197 GLN A N 1
ATOM 1387 C CA . GLN A 1 197 ? 6.094 14.477 3.301 1.00 92.94 197 GLN A CA 1
ATOM 1388 C C . GLN A 1 197 ? 7.623 14.566 3.174 1.00 92.94 197 GLN A C 1
ATOM 1390 O O . GLN A 1 197 ? 8.113 14.985 2.130 1.00 92.94 197 GLN A O 1
ATOM 1395 N N . ILE A 1 198 ? 8.381 14.216 4.218 1.00 93.94 198 ILE A N 1
ATOM 1396 C CA . ILE A 1 198 ? 9.850 14.245 4.185 1.00 93.94 198 ILE A CA 1
ATOM 1397 C C . ILE A 1 198 ? 10.383 12.915 3.657 1.00 93.94 198 ILE A C 1
ATOM 1399 O O . ILE A 1 198 ? 11.235 12.889 2.774 1.00 93.94 198 ILE A O 1
ATOM 1403 N N . SER A 1 199 ? 9.898 11.808 4.222 1.00 94.06 199 SER A N 1
ATOM 1404 C CA . SER A 1 199 ? 10.321 10.465 3.839 1.00 94.06 199 SER A CA 1
ATOM 1405 C C . SER A 1 199 ? 9.248 9.447 4.197 1.00 94.06 199 SER A C 1
ATOM 1407 O O . SER A 1 199 ? 8.747 9.417 5.322 1.00 94.06 199 SER A O 1
ATOM 1409 N N . SER A 1 200 ? 8.921 8.611 3.221 1.00 96.38 200 SER A N 1
ATOM 1410 C CA . SER A 1 200 ? 8.073 7.435 3.358 1.00 96.38 200 SER A CA 1
ATOM 1411 C C . SER A 1 200 ? 8.698 6.324 2.523 1.00 96.38 200 SER A C 1
ATOM 1413 O O . SER A 1 200 ? 9.146 6.584 1.408 1.00 96.38 200 SER A O 1
ATOM 1415 N N . GLN A 1 201 ? 8.775 5.112 3.068 1.00 96.19 201 GLN A N 1
ATOM 1416 C CA . GLN A 1 201 ? 9.490 3.994 2.453 1.00 96.19 201 GLN A CA 1
ATOM 1417 C C . GLN A 1 201 ? 8.689 2.700 2.608 1.00 96.19 201 GLN A C 1
ATOM 1419 O O . GLN A 1 201 ? 7.957 2.533 3.584 1.00 96.19 201 GLN A O 1
ATOM 1424 N N . ILE A 1 202 ? 8.867 1.781 1.660 1.00 96.56 202 ILE A N 1
ATOM 1425 C CA . ILE A 1 202 ? 8.473 0.378 1.796 1.00 96.56 202 ILE A CA 1
ATOM 1426 C C . ILE A 1 202 ? 9.771 -0.415 1.924 1.00 96.56 202 ILE A C 1
ATOM 1428 O O . ILE A 1 202 ? 10.534 -0.516 0.966 1.00 96.56 202 ILE A O 1
ATOM 1432 N N . GLU A 1 203 ? 10.028 -0.952 3.112 1.00 96.25 203 GLU A N 1
ATOM 1433 C CA . GLU A 1 203 ? 11.231 -1.728 3.409 1.00 96.25 203 GLU A CA 1
ATOM 1434 C C . GLU A 1 203 ? 10.883 -3.212 3.551 1.00 96.25 203 GLU A C 1
ATOM 1436 O O . GLU A 1 203 ? 9.871 -3.574 4.152 1.00 96.25 203 GLU A O 1
ATOM 1441 N N . SER A 1 204 ? 11.737 -4.082 3.010 1.00 96.75 204 SER A N 1
ATOM 1442 C CA . SER A 1 204 ? 11.594 -5.535 3.117 1.00 96.75 204 SER A CA 1
ATOM 1443 C C . SER A 1 204 ? 12.947 -6.176 3.409 1.00 96.75 204 SER A C 1
ATOM 1445 O O . SER A 1 204 ? 13.933 -5.896 2.731 1.00 96.75 204 SER A O 1
ATOM 1447 N N . TYR A 1 205 ? 12.996 -7.068 4.403 1.00 95.56 205 TYR A N 1
ATOM 1448 C CA . TYR A 1 205 ? 14.196 -7.861 4.708 1.00 95.56 205 TYR A CA 1
ATOM 1449 C C . TYR A 1 205 ? 14.392 -9.052 3.760 1.00 95.56 205 TYR A C 1
ATOM 1451 O O . TYR A 1 205 ? 15.474 -9.633 3.713 1.00 95.56 205 TYR A O 1
ATOM 1459 N N . GLY A 1 206 ? 13.351 -9.422 3.014 1.00 96.00 206 GLY A N 1
ATOM 1460 C CA . GLY A 1 206 ? 13.406 -10.414 1.946 1.00 96.00 206 GLY A CA 1
ATOM 1461 C C . GLY A 1 206 ? 13.109 -9.795 0.578 1.00 96.00 206 GLY A C 1
ATOM 1462 O O . GLY A 1 206 ? 12.866 -8.589 0.478 1.00 96.00 206 GLY A O 1
ATOM 1463 N N . PRO A 1 207 ? 13.087 -10.609 -0.489 1.00 96.25 207 PRO A N 1
ATOM 1464 C CA . PRO A 1 207 ? 12.610 -10.166 -1.793 1.00 96.25 207 PRO A CA 1
ATOM 1465 C C . PRO A 1 207 ? 11.193 -9.586 -1.699 1.00 96.25 207 PRO A C 1
ATOM 1467 O O . PRO A 1 207 ? 10.342 -10.139 -1.006 1.00 96.25 207 PRO A O 1
ATOM 1470 N N . ILE A 1 208 ? 10.944 -8.494 -2.420 1.00 96.94 208 ILE A N 1
ATOM 1471 C CA . ILE A 1 208 ? 9.621 -7.878 -2.562 1.00 96.94 208 ILE A CA 1
ATOM 1472 C C . ILE A 1 208 ? 9.180 -7.952 -4.025 1.00 96.94 208 ILE A C 1
ATOM 1474 O O . ILE A 1 208 ? 10.003 -7.900 -4.940 1.00 96.94 208 ILE A O 1
ATOM 1478 N N . SER A 1 209 ? 7.879 -8.094 -4.257 1.00 96.06 209 SER A N 1
ATOM 1479 C CA . SER A 1 209 ? 7.266 -8.020 -5.583 1.00 96.06 209 SER A CA 1
ATOM 1480 C C . SER A 1 209 ? 6.050 -7.103 -5.524 1.00 96.06 209 SER A C 1
ATOM 1482 O O . SER A 1 209 ? 5.295 -7.146 -4.557 1.00 96.06 209 SER A O 1
ATOM 1484 N N . ILE A 1 210 ? 5.878 -6.273 -6.552 1.00 96.31 210 ILE A N 1
ATOM 1485 C CA . ILE A 1 210 ? 4.703 -5.419 -6.745 1.00 96.31 210 ILE A CA 1
ATOM 1486 C C . ILE A 1 210 ? 4.061 -5.874 -8.050 1.00 96.31 210 ILE A C 1
ATOM 1488 O O . ILE A 1 210 ? 4.708 -5.842 -9.095 1.00 96.31 210 ILE A O 1
ATOM 1492 N N . ILE A 1 211 ? 2.821 -6.347 -7.970 1.00 95.69 211 ILE A N 1
ATOM 1493 C CA . ILE A 1 211 ? 2.093 -6.954 -9.086 1.00 95.69 211 ILE A CA 1
ATOM 1494 C C . ILE A 1 211 ? 0.781 -6.188 -9.250 1.00 95.69 211 ILE A C 1
ATOM 1496 O O . ILE A 1 211 ? 0.084 -5.950 -8.264 1.00 95.69 211 ILE A O 1
ATOM 1500 N N . ALA A 1 212 ? 0.462 -5.793 -10.481 1.00 96.06 212 ALA A N 1
ATOM 1501 C CA . ALA A 1 212 ? -0.804 -5.166 -10.839 1.00 96.06 212 ALA A CA 1
ATOM 1502 C C . ALA A 1 212 ? -1.593 -6.109 -11.758 1.00 96.06 212 ALA A C 1
ATOM 1504 O O . ALA A 1 212 ? -1.050 -6.579 -12.754 1.00 96.06 212 ALA A O 1
ATOM 1505 N N . GLY A 1 213 ? -2.861 -6.365 -11.428 1.00 94.00 213 GLY A N 1
ATOM 1506 C CA . GLY A 1 213 ? -3.755 -7.215 -12.220 1.00 94.00 213 GLY A CA 1
ATOM 1507 C C . GLY A 1 213 ? -3.746 -8.698 -11.854 1.00 94.00 213 GLY A C 1
ATOM 1508 O O . GLY A 1 213 ? -3.272 -9.103 -10.791 1.00 94.00 213 GLY A O 1
ATOM 1509 N N . GLU A 1 214 ? -4.321 -9.495 -12.746 1.00 92.44 214 GLU A N 1
ATOM 1510 C CA . GLU A 1 214 ? -4.494 -10.942 -12.650 1.00 92.44 214 GLU A CA 1
ATOM 1511 C C . GLU A 1 214 ? -4.208 -11.591 -14.032 1.00 92.44 214 GLU A C 1
ATOM 1513 O O . GLU A 1 214 ? -3.496 -11.012 -14.850 1.00 92.44 214 GLU A O 1
ATOM 1518 N N . ASN A 1 215 ? -4.708 -12.803 -14.300 1.00 90.75 215 ASN A N 1
ATOM 1519 C CA . ASN A 1 215 ? -4.411 -13.529 -15.544 1.00 90.75 215 ASN A CA 1
ATOM 1520 C C . ASN A 1 215 ? -5.444 -13.342 -16.674 1.00 90.75 215 ASN A C 1
ATOM 1522 O O . ASN A 1 215 ? -5.294 -13.981 -17.719 1.00 90.75 215 ASN A O 1
ATOM 1526 N N . TYR A 1 216 ? -6.504 -12.557 -16.486 1.00 91.44 216 TYR A N 1
ATOM 1527 C CA . TYR A 1 216 ? -7.583 -12.397 -17.468 1.00 91.44 216 TYR A CA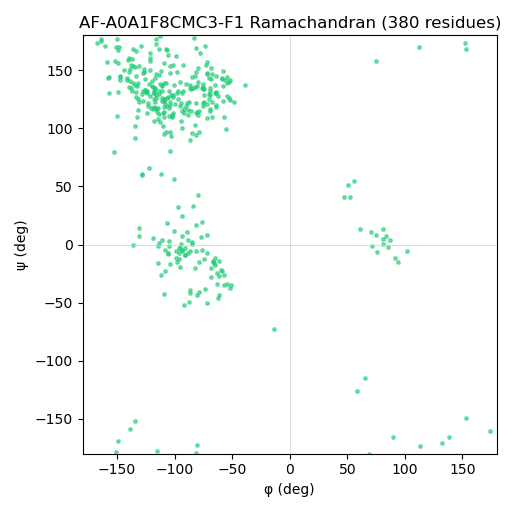 1
ATOM 1528 C C . TYR A 1 216 ? -7.666 -10.979 -18.051 1.00 91.44 216 TYR A C 1
ATOM 1530 O O . TYR A 1 216 ? -8.257 -10.796 -19.117 1.00 91.44 216 TYR A O 1
ATOM 1538 N N . GLU A 1 217 ? -7.026 -9.995 -17.426 1.00 94.44 217 GLU A N 1
ATOM 1539 C CA . GLU A 1 217 ? -7.055 -8.586 -17.790 1.00 94.44 217 GLU A CA 1
ATOM 1540 C C . GLU A 1 217 ? -5.648 -7.996 -17.964 1.00 94.44 217 GLU A C 1
ATOM 1542 O O . GLU A 1 217 ? -4.681 -8.353 -17.292 1.00 94.44 217 GLU A O 1
ATOM 1547 N N . SER A 1 218 ? -5.532 -7.019 -18.864 1.00 93.12 218 SER A N 1
ATOM 1548 C CA . SER A 1 218 ? -4.314 -6.224 -19.027 1.00 93.12 218 SER A CA 1
ATOM 1549 C C . SER A 1 218 ? -4.365 -5.020 -18.092 1.00 93.12 218 SER A C 1
ATOM 1551 O O . SER A 1 218 ? -5.180 -4.120 -18.288 1.00 93.12 218 SER A O 1
ATOM 1553 N N . ASN A 1 219 ? -3.502 -5.009 -17.079 1.00 96.44 219 ASN A N 1
ATOM 1554 C CA . ASN A 1 219 ? -3.438 -3.948 -16.081 1.00 96.44 219 ASN A CA 1
ATOM 1555 C C . ASN A 1 219 ? -2.029 -3.349 -16.030 1.00 96.44 219 ASN A C 1
ATOM 1557 O O . ASN A 1 219 ? -1.045 -4.076 -15.896 1.00 96.44 219 ASN A O 1
ATOM 1561 N N . ASP A 1 220 ? -1.940 -2.022 -16.081 1.00 96.06 220 ASP A N 1
ATOM 1562 C CA . ASP A 1 220 ? -0.663 -1.317 -15.997 1.00 96.06 220 ASP A CA 1
ATOM 1563 C C . ASP A 1 220 ? -0.229 -1.122 -14.539 1.00 96.06 220 ASP A C 1
ATOM 1565 O O . ASP A 1 220 ? -0.989 -0.623 -13.704 1.00 96.06 220 ASP A O 1
ATOM 1569 N N . LEU A 1 221 ? 1.044 -1.394 -14.241 1.00 96.69 221 LEU A N 1
ATOM 1570 C CA . LEU A 1 221 ? 1.688 -0.853 -13.046 1.00 96.69 221 LEU A CA 1
ATOM 1571 C C . LEU A 1 221 ? 2.164 0.575 -13.338 1.00 96.69 221 LEU A C 1
ATOM 1573 O O . LEU A 1 221 ? 3.195 0.785 -13.974 1.00 96.69 221 LEU A O 1
ATOM 1577 N N . THR A 1 222 ? 1.426 1.571 -12.853 1.00 96.38 222 THR A N 1
ATOM 1578 C CA . THR A 1 222 ? 1.793 2.982 -13.040 1.00 96.38 222 THR A CA 1
ATOM 1579 C C . THR A 1 222 ? 2.694 3.485 -11.911 1.00 96.38 222 THR A C 1
ATOM 1581 O O . THR A 1 222 ? 2.279 3.531 -10.754 1.00 96.38 222 THR A O 1
ATOM 1584 N N . LEU A 1 223 ? 3.893 3.961 -12.257 1.00 96.06 223 LEU A N 1
ATOM 1585 C CA . LEU A 1 223 ? 4.772 4.719 -11.361 1.00 96.06 223 LEU A CA 1
ATOM 1586 C C . LEU A 1 223 ? 4.810 6.178 -11.817 1.00 96.06 223 LEU A C 1
ATOM 1588 O O . LEU A 1 223 ? 5.221 6.475 -12.936 1.00 96.06 223 LEU A O 1
ATOM 1592 N N . LYS A 1 224 ? 4.360 7.096 -10.957 1.00 95.56 224 LYS A N 1
ATOM 1593 C CA . LYS A 1 224 ? 4.251 8.519 -11.290 1.00 95.56 224 LYS A CA 1
ATOM 1594 C C . LYS A 1 224 ? 4.950 9.392 -10.260 1.00 95.56 224 LYS A C 1
ATOM 1596 O O . LYS A 1 224 ? 4.684 9.293 -9.065 1.00 95.56 224 LYS A O 1
ATOM 1601 N N . THR A 1 225 ? 5.751 10.325 -10.756 1.00 96.31 225 THR A N 1
ATOM 1602 C CA . THR A 1 225 ? 6.341 11.423 -9.988 1.00 96.31 225 THR A CA 1
ATOM 1603 C C . THR A 1 225 ? 5.681 12.760 -10.346 1.00 96.31 225 THR A C 1
ATOM 1605 O O . THR A 1 225 ? 4.898 12.866 -11.294 1.00 96.31 225 THR A O 1
ATOM 1608 N N . TYR A 1 226 ? 5.955 13.796 -9.551 1.00 95.50 226 TYR A N 1
ATOM 1609 C CA . TYR A 1 226 ? 5.479 15.161 -9.788 1.00 95.50 226 TYR A CA 1
ATOM 1610 C C . TYR A 1 226 ? 6.664 16.124 -9.903 1.00 95.50 226 TYR A C 1
ATOM 1612 O O . TYR A 1 226 ? 7.690 15.938 -9.247 1.00 95.50 226 TYR A O 1
ATOM 1620 N N . ASN A 1 227 ? 6.491 17.198 -10.680 1.00 96.12 227 ASN A N 1
ATOM 1621 C CA . ASN A 1 227 ? 7.504 18.231 -10.919 1.00 96.12 227 ASN A CA 1
ATOM 1622 C C . ASN A 1 227 ? 8.791 17.640 -11.526 1.00 96.12 227 ASN A C 1
ATOM 1624 O O . ASN A 1 227 ? 8.718 16.971 -12.548 1.00 96.12 227 ASN A O 1
ATOM 1628 N N . ALA A 1 228 ? 9.949 17.890 -10.916 1.00 96.75 228 ALA A N 1
ATOM 1629 C CA . ALA A 1 228 ? 11.248 17.383 -11.360 1.00 96.75 228 ALA A CA 1
ATOM 1630 C C . ALA A 1 228 ? 11.646 16.058 -10.673 1.00 96.75 228 ALA A C 1
ATOM 1632 O O . ALA A 1 228 ? 12.830 15.803 -10.491 1.00 96.75 228 ALA A O 1
ATOM 1633 N N . GLY A 1 229 ? 10.679 15.270 -10.189 1.00 95.75 229 GLY A N 1
ATOM 1634 C CA . GLY A 1 229 ? 10.958 13.987 -9.540 1.00 95.75 229 GLY A CA 1
ATOM 1635 C C . GLY A 1 229 ? 11.229 12.871 -10.549 1.00 95.75 229 GLY A C 1
ATOM 1636 O O . GLY A 1 229 ? 10.503 12.751 -11.535 1.00 95.75 229 GLY A O 1
ATOM 1637 N N . ASP A 1 230 ? 12.201 12.011 -10.251 1.00 97.25 230 ASP A N 1
ATOM 1638 C CA . ASP A 1 230 ? 12.590 10.870 -11.087 1.00 97.25 230 ASP A CA 1
ATOM 1639 C C . ASP A 1 230 ? 12.086 9.537 -10.520 1.00 97.25 230 ASP A C 1
ATOM 1641 O O . ASP A 1 230 ? 11.924 9.375 -9.307 1.00 97.25 230 ASP A O 1
ATOM 1645 N N . VAL A 1 231 ? 11.894 8.547 -11.395 1.00 96.81 231 VAL A N 1
ATOM 1646 C CA . VAL A 1 231 ? 11.814 7.139 -10.985 1.00 96.81 231 VAL A CA 1
ATOM 1647 C C . VAL A 1 231 ? 13.241 6.596 -10.926 1.00 96.81 231 VAL A C 1
ATOM 1649 O O . VAL A 1 231 ? 13.919 6.519 -11.948 1.00 96.81 231 VAL A O 1
ATOM 1652 N N . VAL A 1 232 ? 13.705 6.229 -9.731 1.00 96.12 232 VAL A N 1
ATOM 1653 C CA . VAL A 1 232 ? 15.100 5.828 -9.494 1.00 96.12 232 VAL A CA 1
ATOM 1654 C C . VAL A 1 232 ? 15.188 4.338 -9.174 1.00 96.12 232 VAL A C 1
ATOM 1656 O O . VAL A 1 232 ? 14.556 3.860 -8.234 1.00 96.12 232 VAL A O 1
ATOM 1659 N N . ALA A 1 233 ? 16.025 3.617 -9.922 1.00 95.56 233 ALA A N 1
ATOM 1660 C CA . ALA A 1 233 ? 16.467 2.267 -9.586 1.00 95.56 233 ALA A CA 1
ATOM 1661 C C . ALA A 1 233 ? 17.898 2.327 -9.023 1.00 95.56 233 ALA A C 1
ATOM 1663 O O . ALA A 1 233 ? 18.867 2.311 -9.781 1.00 95.56 233 ALA A O 1
ATOM 1664 N N . ASP A 1 234 ? 18.030 2.419 -7.696 1.00 96.44 234 ASP A N 1
ATOM 1665 C CA . ASP A 1 234 ? 19.329 2.392 -7.011 1.00 96.44 234 ASP A CA 1
ATOM 1666 C C . ASP A 1 234 ? 19.766 0.939 -6.763 1.00 96.44 234 ASP A C 1
ATOM 1668 O O . ASP A 1 234 ? 19.315 0.264 -5.834 1.00 96.44 234 ASP A O 1
ATOM 1672 N N . LEU A 1 235 ? 20.592 0.420 -7.669 1.00 95.75 235 LEU A N 1
ATOM 1673 C CA . LEU A 1 235 ? 21.045 -0.967 -7.679 1.00 95.75 235 LEU A CA 1
ATOM 1674 C C . LEU A 1 235 ? 22.486 -1.039 -7.162 1.00 95.75 235 LEU A C 1
ATOM 1676 O O . LEU A 1 235 ? 23.390 -0.444 -7.744 1.00 95.75 235 LEU A O 1
ATOM 1680 N N . THR A 1 236 ? 22.729 -1.820 -6.108 1.00 93.62 236 THR A N 1
ATOM 1681 C CA . THR A 1 236 ? 24.073 -1.981 -5.527 1.00 93.62 236 THR A CA 1
ATOM 1682 C C . THR A 1 236 ? 24.741 -3.293 -5.957 1.00 93.62 236 THR A C 1
ATOM 1684 O O . THR A 1 236 ? 24.089 -4.279 -6.312 1.00 93.62 236 THR A O 1
ATOM 1687 N N . GLY A 1 237 ? 26.078 -3.322 -5.946 1.00 94.38 237 GLY A N 1
ATOM 1688 C CA . GLY A 1 237 ? 26.863 -4.517 -6.269 1.00 94.38 237 GLY A CA 1
ATOM 1689 C C . GLY A 1 237 ? 26.703 -4.971 -7.724 1.00 94.38 237 GLY A C 1
ATOM 1690 O O . GLY A 1 237 ? 27.139 -4.288 -8.642 1.00 94.38 237 GLY A O 1
ATOM 1691 N N . THR A 1 238 ? 26.114 -6.151 -7.926 1.00 94.06 238 THR A N 1
ATOM 1692 C CA . THR A 1 238 ? 25.862 -6.759 -9.251 1.00 94.06 238 THR A CA 1
ATOM 1693 C C . THR A 1 238 ? 24.379 -6.714 -9.652 1.00 94.06 238 THR A C 1
ATOM 1695 O O . THR A 1 238 ? 23.937 -7.479 -10.517 1.00 94.06 238 THR A O 1
ATOM 1698 N N . GLY A 1 239 ? 23.593 -5.841 -9.007 1.00 93.50 239 GLY A N 1
ATOM 1699 C CA . GLY A 1 239 ? 22.178 -5.628 -9.310 1.00 93.50 239 GLY A CA 1
ATOM 1700 C C . GLY A 1 239 ? 21.934 -5.204 -10.763 1.00 93.50 239 GLY A C 1
ATOM 1701 O O . GLY A 1 239 ? 22.778 -4.569 -11.392 1.00 93.50 239 GLY A O 1
ATOM 1702 N N . ARG A 1 240 ? 20.776 -5.586 -11.317 1.00 95.44 240 ARG A N 1
ATOM 1703 C CA . ARG A 1 240 ? 20.372 -5.300 -12.705 1.00 95.44 240 ARG A CA 1
ATOM 1704 C C . ARG A 1 240 ? 18.886 -4.966 -12.775 1.00 95.44 240 ARG A C 1
ATOM 1706 O O . ARG A 1 240 ? 18.096 -5.629 -12.105 1.00 95.44 240 ARG A O 1
ATOM 1713 N N . LEU A 1 241 ? 18.516 -4.030 -13.648 1.00 95.31 241 LEU A N 1
ATOM 1714 C CA . LEU A 1 241 ? 17.144 -3.912 -14.133 1.00 95.31 241 LEU A CA 1
ATOM 1715 C C . LEU A 1 241 ? 16.909 -5.034 -15.150 1.00 95.31 241 LEU A C 1
ATOM 1717 O O . LEU A 1 241 ? 17.659 -5.157 -16.117 1.00 95.31 241 LEU A O 1
ATOM 1721 N N . LYS A 1 242 ? 15.913 -5.883 -14.900 1.00 94.00 242 LYS A N 1
ATOM 1722 C CA . LYS A 1 242 ? 15.555 -6.999 -15.780 1.00 94.00 242 LYS A CA 1
ATOM 1723 C C . LYS A 1 242 ? 14.147 -6.797 -16.311 1.00 94.00 242 LYS A C 1
ATOM 1725 O O . LYS A 1 242 ? 13.244 -6.509 -15.531 1.00 94.00 242 LYS A O 1
ATOM 1730 N N . LEU A 1 243 ? 13.982 -7.012 -17.609 1.00 93.12 243 LEU A N 1
ATOM 1731 C CA . LEU A 1 243 ? 12.693 -7.092 -18.281 1.00 93.12 243 LEU A CA 1
ATOM 1732 C C . LEU A 1 243 ? 12.495 -8.548 -18.713 1.00 93.12 243 LEU A C 1
ATOM 1734 O O . LEU A 1 243 ? 13.447 -9.181 -19.167 1.00 93.12 243 LEU A O 1
ATOM 1738 N N . TYR A 1 244 ? 11.292 -9.085 -18.524 1.00 88.75 244 TYR A N 1
ATOM 1739 C CA . TYR A 1 244 ? 10.932 -10.444 -18.931 1.00 88.75 244 TYR A CA 1
ATOM 1740 C C . TYR A 1 244 ? 9.795 -10.374 -19.956 1.00 88.75 244 TYR A C 1
ATOM 1742 O O . TYR A 1 244 ? 8.848 -9.617 -19.763 1.00 88.75 244 TYR A O 1
ATOM 1750 N N . GLY A 1 245 ? 9.902 -11.153 -21.029 1.00 85.44 245 GLY A N 1
ATOM 1751 C CA . GLY A 1 245 ? 8.981 -11.174 -22.169 1.00 85.44 245 GLY A CA 1
ATOM 1752 C C . GLY A 1 245 ? 9.720 -11.635 -23.428 1.00 85.44 245 GLY A C 1
ATOM 1753 O O . GLY A 1 245 ? 10.945 -11.717 -23.392 1.00 85.44 245 GLY A O 1
ATOM 1754 N N . THR A 1 246 ? 8.996 -11.944 -24.505 1.00 82.75 246 THR A N 1
ATOM 1755 C CA . THR A 1 246 ? 9.595 -12.256 -25.819 1.00 82.75 246 THR A CA 1
ATOM 1756 C C . THR A 1 246 ? 10.155 -10.980 -26.457 1.00 82.75 246 THR A C 1
ATOM 1758 O O . THR A 1 246 ? 11.344 -10.884 -26.713 1.00 82.75 246 THR A O 1
ATOM 1761 N N . ASP A 1 247 ? 9.347 -9.917 -26.514 1.00 84.88 247 ASP A N 1
ATOM 1762 C CA . ASP A 1 247 ? 9.711 -8.632 -27.132 1.00 84.88 247 ASP A CA 1
ATOM 1763 C C . ASP A 1 247 ? 9.847 -7.504 -26.102 1.00 84.88 247 ASP A C 1
ATOM 1765 O O . ASP A 1 247 ? 9.105 -6.512 -26.097 1.00 84.88 247 ASP A O 1
ATOM 1769 N N . THR A 1 248 ? 10.770 -7.665 -25.151 1.00 90.69 248 THR A N 1
ATOM 1770 C CA . THR A 1 248 ? 10.938 -6.653 -24.096 1.00 90.69 248 THR A CA 1
ATOM 1771 C C . THR A 1 248 ? 11.360 -5.304 -24.678 1.00 90.69 248 THR A C 1
ATOM 1773 O O . THR A 1 248 ? 12.336 -5.203 -25.422 1.00 90.69 248 THR A O 1
ATOM 1776 N N . THR A 1 249 ? 10.624 -4.252 -24.313 1.00 93.06 249 THR A N 1
ATOM 1777 C CA . THR A 1 249 ? 10.782 -2.912 -24.885 1.00 93.06 249 THR A CA 1
ATOM 1778 C C . THR A 1 249 ? 10.743 -1.850 -23.791 1.00 93.06 249 THR A C 1
ATOM 1780 O O . THR A 1 249 ? 9.912 -1.899 -22.885 1.00 93.06 249 THR A O 1
ATOM 1783 N N . LEU A 1 250 ? 11.623 -0.858 -23.903 1.00 95.00 250 LEU A N 1
ATOM 1784 C CA . LEU A 1 250 ? 11.481 0.445 -23.266 1.00 95.00 250 LEU A CA 1
ATOM 1785 C C . LEU A 1 250 ? 10.857 1.405 -24.277 1.00 95.00 250 LEU A C 1
ATOM 1787 O O . LEU A 1 250 ? 11.431 1.655 -25.340 1.00 95.00 250 LEU A O 1
ATOM 1791 N N . LEU A 1 251 ? 9.682 1.932 -23.942 1.00 93.69 251 LEU A N 1
ATOM 1792 C CA . LEU A 1 251 ? 8.960 2.884 -24.776 1.00 93.69 251 LEU A CA 1
ATOM 1793 C C . LEU A 1 251 ? 9.157 4.308 -24.247 1.00 93.69 251 LEU A C 1
ATOM 1795 O O . LEU A 1 251 ? 8.889 4.594 -23.080 1.00 93.69 251 LEU A O 1
ATOM 1799 N N . PHE A 1 252 ? 9.589 5.199 -25.130 1.00 93.81 252 PHE A N 1
ATOM 1800 C CA . PHE A 1 252 ? 9.694 6.634 -24.902 1.00 93.81 252 PHE A CA 1
ATOM 1801 C C . PHE A 1 252 ? 8.538 7.315 -25.634 1.00 93.81 252 PHE A C 1
ATOM 1803 O O . PHE A 1 252 ? 8.699 7.801 -26.753 1.00 93.81 252 PHE A O 1
ATOM 1810 N N . ASP A 1 253 ? 7.370 7.282 -24.993 1.00 90.75 253 ASP A N 1
ATOM 1811 C CA . ASP A 1 253 ? 6.136 7.923 -25.456 1.00 90.75 253 ASP A CA 1
ATOM 1812 C C . ASP A 1 253 ? 6.087 9.364 -24.941 1.00 90.75 253 ASP A C 1
ATOM 1814 O O . ASP A 1 253 ? 6.053 9.629 -23.730 1.00 90.75 253 ASP A O 1
ATOM 1818 N N . THR A 1 254 ? 6.115 10.303 -25.876 1.00 87.94 254 THR A N 1
ATOM 1819 C CA . THR A 1 254 ? 5.898 11.711 -25.583 1.00 87.94 254 THR A CA 1
ATOM 1820 C C . THR A 1 254 ? 4.418 12.017 -25.820 1.00 87.94 254 THR A C 1
ATOM 1822 O O . THR A 1 254 ? 3.867 11.788 -26.882 1.00 87.94 254 THR A O 1
ATOM 1825 N N . ARG A 1 255 ? 3.708 12.502 -24.793 1.00 84.19 255 ARG A N 1
ATOM 1826 C CA . ARG A 1 255 ? 2.230 12.497 -24.795 1.00 84.19 255 ARG A CA 1
ATOM 1827 C C . ARG A 1 255 ? 1.566 13.648 -25.576 1.00 84.19 255 ARG A C 1
ATOM 1829 O O . ARG A 1 255 ? 0.401 13.965 -25.314 1.00 84.19 255 ARG A O 1
ATOM 1836 N N . THR A 1 256 ? 2.268 14.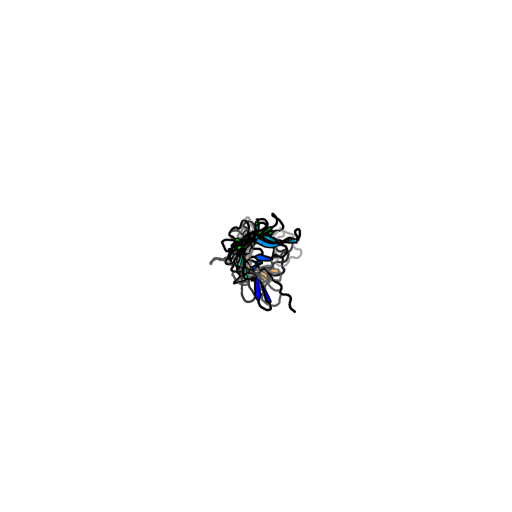359 -26.456 1.00 80.44 256 THR A N 1
ATOM 1837 C CA . THR A 1 256 ? 1.704 15.490 -27.219 1.00 80.44 256 THR A CA 1
ATOM 1838 C C . THR A 1 256 ? 1.419 15.085 -28.663 1.00 80.44 256 THR A C 1
ATOM 1840 O O . THR A 1 256 ? 2.100 14.278 -29.251 1.00 80.44 256 THR A O 1
ATOM 1843 N N . THR A 1 257 ? 0.393 15.629 -29.312 1.00 64.81 257 THR A N 1
ATOM 1844 C CA . THR A 1 257 ? -0.096 15.076 -30.598 1.00 64.81 257 THR A CA 1
ATOM 1845 C C . THR A 1 257 ? 0.812 15.309 -31.823 1.00 64.81 257 THR A C 1
ATOM 1847 O O . THR A 1 257 ? 0.374 15.092 -32.951 1.00 64.81 257 THR A O 1
ATOM 1850 N N . THR A 1 258 ? 2.029 15.826 -31.647 1.00 80.62 258 THR A N 1
ATOM 1851 C CA . THR A 1 258 ? 2.966 16.177 -32.736 1.00 80.62 258 THR A CA 1
ATOM 1852 C C . THR A 1 258 ? 4.401 15.739 -32.471 1.00 80.62 258 THR A C 1
ATOM 1854 O O . THR A 1 258 ? 5.286 16.060 -33.265 1.00 80.62 258 THR A O 1
ATOM 1857 N N . ASP A 1 259 ? 4.663 15.111 -31.333 1.00 84.00 259 ASP A N 1
ATOM 1858 C CA . ASP A 1 259 ? 6.002 14.662 -30.987 1.00 84.00 259 ASP A CA 1
ATOM 1859 C C . ASP A 1 259 ? 6.308 13.299 -31.630 1.00 84.00 259 ASP A C 1
ATOM 1861 O O . ASP A 1 259 ? 5.558 12.775 -32.457 1.00 84.00 259 ASP A O 1
ATOM 1865 N N . THR A 1 260 ? 7.532 12.832 -31.413 1.00 88.50 260 THR A N 1
ATOM 1866 C CA . THR A 1 260 ? 8.050 11.618 -32.036 1.00 88.50 260 THR A CA 1
ATOM 1867 C C . THR A 1 260 ? 8.392 10.636 -30.943 1.00 88.50 260 THR A C 1
ATOM 1869 O O . THR A 1 260 ? 9.321 10.878 -30.174 1.00 88.50 260 THR A O 1
ATOM 1872 N N . ASP A 1 261 ? 7.684 9.516 -30.951 1.00 92.06 261 ASP A N 1
ATOM 1873 C CA . ASP A 1 261 ? 7.935 8.418 -30.032 1.00 92.06 261 ASP A CA 1
ATOM 1874 C C . ASP A 1 261 ? 9.091 7.555 -30.519 1.00 92.06 261 ASP A C 1
ATOM 1876 O O . ASP A 1 261 ? 9.298 7.357 -31.727 1.00 92.06 261 ASP A O 1
ATOM 1880 N N . TYR A 1 262 ? 9.815 6.998 -29.560 1.00 95.38 262 TYR A N 1
ATOM 1881 C CA . TYR A 1 262 ? 10.894 6.059 -29.815 1.00 95.38 262 TYR A CA 1
ATOM 1882 C C . TYR A 1 262 ? 10.738 4.828 -28.947 1.00 95.38 262 TYR A C 1
ATOM 1884 O O . TYR A 1 262 ? 10.221 4.882 -27.833 1.00 95.38 262 TYR A O 1
ATOM 1892 N N . TRP A 1 263 ? 11.271 3.721 -29.433 1.00 95.12 263 TRP A N 1
ATOM 1893 C CA . TRP A 1 263 ? 11.396 2.499 -28.663 1.00 95.12 263 TRP A CA 1
ATOM 1894 C C . TRP A 1 263 ? 12.843 2.019 -28.697 1.00 95.12 263 TRP A C 1
ATOM 1896 O O . TRP A 1 263 ? 13.591 2.272 -29.647 1.00 95.12 263 TRP A O 1
ATOM 1906 N N . MET A 1 264 ? 13.233 1.330 -27.632 1.00 95.25 264 MET A N 1
ATOM 1907 C CA . MET A 1 264 ? 14.480 0.585 -27.537 1.00 95.25 264 MET A CA 1
ATOM 1908 C C . MET A 1 264 ? 14.141 -0.798 -27.006 1.00 95.25 264 MET A C 1
ATOM 1910 O O . MET A 1 264 ? 13.551 -0.909 -25.932 1.00 95.25 264 MET A O 1
ATOM 1914 N N . GLY A 1 265 ? 14.490 -1.848 -27.734 1.00 93.81 265 GLY A N 1
ATOM 1915 C CA . GLY A 1 265 ? 14.034 -3.183 -27.372 1.00 93.81 265 GLY A CA 1
ATOM 1916 C C . GLY A 1 265 ? 14.757 -4.287 -28.111 1.00 93.81 265 GLY A C 1
ATOM 1917 O O . GLY A 1 265 ? 15.573 -4.037 -29.001 1.00 93.81 265 GLY A O 1
ATOM 1918 N N . ILE A 1 266 ? 14.443 -5.506 -27.696 1.00 91.81 266 ILE A N 1
ATOM 1919 C CA . ILE A 1 266 ? 14.775 -6.713 -28.445 1.00 91.81 266 ILE A CA 1
ATOM 1920 C C . ILE A 1 266 ? 13.653 -6.957 -29.451 1.00 91.81 266 ILE A C 1
ATOM 1922 O O . ILE A 1 266 ? 12.486 -6.757 -29.113 1.00 91.81 266 ILE A O 1
ATOM 1926 N N . ILE A 1 267 ? 14.007 -7.325 -30.676 1.00 86.25 267 ILE A N 1
ATOM 1927 C CA . ILE A 1 267 ? 13.062 -7.827 -31.672 1.00 86.25 267 ILE A CA 1
ATOM 1928 C C . ILE A 1 267 ? 13.366 -9.307 -31.842 1.00 86.25 267 ILE A C 1
ATOM 1930 O O . ILE A 1 267 ? 14.444 -9.644 -32.337 1.00 86.25 267 ILE A O 1
ATOM 1934 N N . ASP A 1 268 ? 12.411 -10.124 -31.421 1.00 81.19 268 ASP A N 1
ATOM 1935 C CA . ASP A 1 268 ? 12.388 -11.567 -31.612 1.00 81.19 268 ASP A CA 1
ATOM 1936 C C . ASP A 1 268 ? 11.605 -11.858 -32.904 1.00 81.19 268 ASP A C 1
ATOM 1938 O O . ASP A 1 268 ? 10.539 -11.279 -33.155 1.00 81.19 268 ASP A O 1
ATOM 1942 N N . ASP A 1 269 ? 12.148 -12.696 -33.786 1.00 70.75 269 ASP A N 1
ATOM 1943 C CA . ASP A 1 269 ? 11.445 -13.116 -35.004 1.00 70.75 269 ASP A CA 1
ATOM 1944 C C . ASP A 1 269 ? 10.497 -14.313 -34.755 1.00 70.75 269 ASP A C 1
ATOM 1946 O O . ASP A 1 269 ? 9.793 -14.772 -35.665 1.00 70.75 269 ASP A O 1
ATOM 1950 N N . ALA A 1 270 ? 10.420 -14.753 -33.495 1.00 68.38 270 ALA A N 1
ATOM 1951 C CA . ALA A 1 270 ? 9.675 -15.880 -32.959 1.00 68.38 270 ALA A CA 1
ATOM 1952 C C . ALA A 1 270 ? 10.080 -17.241 -33.545 1.00 68.38 270 ALA A C 1
ATOM 1954 O O . ALA A 1 270 ? 9.353 -18.234 -33.365 1.00 68.38 270 ALA A O 1
ATOM 1955 N N . ALA A 1 271 ? 11.210 -17.317 -34.248 1.00 64.25 271 ALA A N 1
ATOM 1956 C CA . ALA A 1 271 ? 11.856 -18.572 -34.562 1.00 64.25 271 ALA A CA 1
ATOM 1957 C C . ALA A 1 271 ? 12.655 -19.041 -33.325 1.00 64.25 271 ALA A C 1
ATOM 1959 O O . ALA A 1 271 ? 12.967 -18.291 -32.411 1.00 64.25 271 ALA A O 1
ATOM 1960 N N . GLY A 1 272 ? 12.830 -20.353 -33.162 1.00 65.88 272 GLY A N 1
ATOM 1961 C CA . GLY A 1 272 ? 13.385 -20.934 -31.927 1.00 65.88 272 GLY A CA 1
ATOM 1962 C C . GLY A 1 272 ? 14.904 -20.774 -31.772 1.00 65.88 272 GLY A C 1
ATOM 1963 O O . GLY A 1 272 ? 15.520 -21.582 -31.071 1.00 65.88 272 GLY A O 1
ATOM 1964 N N . ASP A 1 273 ? 15.497 -19.836 -32.497 1.00 73.19 273 ASP A N 1
ATOM 1965 C CA . ASP A 1 273 ? 16.908 -19.489 -32.592 1.00 73.19 273 ASP A CA 1
ATOM 1966 C C . ASP A 1 273 ? 17.225 -18.186 -31.845 1.00 73.19 273 ASP A C 1
ATOM 1968 O O . ASP A 1 273 ? 16.349 -17.450 -31.418 1.00 73.19 273 ASP A O 1
ATOM 1972 N N . ASP A 1 274 ? 18.510 -17.970 -31.566 1.00 70.81 274 ASP A N 1
ATOM 1973 C CA . ASP A 1 274 ? 19.035 -16.862 -30.764 1.00 70.81 274 ASP A CA 1
ATOM 1974 C C . ASP A 1 274 ? 19.538 -15.694 -31.631 1.00 70.81 274 ASP A C 1
ATOM 1976 O O . ASP A 1 274 ? 20.508 -15.012 -31.278 1.00 70.81 274 ASP A O 1
ATOM 1980 N N . ASP A 1 275 ? 18.918 -15.470 -32.794 1.00 79.25 275 ASP A N 1
ATOM 1981 C CA . ASP A 1 275 ? 19.301 -14.415 -33.737 1.00 79.25 275 ASP A CA 1
ATOM 1982 C C . ASP A 1 275 ? 18.607 -13.063 -33.500 1.00 79.25 275 ASP A C 1
ATOM 1984 O O . ASP A 1 275 ? 18.809 -12.120 -34.275 1.00 79.25 275 ASP A O 1
ATOM 1988 N N . ASP A 1 276 ? 17.925 -12.947 -32.358 1.00 86.88 276 ASP A N 1
ATOM 1989 C CA . ASP A 1 276 ? 17.360 -11.727 -31.793 1.00 86.88 276 ASP A CA 1
ATOM 1990 C C . ASP A 1 276 ? 18.264 -10.504 -31.982 1.00 86.88 276 ASP A C 1
ATOM 1992 O O . ASP A 1 276 ? 19.482 -10.515 -31.734 1.00 86.88 276 ASP A O 1
ATOM 1996 N N . ILE A 1 277 ? 17.641 -9.388 -32.351 1.00 90.81 277 ILE A N 1
ATOM 1997 C CA . ILE A 1 277 ? 18.349 -8.125 -32.547 1.00 90.81 277 ILE A CA 1
ATOM 1998 C C . ILE A 1 277 ? 18.015 -7.125 -31.442 1.00 90.81 277 ILE A C 1
ATOM 2000 O O . ILE A 1 277 ? 16.863 -6.956 -31.048 1.00 90.81 277 ILE A O 1
ATOM 2004 N N . LEU A 1 278 ? 19.031 -6.398 -30.972 1.00 94.31 278 LEU A N 1
ATOM 2005 C CA . LEU A 1 278 ? 18.830 -5.198 -30.162 1.00 94.31 278 LEU A CA 1
ATOM 2006 C C . LEU A 1 278 ? 18.674 -4.001 -31.093 1.00 94.31 278 LEU A C 1
ATOM 2008 O O . LEU A 1 278 ? 19.588 -3.682 -31.857 1.00 94.31 278 LEU A O 1
ATOM 2012 N N . SER A 1 279 ? 17.560 -3.287 -30.983 1.00 95.00 279 SER A N 1
ATOM 2013 C CA . SER A 1 279 ? 17.250 -2.204 -31.907 1.00 95.00 279 SER A CA 1
ATOM 2014 C C . SER A 1 279 ? 16.693 -0.949 -31.246 1.00 95.00 279 SER A C 1
ATOM 2016 O O . SER A 1 279 ? 16.174 -0.957 -30.129 1.00 95.00 279 SER A O 1
ATOM 2018 N N . ILE A 1 280 ? 16.818 0.152 -31.989 1.00 96.38 280 ILE A N 1
ATOM 2019 C CA . ILE A 1 280 ? 16.184 1.439 -31.707 1.00 96.38 280 ILE A CA 1
ATOM 2020 C C . ILE A 1 280 ? 15.404 1.859 -32.949 1.00 96.38 280 ILE A C 1
ATOM 2022 O O . ILE A 1 280 ? 15.949 1.847 -34.060 1.00 96.38 280 ILE A O 1
ATOM 2026 N N . GLY A 1 281 ? 14.157 2.282 -32.770 1.00 95.06 281 GLY A N 1
ATOM 2027 C CA . GLY A 1 281 ? 13.312 2.742 -33.867 1.00 95.06 281 GLY A CA 1
ATOM 2028 C C . GLY A 1 281 ? 12.278 3.777 -33.446 1.00 95.06 281 GLY A C 1
ATOM 2029 O O . GLY A 1 281 ? 12.235 4.226 -32.301 1.00 95.06 281 GLY A O 1
ATOM 2030 N N . LYS A 1 282 ? 11.474 4.188 -34.426 1.00 94.12 282 LYS A N 1
ATOM 2031 C CA . LYS A 1 282 ? 10.439 5.221 -34.291 1.00 94.12 282 LYS A CA 1
ATOM 2032 C C . LYS A 1 282 ? 9.052 4.606 -34.134 1.00 94.12 282 LYS A C 1
ATOM 2034 O O . LYS A 1 282 ? 8.652 3.793 -34.964 1.00 94.12 282 LYS A O 1
ATOM 2039 N N . GLY A 1 283 ? 8.262 5.160 -33.220 1.00 91.44 283 GLY A N 1
AT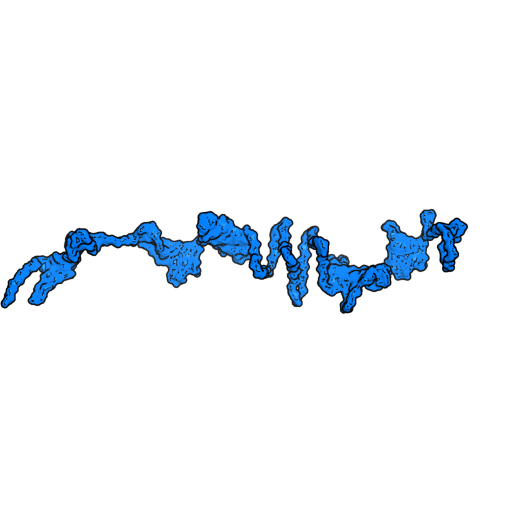OM 2040 C CA . GLY A 1 283 ? 6.835 4.885 -33.054 1.00 91.44 283 GLY A CA 1
ATOM 2041 C C . GLY A 1 283 ? 6.508 4.171 -31.747 1.00 91.44 283 GLY A C 1
ATOM 2042 O O . GLY A 1 283 ? 7.370 3.972 -30.899 1.00 91.44 283 GLY A O 1
ATOM 2043 N N . LEU A 1 284 ? 5.244 3.772 -31.608 1.00 90.50 284 LEU A N 1
ATOM 2044 C CA . LEU A 1 284 ? 4.710 3.132 -30.399 1.00 90.50 284 LEU A CA 1
ATOM 2045 C C . LEU A 1 284 ? 4.813 1.601 -30.415 1.00 90.50 284 LEU A C 1
ATOM 2047 O O . LEU A 1 284 ? 4.514 0.945 -29.422 1.00 90.50 284 LEU A O 1
ATOM 2051 N N . THR A 1 285 ? 5.193 1.016 -31.552 1.00 89.00 285 THR A N 1
ATOM 2052 C CA . THR A 1 285 ? 5.241 -0.436 -31.743 1.00 89.00 285 THR A CA 1
ATOM 2053 C C . THR A 1 285 ? 6.673 -0.876 -32.002 1.00 89.00 285 THR A C 1
ATOM 2055 O O . THR A 1 285 ? 7.300 -0.414 -32.962 1.00 89.00 285 THR A O 1
ATOM 2058 N N . ASN A 1 286 ? 7.162 -1.789 -31.162 1.00 88.94 286 ASN A N 1
ATOM 2059 C CA . ASN A 1 286 ? 8.474 -2.411 -31.303 1.00 88.94 286 ASN A CA 1
ATOM 2060 C C . ASN A 1 286 ? 8.643 -3.043 -32.699 1.00 88.94 286 ASN A C 1
ATOM 2062 O O . ASN A 1 286 ? 7.675 -3.523 -33.290 1.00 88.94 286 ASN A O 1
ATOM 2066 N N . GLY A 1 287 ? 9.850 -2.984 -33.262 1.00 85.44 287 GLY A N 1
ATOM 2067 C CA . GLY A 1 287 ? 10.147 -3.511 -34.601 1.00 85.44 287 GLY A CA 1
ATOM 2068 C C . GLY A 1 287 ? 9.662 -2.663 -35.785 1.00 85.44 287 GLY A C 1
ATOM 2069 O O . GLY A 1 287 ? 10.012 -2.945 -36.931 1.00 85.44 287 GLY A O 1
ATOM 2070 N N . THR A 1 288 ? 8.902 -1.586 -35.555 1.00 87.00 288 THR A N 1
ATOM 2071 C CA . THR A 1 288 ? 8.503 -0.669 -36.635 1.00 87.00 288 THR A CA 1
ATOM 2072 C C . THR A 1 288 ? 9.525 0.456 -36.824 1.00 87.00 288 THR A C 1
ATOM 2074 O O . THR A 1 288 ? 10.018 1.038 -35.862 1.00 87.00 288 THR A O 1
ATOM 2077 N N . SER A 1 289 ? 9.832 0.802 -38.083 1.00 91.38 289 SER A N 1
ATOM 2078 C CA . SER A 1 289 ? 10.753 1.902 -38.436 1.00 91.38 289 SER A CA 1
ATOM 2079 C C . SER A 1 289 ? 12.114 1.846 -37.710 1.00 91.38 289 SER A C 1
ATOM 2081 O O . SER A 1 289 ? 12.536 2.833 -37.105 1.00 91.38 289 SER A O 1
ATOM 2083 N N . THR A 1 290 ? 12.789 0.694 -37.753 1.00 93.81 290 THR A N 1
ATOM 2084 C CA . THR A 1 290 ? 14.103 0.485 -37.124 1.00 93.81 290 THR A CA 1
ATOM 2085 C C . THR A 1 290 ? 15.181 1.373 -37.746 1.00 93.81 290 THR A C 1
ATOM 2087 O O . THR A 1 290 ? 15.333 1.427 -38.967 1.00 93.81 290 THR A O 1
ATOM 2090 N N . PHE A 1 291 ? 15.948 2.066 -36.903 1.00 94.88 291 PHE A N 1
ATOM 2091 C CA . PHE A 1 291 ? 17.036 2.956 -37.319 1.00 94.88 291 PHE A CA 1
ATOM 2092 C C . PHE A 1 291 ? 18.415 2.394 -36.993 1.00 94.88 291 PHE A C 1
ATOM 2094 O O . PHE A 1 291 ? 19.316 2.483 -37.828 1.00 94.88 291 PHE A O 1
ATOM 2101 N N . LEU A 1 292 ? 18.572 1.828 -35.797 1.00 96.75 292 LEU A N 1
ATOM 2102 C CA . LEU A 1 292 ? 19.810 1.222 -35.323 1.00 96.75 292 LEU A CA 1
ATOM 2103 C C . LEU A 1 292 ? 19.541 -0.232 -34.959 1.00 96.75 292 LEU A C 1
ATOM 2105 O O . LEU A 1 292 ? 18.534 -0.522 -34.313 1.00 96.75 292 LEU A O 1
ATOM 2109 N N . THR A 1 293 ? 20.463 -1.110 -35.326 1.00 95.88 293 THR A N 1
ATOM 2110 C CA . THR A 1 293 ? 20.377 -2.541 -35.042 1.00 95.88 293 THR A CA 1
ATOM 2111 C C . THR A 1 293 ? 21.732 -3.063 -34.606 1.00 95.88 293 THR A C 1
ATOM 2113 O O . THR A 1 293 ? 22.730 -2.775 -35.256 1.00 95.88 293 THR A O 1
ATOM 2116 N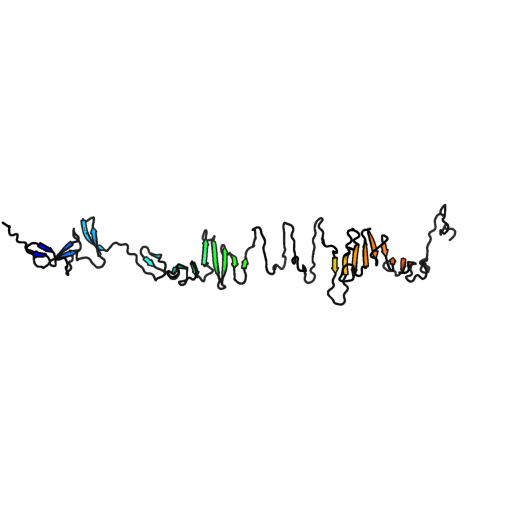 N . LEU A 1 294 ? 21.774 -3.866 -33.553 1.00 96.44 294 LEU A N 1
ATOM 2117 C CA . LEU A 1 294 ? 22.894 -4.730 -33.213 1.00 96.44 294 LEU A CA 1
ATOM 2118 C C . LEU A 1 294 ? 22.398 -6.170 -33.320 1.00 96.44 294 LEU A C 1
ATOM 2120 O O . LEU A 1 294 ? 21.515 -6.565 -32.561 1.00 96.44 294 LEU A O 1
ATOM 2124 N N . ASN A 1 295 ? 22.936 -6.926 -34.275 1.00 93.06 295 ASN A N 1
ATOM 2125 C CA . ASN A 1 295 ? 22.560 -8.329 -34.429 1.00 93.06 295 ASN A CA 1
ATOM 2126 C C . ASN A 1 295 ? 23.317 -9.240 -33.448 1.00 93.06 295 ASN A C 1
ATOM 2128 O O . ASN A 1 295 ? 24.308 -8.827 -32.835 1.00 93.06 295 ASN A O 1
ATOM 2132 N N . SER A 1 296 ? 22.892 -10.499 -33.355 1.00 90.44 296 SER A N 1
ATOM 2133 C CA . SER A 1 296 ? 23.536 -11.538 -32.536 1.00 90.44 296 SER A CA 1
ATOM 2134 C C . SER A 1 296 ? 25.019 -11.768 -32.879 1.00 90.44 296 SER A C 1
ATOM 2136 O O . SER A 1 296 ? 25.823 -12.122 -32.017 1.00 90.44 296 SER A O 1
ATOM 2138 N N . GLY A 1 297 ? 25.423 -11.480 -34.122 1.00 91.44 297 GLY A N 1
ATOM 2139 C CA . GLY A 1 297 ? 26.816 -11.514 -34.582 1.00 91.44 297 GLY A CA 1
ATOM 2140 C C . GLY A 1 297 ? 27.687 -10.331 -34.130 1.00 91.44 297 GLY A C 1
ATOM 2141 O O . GLY A 1 297 ? 28.889 -10.329 -34.399 1.00 91.44 297 GLY A O 1
ATOM 2142 N N . GLY A 1 298 ? 27.117 -9.325 -33.458 1.00 93.75 298 GLY A N 1
ATOM 2143 C CA . GLY A 1 298 ? 27.825 -8.127 -32.995 1.00 93.75 298 GLY A CA 1
ATOM 2144 C C . GLY A 1 298 ? 28.027 -7.045 -34.063 1.00 93.75 298 GLY A C 1
ATOM 2145 O O . GLY A 1 298 ? 28.813 -6.118 -33.857 1.00 93.75 298 GLY A O 1
ATOM 2146 N N . ASN A 1 299 ? 27.335 -7.141 -35.199 1.00 96.38 299 ASN A N 1
ATOM 2147 C CA . ASN A 1 299 ? 27.383 -6.150 -36.269 1.00 96.38 299 ASN A CA 1
ATOM 2148 C C . ASN A 1 299 ? 26.374 -5.022 -36.021 1.00 96.38 299 ASN A C 1
ATOM 2150 O O . ASN A 1 299 ? 25.203 -5.276 -35.731 1.00 96.38 299 ASN A O 1
ATOM 2154 N N . LEU A 1 300 ? 26.819 -3.777 -36.202 1.00 97.75 300 LEU A N 1
ATOM 2155 C CA . LEU A 1 300 ? 25.990 -2.581 -36.101 1.00 97.75 300 LEU A CA 1
ATOM 2156 C C . LEU A 1 300 ? 25.411 -2.207 -37.472 1.00 97.75 300 LEU A C 1
ATOM 2158 O O . LEU A 1 300 ? 26.146 -1.846 -38.391 1.00 97.75 300 LEU A O 1
ATOM 2162 N N . GLY A 1 301 ? 24.090 -2.246 -37.593 1.00 96.75 301 GLY A N 1
ATOM 2163 C CA . GLY A 1 301 ? 23.333 -1.754 -38.737 1.00 96.75 301 GLY A CA 1
ATOM 2164 C C . GLY A 1 301 ? 22.794 -0.345 -38.500 1.00 96.75 301 GLY A C 1
ATOM 2165 O O . GLY A 1 301 ? 22.179 -0.083 -37.467 1.00 96.75 301 GLY A O 1
ATOM 2166 N N . ILE A 1 302 ? 22.974 0.554 -39.469 1.0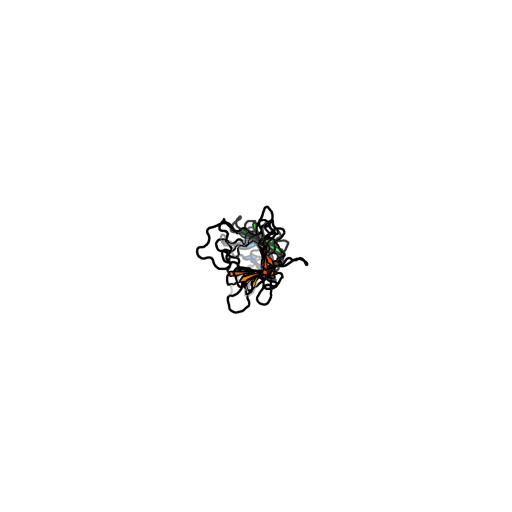0 96.56 302 ILE A N 1
ATOM 2167 C CA . ILE A 1 302 ? 22.294 1.856 -39.527 1.00 96.56 302 ILE A CA 1
ATOM 2168 C C . ILE A 1 302 ? 21.404 1.866 -40.771 1.00 96.56 302 ILE A C 1
ATOM 2170 O O . ILE A 1 302 ? 21.895 1.740 -41.893 1.00 96.56 302 ILE A O 1
ATOM 2174 N N . GLY A 1 303 ? 20.090 1.993 -40.575 1.00 93.44 303 GLY A N 1
ATOM 2175 C CA . GLY A 1 303 ? 19.099 1.906 -41.657 1.00 93.44 303 GLY A CA 1
ATOM 2176 C C . GLY A 1 303 ? 18.912 0.497 -42.239 1.00 93.44 303 GLY A C 1
ATOM 2177 O O . GLY A 1 303 ? 18.277 0.343 -43.279 1.00 93.44 303 GLY A O 1
ATOM 2178 N N . THR A 1 304 ? 19.463 -0.532 -41.590 1.00 92.50 304 THR A N 1
ATOM 2179 C CA . THR A 1 304 ? 19.302 -1.950 -41.943 1.00 92.50 304 THR A CA 1
ATOM 2180 C C . THR A 1 304 ? 19.131 -2.791 -40.679 1.00 92.50 304 THR A C 1
ATOM 2182 O O . THR A 1 304 ? 19.680 -2.463 -39.623 1.00 92.50 304 THR A O 1
ATOM 2185 N N . THR A 1 305 ? 18.365 -3.874 -40.779 1.00 91.88 305 THR A N 1
ATOM 2186 C CA . THR A 1 305 ? 18.186 -4.874 -39.713 1.00 91.88 305 THR A CA 1
ATOM 2187 C C . THR A 1 305 ? 19.065 -6.109 -39.903 1.00 91.88 305 THR A C 1
ATOM 2189 O O . THR A 1 305 ? 19.229 -6.880 -38.968 1.00 91.88 305 THR A O 1
ATOM 2192 N N . ALA A 1 306 ? 19.687 -6.275 -41.075 1.00 91.94 306 ALA A N 1
ATOM 2193 C CA . ALA A 1 306 ? 20.535 -7.422 -41.402 1.00 91.94 306 ALA A CA 1
ATOM 2194 C C . ALA A 1 306 ? 21.957 -6.973 -41.795 1.00 91.94 306 ALA A C 1
ATOM 2196 O O . ALA A 1 306 ? 22.339 -7.103 -42.960 1.00 91.94 306 ALA A O 1
ATOM 2197 N N . PRO A 1 307 ? 22.740 -6.389 -40.865 1.00 95.31 307 PRO A N 1
ATOM 2198 C CA . PRO A 1 307 ? 24.086 -5.921 -41.170 1.00 95.31 307 PRO A CA 1
ATOM 2199 C C . PRO A 1 307 ? 25.034 -7.091 -41.480 1.00 95.31 307 PRO A C 1
ATOM 2201 O O . PRO A 1 307 ? 25.242 -7.983 -40.651 1.00 95.31 307 PRO A O 1
ATOM 2204 N N . ILE A 1 308 ? 25.655 -7.075 -42.665 1.00 94.50 308 ILE A N 1
ATOM 2205 C CA . ILE A 1 308 ? 26.538 -8.170 -43.127 1.00 94.50 308 ILE A CA 1
ATOM 2206 C C . ILE A 1 308 ? 28.014 -7.971 -42.753 1.00 94.50 308 ILE A C 1
ATOM 2208 O O . ILE A 1 308 ? 28.833 -8.872 -42.930 1.00 94.50 308 ILE A O 1
ATOM 2212 N N . THR A 1 309 ? 28.368 -6.794 -42.238 1.00 96.12 309 THR A N 1
ATOM 2213 C CA . THR A 1 309 ? 29.709 -6.473 -41.726 1.00 96.12 309 THR A CA 1
ATOM 2214 C C . THR A 1 309 ? 29.593 -5.712 -40.406 1.00 96.12 309 THR A C 1
ATOM 2216 O O . THR A 1 309 ? 28.511 -5.241 -40.069 1.00 96.12 309 THR A O 1
ATOM 2219 N N . THR A 1 310 ? 30.699 -5.549 -39.674 1.00 97.06 310 THR A N 1
ATOM 2220 C CA . THR A 1 310 ? 30.721 -4.918 -38.339 1.00 97.06 310 THR A CA 1
ATOM 2221 C C . THR A 1 310 ? 30.035 -3.553 -38.275 1.00 97.06 310 THR A C 1
ATOM 2223 O O . THR A 1 310 ? 29.419 -3.235 -37.261 1.00 97.06 310 THR A O 1
ATOM 2226 N N . LEU A 1 311 ? 30.127 -2.754 -39.339 1.00 97.12 311 LEU A N 1
ATOM 2227 C CA . LEU A 1 311 ? 29.345 -1.536 -39.508 1.00 97.12 311 LEU A CA 1
ATOM 2228 C C . LEU A 1 311 ? 28.755 -1.543 -40.914 1.00 97.12 311 LEU A C 1
ATOM 2230 O O . LEU A 1 311 ? 29.480 -1.374 -41.893 1.00 97.12 311 LEU A O 1
ATOM 2234 N N . ASP A 1 312 ? 27.444 -1.716 -41.000 1.00 96.44 312 ASP A N 1
ATOM 2235 C CA . ASP A 1 312 ? 26.705 -1.705 -42.255 1.00 96.44 312 ASP A CA 1
ATOM 2236 C C . ASP A 1 312 ? 25.728 -0.530 -42.257 1.00 96.44 312 ASP A C 1
ATOM 2238 O O . ASP A 1 312 ? 24.833 -0.433 -41.414 1.00 96.44 312 ASP A O 1
ATOM 2242 N N . VAL A 1 313 ? 25.930 0.405 -43.181 1.00 95.88 313 VAL A N 1
ATOM 2243 C CA . VAL A 1 313 ? 25.093 1.598 -43.306 1.00 95.88 313 VAL A CA 1
ATOM 2244 C C . VAL A 1 313 ? 24.351 1.528 -44.627 1.00 95.88 313 VAL A C 1
ATOM 2246 O O . VAL A 1 313 ? 24.925 1.760 -45.691 1.00 95.88 313 VAL A O 1
ATOM 2249 N N . SER A 1 314 ? 23.049 1.273 -44.547 1.00 94.12 314 SER A N 1
ATOM 2250 C CA . SER A 1 314 ? 22.156 1.343 -45.696 1.00 94.12 314 SER A CA 1
ATOM 2251 C C . SER A 1 314 ? 21.661 2.778 -45.848 1.00 94.12 314 SER A C 1
ATOM 2253 O O . SER A 1 314 ? 20.683 3.204 -45.233 1.00 94.12 314 SER A O 1
ATOM 2255 N N . GLY A 1 315 ? 22.402 3.575 -46.618 1.00 93.75 315 GLY A N 1
ATOM 2256 C CA . GLY A 1 315 ? 22.088 4.981 -46.832 1.00 93.75 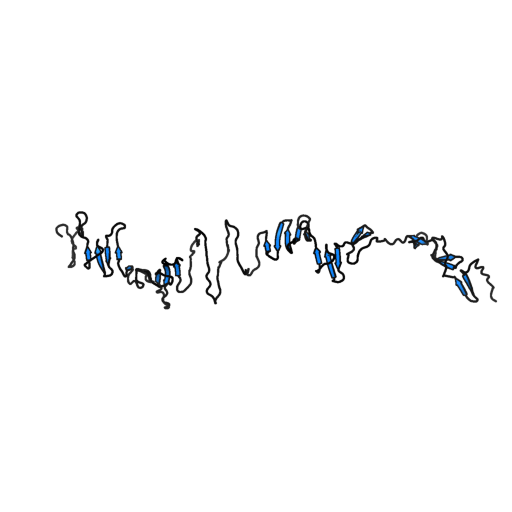315 GLY A CA 1
ATOM 2257 C C . GLY A 1 315 ? 23.314 5.819 -47.164 1.00 93.75 315 GLY A C 1
ATOM 2258 O O . GLY A 1 315 ? 24.257 5.363 -47.800 1.00 93.75 315 GLY A O 1
ATOM 2259 N N . THR A 1 316 ? 23.278 7.086 -46.759 1.00 94.06 316 THR A N 1
ATOM 2260 C CA . THR A 1 316 ? 24.411 8.004 -46.917 1.00 94.06 316 THR A CA 1
ATOM 2261 C C . THR A 1 316 ? 25.262 7.998 -45.654 1.00 94.06 316 THR A C 1
ATOM 2263 O O . THR A 1 316 ? 24.750 8.222 -44.560 1.00 94.06 316 THR A O 1
ATOM 2266 N N . THR A 1 317 ? 26.568 7.826 -45.819 1.00 95.19 317 THR A N 1
ATOM 2267 C CA . THR A 1 317 ? 27.547 7.829 -44.730 1.00 95.19 317 THR A CA 1
ATOM 2268 C C . THR A 1 317 ? 28.430 9.064 -44.835 1.00 95.19 317 THR A C 1
ATOM 2270 O O . THR A 1 317 ? 28.962 9.363 -45.900 1.00 95.19 317 THR A O 1
ATOM 2273 N N . TRP A 1 318 ? 28.629 9.794 -43.735 1.00 93.25 318 TRP A N 1
ATOM 2274 C CA . TRP A 1 318 ? 29.494 10.976 -43.729 1.00 93.25 318 TRP A CA 1
ATOM 2275 C C . TRP A 1 318 ? 30.435 10.995 -42.522 1.00 93.25 318 TRP A C 1
ATOM 2277 O O . TRP A 1 318 ? 30.049 11.372 -41.419 1.00 93.25 318 TRP A O 1
ATOM 2287 N N . LEU A 1 319 ? 31.698 10.631 -42.747 1.00 92.94 319 LEU A N 1
ATOM 2288 C CA . LEU A 1 319 ? 32.778 10.699 -41.764 1.00 92.94 319 LEU A CA 1
ATOM 2289 C C . LEU A 1 319 ? 33.521 12.031 -41.939 1.00 92.94 319 LEU A C 1
ATOM 2291 O O . LEU A 1 319 ? 34.266 12.227 -42.901 1.00 92.94 319 LEU A O 1
ATOM 2295 N N . ARG A 1 320 ? 33.309 12.978 -41.021 1.00 90.31 320 ARG A N 1
ATOM 2296 C CA . ARG A 1 320 ? 33.786 14.372 -41.120 1.00 90.31 320 ARG A CA 1
ATOM 2297 C C . ARG A 1 320 ? 34.291 14.911 -39.785 1.00 90.31 320 ARG A C 1
ATOM 2299 O O . ARG A 1 320 ? 33.945 14.401 -38.726 1.00 90.31 320 ARG A O 1
ATOM 2306 N N . GLY A 1 321 ? 35.091 15.976 -39.845 1.00 85.19 321 GLY A N 1
ATOM 2307 C CA . GLY A 1 321 ? 35.477 16.737 -38.654 1.00 85.19 321 GLY A CA 1
ATOM 2308 C C . GLY A 1 321 ? 34.317 17.576 -38.098 1.00 85.19 321 GLY A C 1
ATOM 2309 O O . GLY A 1 321 ? 33.426 17.981 -38.846 1.00 85.19 321 GLY A O 1
ATOM 2310 N N . LEU A 1 322 ? 34.365 17.877 -36.793 1.00 81.25 322 LEU A N 1
ATOM 2311 C CA . LEU A 1 322 ? 33.303 18.559 -36.031 1.00 81.25 322 LEU A CA 1
ATOM 2312 C C . LEU A 1 322 ? 32.812 19.877 -36.666 1.00 81.25 322 LEU A C 1
ATOM 2314 O O . LEU A 1 322 ? 31.622 20.169 -36.636 1.00 81.25 322 LEU A O 1
ATOM 2318 N N . SER A 1 323 ? 33.709 20.662 -37.266 1.00 76.31 323 SER A N 1
ATOM 2319 C CA . SER A 1 323 ? 33.423 22.005 -37.794 1.00 76.31 323 SER A CA 1
ATOM 2320 C C . SER A 1 323 ? 33.451 22.118 -39.324 1.00 76.31 323 SER A C 1
ATOM 2322 O O . SER A 1 323 ? 33.291 23.216 -39.853 1.00 76.31 323 SER A O 1
ATOM 2324 N N . ALA A 1 324 ? 33.649 21.016 -40.056 1.00 72.31 324 ALA A N 1
ATOM 2325 C CA . ALA A 1 324 ? 33.814 21.049 -41.509 1.00 72.31 324 ALA A CA 1
ATOM 2326 C C . ALA A 1 324 ? 32.698 20.289 -42.237 1.00 72.31 324 ALA A C 1
ATOM 2328 O O . ALA A 1 324 ? 32.427 19.128 -41.935 1.00 72.31 324 ALA A O 1
ATOM 2329 N N . ASN A 1 325 ? 32.133 20.893 -43.287 1.00 74.19 325 ASN A N 1
ATOM 2330 C CA . ASN A 1 325 ? 31.330 20.189 -44.299 1.00 74.19 325 ASN A CA 1
ATOM 2331 C C . ASN A 1 325 ? 32.251 19.472 -45.306 1.00 74.19 325 ASN A C 1
ATOM 2333 O O . ASN A 1 325 ? 32.064 19.540 -46.518 1.00 74.19 325 ASN A O 1
ATOM 2337 N N . SER A 1 326 ? 33.304 18.825 -44.809 1.00 80.44 326 SER A N 1
ATOM 2338 C CA . SER A 1 326 ? 34.333 18.184 -45.623 1.00 80.44 326 SER A CA 1
ATOM 2339 C C . SER A 1 326 ? 34.894 16.978 -44.873 1.00 80.44 326 SER A C 1
ATOM 2341 O O . SER A 1 326 ? 35.244 17.077 -43.698 1.00 80.44 326 SER A O 1
ATOM 2343 N N . GLY A 1 327 ? 34.976 15.839 -45.554 1.00 89.88 327 GLY A N 1
ATOM 2344 C CA . GLY A 1 327 ? 35.398 14.554 -44.994 1.00 89.88 327 GLY A CA 1
ATOM 2345 C C . GLY A 1 327 ? 35.235 13.438 -46.023 1.00 89.88 327 GLY A C 1
ATOM 2346 O O . GLY A 1 327 ? 35.127 13.741 -47.209 1.00 89.88 327 GLY A O 1
ATOM 2347 N N . LEU A 1 328 ? 35.193 12.189 -45.566 1.00 94.50 328 LEU A N 1
ATOM 2348 C CA . LEU A 1 328 ? 34.794 11.030 -46.362 1.00 94.50 328 LEU A CA 1
ATOM 2349 C C . LEU A 1 328 ? 33.264 10.964 -46.398 1.00 94.50 328 LEU A C 1
ATOM 2351 O O . LEU A 1 328 ? 32.616 10.755 -45.376 1.00 94.50 328 LEU A O 1
ATOM 2355 N N . PHE A 1 329 ? 32.687 11.176 -47.567 1.00 95.19 329 PHE A N 1
ATOM 2356 C CA . PHE A 1 329 ? 31.258 11.115 -47.825 1.00 95.19 329 PHE A CA 1
ATOM 2357 C C . PHE A 1 329 ? 30.986 9.941 -48.756 1.00 95.19 329 PHE A C 1
ATOM 2359 O O . PHE A 1 329 ? 31.664 9.799 -49.762 1.00 95.19 329 PHE A O 1
ATOM 2366 N N . ILE A 1 330 ? 30.009 9.108 -48.444 1.00 96.75 330 ILE A N 1
ATOM 2367 C CA . ILE A 1 330 ? 29.553 8.024 -49.306 1.00 96.75 330 ILE A CA 1
ATOM 2368 C C . ILE A 1 330 ? 28.066 8.256 -49.503 1.00 96.75 330 ILE A C 1
ATOM 2370 O O . ILE A 1 330 ? 27.306 8.216 -48.536 1.00 96.75 330 ILE A O 1
ATOM 2374 N N . ASN A 1 331 ? 27.647 8.576 -50.725 1.00 94.56 331 ASN A N 1
ATOM 2375 C CA . ASN A 1 331 ? 26.227 8.785 -51.001 1.00 94.56 331 ASN A CA 1
ATOM 2376 C C . ASN A 1 331 ? 25.464 7.447 -51.025 1.00 94.56 331 ASN A C 1
ATOM 2378 O O . ASN A 1 331 ? 26.070 6.379 -51.063 1.00 94.56 331 ASN A O 1
ATOM 2382 N N . ALA A 1 332 ? 24.131 7.499 -51.073 1.00 94.12 332 ALA A N 1
ATOM 2383 C CA . ALA A 1 332 ? 23.293 6.295 -51.145 1.00 94.12 332 ALA A CA 1
ATOM 2384 C C . ALA A 1 332 ? 23.533 5.423 -52.401 1.00 94.12 332 ALA A C 1
ATOM 2386 O O . ALA A 1 332 ? 23.084 4.283 -52.447 1.00 94.12 332 ALA A O 1
ATOM 2387 N N . SER A 1 333 ? 24.232 5.942 -53.418 1.00 94.50 333 SER A N 1
ATOM 2388 C CA . SER A 1 333 ? 24.649 5.190 -54.611 1.00 94.50 333 SER A CA 1
ATOM 2389 C C . SER A 1 333 ? 26.032 4.534 -54.468 1.00 94.50 333 SER A C 1
ATOM 2391 O O . SER A 1 333 ? 26.465 3.859 -55.396 1.00 94.50 333 SER A O 1
ATOM 2393 N N . GLY A 1 334 ? 26.742 4.743 -53.353 1.00 94.75 334 GLY A N 1
ATOM 2394 C CA . GLY A 1 334 ? 28.081 4.201 -53.101 1.00 94.75 334 GLY A CA 1
ATOM 2395 C C . GLY A 1 334 ? 29.253 5.053 -53.610 1.00 94.75 334 GLY A C 1
ATOM 2396 O O . GLY A 1 334 ? 30.401 4.633 -53.483 1.00 94.75 334 GLY A O 1
ATOM 2397 N N . ASN A 1 335 ? 29.013 6.247 -54.162 1.00 97.25 335 ASN A N 1
ATOM 2398 C CA . ASN A 1 335 ? 30.096 7.126 -54.618 1.00 97.25 335 ASN A CA 1
ATOM 2399 C C . ASN A 1 335 ? 30.812 7.776 -53.431 1.00 97.25 335 ASN A C 1
ATOM 2401 O O . ASN A 1 335 ? 30.163 8.356 -52.556 1.00 97.25 335 ASN A O 1
ATOM 2405 N N . VAL A 1 336 ? 32.143 7.761 -53.465 1.00 97.38 336 VAL A N 1
ATOM 2406 C CA . VAL A 1 336 ? 33.024 8.302 -52.434 1.00 97.38 336 VAL A CA 1
ATOM 2407 C C . VAL A 1 336 ? 33.427 9.742 -52.761 1.00 97.38 336 VAL A C 1
ATOM 2409 O O . VAL A 1 336 ? 34.139 10.005 -53.721 1.00 97.38 336 VAL A O 1
ATOM 2412 N N . GLY A 1 337 ? 33.014 10.692 -51.933 1.00 95.44 337 GLY A N 1
ATOM 2413 C CA . GLY A 1 337 ? 33.498 12.066 -51.913 1.00 95.44 337 GLY A CA 1
ATOM 2414 C C . GLY A 1 337 ? 34.564 12.274 -50.834 1.00 95.44 337 GLY A C 1
ATOM 2415 O O . GLY A 1 337 ? 34.331 11.951 -49.673 1.00 95.44 337 GLY A O 1
ATOM 2416 N N . ILE A 1 338 ? 35.711 12.870 -51.167 1.00 94.19 338 ILE A N 1
ATOM 2417 C CA . ILE A 1 338 ? 36.695 13.361 -50.188 1.00 94.19 338 ILE A CA 1
ATOM 2418 C C . ILE A 1 338 ? 36.697 14.887 -50.222 1.00 94.19 338 ILE A C 1
ATOM 2420 O O . ILE A 1 338 ? 37.272 15.516 -51.104 1.00 94.19 338 ILE A O 1
ATOM 2424 N N . GLY A 1 339 ? 36.038 15.505 -49.243 1.00 90.50 339 GLY A N 1
ATOM 2425 C CA . GLY A 1 339 ? 35.870 16.959 -49.176 1.00 90.50 339 GLY A CA 1
ATOM 2426 C C . GLY A 1 339 ? 34.745 17.523 -50.055 1.00 90.50 339 GLY A C 1
ATOM 2427 O O . GLY A 1 339 ? 34.579 18.738 -50.085 1.00 90.50 339 GLY A O 1
ATOM 2428 N N . THR A 1 340 ? 33.960 16.666 -50.713 1.00 90.69 340 THR A N 1
ATOM 2429 C CA . THR A 1 340 ? 32.730 17.009 -51.449 1.00 90.69 340 THR A CA 1
ATOM 2430 C C . THR A 1 340 ? 31.571 16.129 -50.972 1.00 90.69 340 THR A C 1
ATOM 2432 O O . THR A 1 340 ? 31.787 14.979 -50.597 1.00 90.69 340 THR A O 1
ATOM 2435 N N . THR A 1 341 ? 30.346 16.658 -50.975 1.00 93.19 341 THR A N 1
ATOM 2436 C CA . THR A 1 341 ? 29.105 15.920 -50.655 1.00 93.19 341 THR A CA 1
ATOM 2437 C C . THR A 1 341 ? 28.271 15.591 -51.890 1.00 93.19 341 THR A C 1
ATOM 2439 O O . THR A 1 341 ? 27.169 15.065 -51.775 1.00 93.19 341 THR A O 1
ATOM 2442 N N . ALA A 1 342 ? 28.762 15.933 -53.079 1.00 93.44 342 ALA A N 1
ATOM 2443 C CA . ALA A 1 342 ? 28.094 15.660 -54.345 1.00 93.44 342 ALA A CA 1
ATOM 2444 C C . ALA A 1 342 ? 29.062 14.956 -55.310 1.00 93.44 342 ALA A C 1
ATOM 2446 O O . ALA A 1 342 ? 29.383 15.524 -56.352 1.00 93.44 342 ALA A O 1
ATOM 2447 N N . PRO A 1 343 ? 29.579 13.761 -54.956 1.00 95.56 343 PRO A N 1
ATOM 2448 C CA . PRO A 1 343 ? 30.525 13.052 -55.806 1.00 95.56 343 PRO A CA 1
ATOM 2449 C C . PRO A 1 343 ? 29.867 12.648 -57.132 1.00 95.56 343 PRO A C 1
ATOM 2451 O O . PRO A 1 343 ? 28.901 11.876 -57.151 1.00 95.56 343 PRO A O 1
ATOM 2454 N N . ALA A 1 344 ? 30.399 13.168 -58.241 1.00 95.69 344 ALA A N 1
ATOM 2455 C CA . ALA A 1 344 ? 29.916 12.873 -59.594 1.00 95.69 344 ALA A CA 1
ATOM 2456 C C . ALA A 1 344 ? 30.581 11.628 -60.219 1.00 95.69 344 ALA A C 1
ATOM 2458 O O . ALA A 1 344 ? 30.165 11.169 -61.281 1.00 95.69 344 ALA A O 1
ATOM 2459 N N . ALA A 1 345 ? 31.596 11.074 -59.553 1.00 95.94 345 ALA A N 1
ATOM 2460 C CA . ALA A 1 345 ? 32.303 9.849 -59.916 1.00 95.94 345 ALA A CA 1
ATOM 2461 C C . ALA A 1 345 ? 32.375 8.893 -58.712 1.00 95.94 345 ALA A C 1
ATOM 2463 O O . ALA A 1 345 ? 32.054 9.285 -57.591 1.00 95.94 345 ALA A O 1
ATOM 2464 N N . TRP A 1 346 ? 32.829 7.650 -58.926 1.00 96.31 346 TRP A N 1
ATOM 2465 C CA . TRP A 1 346 ? 33.024 6.675 -57.840 1.00 96.31 346 TRP A CA 1
ATOM 2466 C C . TRP A 1 346 ? 33.970 7.176 -56.744 1.00 96.31 346 TRP A C 1
ATOM 2468 O O . TRP A 1 346 ? 33.744 6.877 -55.578 1.00 96.31 346 TRP A O 1
ATOM 2478 N N . LEU A 1 347 ? 34.994 7.950 -57.113 1.00 97.00 347 LEU A N 1
ATOM 2479 C CA . LEU A 1 347 ? 35.841 8.705 -56.194 1.00 97.00 347 LEU A CA 1
ATOM 2480 C C . LEU A 1 347 ? 35.964 10.143 -56.710 1.00 97.00 347 LEU A C 1
ATOM 2482 O O . LEU A 1 347 ? 36.519 10.368 -57.783 1.00 97.00 347 LEU A O 1
ATOM 2486 N N . ASP A 1 348 ? 35.452 11.106 -55.951 1.00 96.44 348 ASP A N 1
ATOM 2487 C CA . ASP A 1 348 ? 35.491 12.535 -56.260 1.00 96.44 348 ASP A CA 1
ATOM 2488 C C . ASP A 1 348 ? 36.170 13.284 -55.108 1.00 96.44 348 ASP A C 1
ATOM 2490 O O . ASP A 1 348 ? 35.764 13.187 -53.949 1.00 96.44 348 ASP A O 1
ATOM 2494 N N . ILE A 1 349 ? 37.251 13.999 -55.400 1.00 94.88 349 ILE A N 1
ATOM 2495 C CA . ILE A 1 349 ? 38.096 14.633 -54.388 1.00 94.88 349 ILE A CA 1
ATOM 2496 C C . ILE A 1 349 ? 38.052 16.136 -54.603 1.00 94.88 349 ILE A C 1
ATOM 2498 O O . ILE A 1 349 ? 38.282 16.627 -55.707 1.00 94.88 349 ILE A O 1
ATOM 2502 N N . ALA A 1 350 ? 37.799 16.875 -53.523 1.00 92.56 350 ALA A N 1
ATOM 2503 C CA . ALA A 1 350 ? 37.757 18.326 -53.545 1.00 92.56 350 ALA A CA 1
ATOM 2504 C C . ALA A 1 350 ? 39.021 18.921 -54.181 1.00 92.56 350 ALA A C 1
ATOM 2506 O O . ALA A 1 350 ? 40.143 18.453 -53.950 1.00 92.56 350 ALA A O 1
ATOM 2507 N N . ALA A 1 351 ? 38.824 19.988 -54.956 1.00 91.50 351 ALA A N 1
ATOM 2508 C CA . ALA A 1 351 ? 39.903 20.695 -55.626 1.00 91.50 351 ALA A CA 1
ATOM 2509 C C . ALA A 1 351 ? 40.974 21.167 -54.631 1.00 91.50 351 ALA A C 1
ATOM 2511 O O . ALA A 1 351 ? 40.675 21.617 -53.520 1.00 91.50 351 ALA A O 1
ATOM 2512 N N . ALA A 1 352 ? 42.232 21.070 -55.054 1.00 91.31 352 ALA A N 1
ATOM 2513 C CA . ALA A 1 352 ? 43.361 21.525 -54.269 1.00 91.31 352 ALA A CA 1
ATOM 2514 C C . ALA A 1 352 ? 43.289 23.043 -54.060 1.00 91.31 352 ALA A C 1
ATOM 2516 O O . ALA A 1 352 ? 42.903 23.801 -54.949 1.00 91.31 352 ALA A O 1
ATOM 2517 N N . THR A 1 353 ? 43.730 23.492 -52.892 1.00 89.00 353 THR A N 1
ATOM 2518 C CA . THR A 1 353 ? 44.044 24.896 -52.625 1.00 89.00 353 THR A CA 1
ATOM 2519 C C . THR A 1 353 ? 45.543 25.042 -52.392 1.00 89.00 353 THR A C 1
ATOM 2521 O O . THR A 1 353 ? 46.252 24.060 -52.169 1.00 89.00 353 THR A O 1
ATOM 2524 N N . THR A 1 354 ? 46.037 26.278 -52.368 1.00 88.56 354 THR A N 1
ATOM 2525 C CA . THR A 1 354 ? 47.439 26.572 -52.023 1.00 88.56 354 THR A CA 1
ATOM 2526 C C . THR A 1 354 ? 47.836 26.074 -50.629 1.00 88.56 354 THR A C 1
ATOM 2528 O O . THR A 1 354 ? 49.015 25.845 -50.380 1.00 88.56 354 THR A O 1
ATOM 2531 N N . ALA A 1 355 ? 46.868 25.877 -49.729 1.00 88.38 355 ALA A N 1
ATOM 2532 C CA . ALA A 1 355 ? 47.091 25.375 -48.375 1.00 88.38 355 ALA A CA 1
ATOM 2533 C C . ALA A 1 355 ? 46.828 23.866 -48.223 1.00 88.38 355 ALA A C 1
ATOM 2535 O O . ALA A 1 355 ? 47.208 23.277 -47.208 1.00 88.38 355 ALA A O 1
ATOM 2536 N N . LYS A 1 356 ? 46.153 23.226 -49.189 1.00 86.81 356 LYS A N 1
ATOM 2537 C CA . LYS A 1 356 ? 45.720 21.829 -49.076 1.00 86.81 356 LYS A CA 1
ATOM 2538 C C . LYS A 1 356 ? 45.674 21.144 -50.450 1.00 86.81 356 LYS A C 1
ATOM 2540 O O . LYS A 1 356 ? 44.774 21.448 -51.230 1.00 86.81 356 LYS A O 1
ATOM 2545 N N . PRO A 1 357 ? 46.576 20.190 -50.742 1.00 88.81 357 PRO A N 1
ATOM 2546 C CA . PRO A 1 357 ? 46.470 19.385 -51.956 1.00 88.81 357 PRO A CA 1
ATOM 2547 C C . PRO A 1 357 ? 45.250 18.451 -51.886 1.00 88.81 357 PRO A C 1
ATOM 2549 O O . PRO A 1 357 ? 44.858 18.033 -50.793 1.00 88.81 357 PRO A O 1
ATOM 2552 N N . SER A 1 358 ? 44.682 18.090 -53.041 1.00 90.31 358 SER A N 1
ATOM 2553 C CA . SER A 1 358 ? 43.603 17.091 -53.140 1.00 90.31 358 SER A CA 1
ATOM 2554 C C . SER A 1 358 ? 44.065 15.716 -52.650 1.00 90.31 358 SER A C 1
ATOM 2556 O O . SER A 1 358 ? 43.389 15.085 -51.844 1.00 90.31 358 SER A O 1
ATOM 2558 N N . ILE A 1 359 ? 45.254 15.286 -53.084 1.00 92.00 359 ILE A N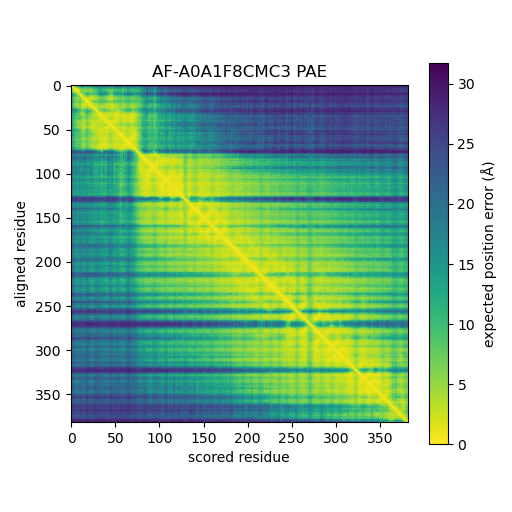 1
ATOM 2559 C CA . ILE A 1 359 ? 45.921 14.054 -52.652 1.00 92.00 359 ILE A CA 1
ATOM 2560 C C . ILE A 1 359 ? 47.372 14.401 -52.316 1.00 92.00 359 ILE A C 1
ATOM 2562 O O . ILE A 1 359 ? 48.024 15.139 -53.053 1.00 92.00 359 ILE A O 1
ATOM 2566 N N . ARG A 1 360 ? 47.890 13.871 -51.206 1.00 88.12 360 ARG A N 1
ATOM 2567 C CA . ARG A 1 360 ? 49.311 13.955 -50.851 1.00 88.12 360 ARG A CA 1
ATOM 2568 C C . ARG A 1 360 ? 49.867 12.546 -50.719 1.00 88.12 360 ARG A C 1
ATOM 2570 O O . ARG A 1 360 ? 49.447 11.822 -49.823 1.00 88.12 360 ARG A O 1
ATOM 2577 N N . VAL A 1 361 ? 50.829 12.199 -51.566 1.00 87.94 361 VAL A N 1
ATOM 2578 C CA . VAL A 1 361 ? 51.615 10.966 -51.447 1.00 87.94 361 VAL A CA 1
ATOM 2579 C C . VAL A 1 361 ? 52.974 11.352 -50.863 1.00 87.94 361 VAL A C 1
ATOM 2581 O O . VAL A 1 361 ? 53.728 12.100 -51.486 1.00 87.94 361 VAL A O 1
ATOM 2584 N N . ALA A 1 362 ? 53.250 10.932 -49.627 1.00 85.44 362 ALA A N 1
ATOM 2585 C CA . ALA A 1 362 ? 54.543 11.185 -48.989 1.00 85.44 362 ALA A CA 1
ATOM 2586 C C . ALA A 1 362 ? 55.656 10.400 -49.708 1.00 85.44 362 ALA A C 1
ATOM 2588 O O . ALA A 1 362 ? 55.396 9.303 -50.200 1.00 85.44 362 ALA A O 1
ATOM 2589 N N . SER A 1 363 ? 56.873 10.950 -49.778 1.00 86.12 363 SER A N 1
ATOM 2590 C CA . SER A 1 363 ? 58.014 10.245 -50.374 1.00 86.12 363 SER A CA 1
ATOM 2591 C C . SER A 1 363 ? 58.502 9.098 -49.480 1.00 86.12 363 SER A C 1
ATOM 2593 O O . SER A 1 363 ? 58.432 9.181 -48.251 1.00 86.12 363 SER A O 1
ATOM 2595 N N . GLY A 1 364 ? 59.001 8.023 -50.093 1.00 82.00 364 GLY A N 1
ATOM 2596 C CA . GLY A 1 364 ? 59.533 6.847 -49.399 1.00 82.00 364 GLY A CA 1
ATOM 2597 C C . GLY A 1 364 ? 60.374 5.954 -50.314 1.00 82.00 364 GLY A C 1
ATOM 2598 O O . GLY A 1 364 ? 60.509 6.220 -51.503 1.00 82.00 364 GLY A O 1
ATOM 2599 N N . THR A 1 365 ? 60.966 4.888 -49.769 1.00 82.12 365 THR A N 1
ATOM 2600 C CA . THR A 1 365 ? 61.728 3.916 -50.572 1.00 82.12 365 THR A CA 1
ATOM 2601 C C . THR A 1 365 ? 60.787 3.103 -51.463 1.00 82.12 365 THR A C 1
ATOM 2603 O O . THR A 1 365 ? 59.814 2.535 -50.966 1.00 82.12 365 THR A O 1
ATOM 2606 N N . ALA A 1 366 ? 61.094 3.017 -52.761 1.00 81.44 366 ALA A N 1
ATOM 2607 C CA . ALA A 1 366 ? 60.321 2.214 -53.706 1.00 81.44 366 ALA A CA 1
ATOM 2608 C C . ALA A 1 366 ? 60.266 0.728 -53.272 1.00 81.44 366 ALA A C 1
ATOM 2610 O O . ALA A 1 366 ? 61.300 0.175 -52.872 1.00 81.44 366 ALA A O 1
ATOM 2611 N N . PRO A 1 367 ? 59.097 0.056 -53.346 1.00 83.62 367 PRO A N 1
ATOM 2612 C CA . PRO A 1 367 ? 58.980 -1.367 -53.037 1.00 83.62 367 PRO A CA 1
ATOM 2613 C C . PRO A 1 367 ? 59.891 -2.219 -53.929 1.00 83.62 367 PRO A C 1
ATOM 2615 O O . PRO A 1 367 ? 60.012 -1.976 -55.126 1.00 83.62 367 PRO A O 1
ATOM 2618 N N . THR A 1 368 ? 60.483 -3.279 -53.375 1.00 87.56 368 THR A N 1
ATOM 2619 C CA . THR A 1 368 ? 61.349 -4.205 -54.133 1.00 87.56 368 THR A CA 1
ATOM 2620 C C . THR A 1 368 ? 60.580 -5.104 -55.110 1.00 87.56 368 THR A C 1
ATOM 2622 O O . THR A 1 368 ? 61.187 -5.838 -55.888 1.00 87.56 368 THR A O 1
ATOM 2625 N N . SER A 1 369 ? 59.246 -5.075 -55.083 1.00 87.19 369 SER A N 1
ATOM 2626 C CA . SER A 1 369 ? 58.357 -5.777 -56.016 1.00 87.19 369 SER A CA 1
ATOM 2627 C C . SER A 1 369 ? 57.023 -5.021 -56.116 1.00 87.19 369 SER A C 1
ATOM 2629 O O . SER A 1 369 ? 56.073 -5.398 -55.430 1.00 87.19 369 SER A O 1
ATOM 2631 N N . PRO A 1 370 ? 56.951 -3.923 -56.895 1.00 82.88 370 PRO A N 1
ATOM 2632 C CA . PRO A 1 370 ? 55.713 -3.165 -57.051 1.00 82.88 370 PRO A CA 1
ATOM 2633 C C . PRO A 1 370 ? 54.672 -3.985 -57.821 1.00 82.88 370 PRO A C 1
ATOM 2635 O O . PRO A 1 370 ? 55.005 -4.700 -58.772 1.00 82.88 370 PRO A O 1
ATOM 2638 N N . ILE A 1 371 ? 53.406 -3.875 -57.423 1.00 86.25 371 ILE A N 1
ATOM 2639 C CA . ILE A 1 371 ? 52.284 -4.464 -58.153 1.00 86.25 371 ILE A CA 1
ATOM 2640 C C . ILE A 1 371 ? 51.904 -3.508 -59.291 1.00 86.25 371 ILE A C 1
ATOM 2642 O O . ILE A 1 371 ? 52.005 -2.285 -59.181 1.00 86.25 371 ILE A O 1
ATOM 2646 N N . THR A 1 372 ? 51.485 -4.056 -60.436 1.00 87.62 372 THR A N 1
ATOM 2647 C CA . THR A 1 372 ? 50.981 -3.234 -61.543 1.00 87.62 372 THR A CA 1
ATOM 2648 C C . THR A 1 372 ? 49.795 -2.387 -61.080 1.00 87.62 372 THR A C 1
ATOM 2650 O O . THR A 1 372 ? 48.787 -2.931 -60.640 1.00 87.62 372 THR A O 1
ATOM 2653 N N . GLY A 1 373 ? 49.908 -1.067 -61.238 1.00 83.06 373 GLY A N 1
ATOM 2654 C CA . GLY A 1 373 ? 48.885 -0.103 -60.823 1.00 83.06 373 GLY A CA 1
ATOM 2655 C C . GLY A 1 373 ? 49.196 0.623 -59.513 1.00 83.06 373 GLY A C 1
ATOM 2656 O O . GLY A 1 373 ? 48.471 1.555 -59.173 1.00 83.06 373 GLY A O 1
ATOM 2657 N N . ASP A 1 374 ? 50.275 0.255 -58.815 1.00 84.81 374 ASP A N 1
ATOM 2658 C CA . ASP A 1 374 ? 50.729 0.992 -57.636 1.00 84.81 374 ASP A CA 1
ATOM 2659 C C . ASP A 1 374 ? 51.180 2.413 -58.015 1.00 84.81 374 ASP A C 1
ATOM 2661 O O . ASP A 1 374 ? 51.905 2.622 -58.990 1.00 84.81 374 ASP A O 1
ATOM 2665 N N . MET A 1 375 ? 50.783 3.392 -57.200 1.00 83.94 375 MET A N 1
ATOM 2666 C CA . MET A 1 375 ? 51.282 4.767 -57.252 1.00 83.94 375 MET A CA 1
ATOM 2667 C C . MET A 1 375 ? 52.182 5.009 -56.036 1.00 83.94 375 MET A C 1
ATOM 2669 O O . MET A 1 375 ? 51.723 4.901 -54.898 1.00 83.94 375 MET A O 1
ATOM 2673 N N . TYR A 1 376 ? 53.448 5.358 -56.257 1.00 83.12 376 TYR A N 1
ATOM 2674 C CA . TYR A 1 376 ? 54.401 5.704 -55.199 1.00 83.12 376 TYR A CA 1
ATOM 2675 C C . TYR A 1 376 ? 55.239 6.917 -55.614 1.00 83.12 376 TYR A C 1
ATOM 2677 O O . TYR A 1 376 ? 55.420 7.171 -56.798 1.00 83.12 376 TYR A O 1
ATOM 2685 N N . ASN A 1 377 ? 55.743 7.662 -54.631 1.00 84.19 377 ASN A N 1
ATOM 2686 C CA . ASN A 1 377 ? 56.639 8.798 -54.837 1.00 84.19 377 ASN A CA 1
ATOM 2687 C C . ASN A 1 377 ? 58.014 8.438 -54.256 1.00 84.19 377 ASN A C 1
ATOM 2689 O O . ASN A 1 377 ? 58.139 8.282 -53.039 1.00 84.19 377 ASN A O 1
ATOM 2693 N N . ASP A 1 378 ? 59.031 8.287 -55.103 1.00 81.31 378 ASP A N 1
ATOM 2694 C CA . ASP A 1 378 ? 60.406 7.976 -54.677 1.00 81.31 378 ASP A CA 1
ATOM 2695 C C . ASP A 1 378 ? 61.223 9.219 -54.286 1.00 81.31 378 ASP A C 1
ATOM 2697 O O . ASP A 1 378 ? 62.365 9.103 -53.845 1.00 81.31 378 ASP A O 1
ATOM 2701 N N . GLY A 1 379 ? 60.614 10.406 -54.365 1.00 76.19 379 GLY A N 1
ATOM 2702 C CA . GLY A 1 379 ? 61.248 11.684 -54.060 1.00 76.19 379 GLY A CA 1
ATOM 2703 C C . GLY A 1 379 ? 61.897 12.360 -55.266 1.00 76.19 379 GLY A C 1
ATOM 2704 O O . GLY A 1 379 ? 62.193 13.550 -55.164 1.00 76.19 379 GLY A O 1
ATOM 2705 N N . ASP A 1 380 ? 62.038 11.655 -56.392 1.00 70.81 380 ASP A N 1
ATOM 2706 C CA . ASP A 1 380 ? 62.689 12.172 -57.593 1.00 70.81 380 ASP A CA 1
ATOM 2707 C C . ASP A 1 380 ? 61.710 12.390 -58.753 1.00 70.81 380 ASP A C 1
ATOM 2709 O O . ASP A 1 380 ? 61.961 13.287 -59.557 1.00 70.81 380 ASP A O 1
ATOM 2713 N N . GLN A 1 381 ? 60.581 11.670 -58.831 1.00 59.84 381 GLN A N 1
ATOM 2714 C CA . GLN A 1 381 ? 59.446 11.954 -59.731 1.00 59.84 381 GLN A CA 1
ATOM 2715 C C . GLN A 1 381 ? 58.104 11.509 -59.107 1.00 59.84 381 GLN A C 1
ATOM 2717 O O . GLN A 1 381 ? 58.065 10.632 -58.244 1.00 59.84 381 GLN A O 1
ATOM 2722 N N . LEU A 1 382 ? 57.003 12.125 -59.558 1.00 56.91 382 LEU A N 1
ATOM 2723 C CA . LEU A 1 382 ? 55.619 11.732 -59.251 1.00 56.91 382 LEU A CA 1
ATOM 2724 C C . LEU A 1 382 ? 54.954 11.088 -60.465 1.00 56.91 382 LEU A C 1
ATOM 2726 O O . LEU A 1 382 ? 55.173 11.615 -61.582 1.00 56.91 382 LEU A O 1
#

Solvent-accessible surface area (backbone atoms only — not comparable to full-atom values): 24037 Å² total; per-residue (Å²): 131,86,78,87,79,88,78,85,80,67,85,59,70,10,60,45,78,56,99,89,47,81,46,67,32,66,86,50,85,81,79,48,82,49,43,64,40,72,77,39,61,43,76,52,50,54,11,40,42,63,57,45,33,48,55,94,70,36,39,85,37,79,36,86,88,77,63,24,21,25,50,35,68,59,84,65,86,66,74,42,73,64,69,56,94,41,35,51,74,46,74,80,49,100,48,29,40,33,48,40,66,48,37,16,39,39,79,90,77,68,24,39,9,35,52,29,78,74,51,89,42,69,67,27,69,48,68,94,50,78,88,77,30,62,44,72,52,64,86,50,100,73,47,36,40,31,37,33,60,50,99,85,67,25,41,34,40,26,49,65,87,41,64,44,37,36,48,38,96,90,50,74,48,66,74,51,95,84,82,86,85,69,90,80,84,88,86,73,98,68,89,87,83,79,83,51,90,87,69,73,83,91,86,68,100,58,93,82,86,88,84,56,74,67,96,88,57,92,50,81,78,85,86,84,70,66,91,93,51,77,91,81,84,89,67,65,95,88,57,75,94,80,82,83,68,80,61,39,66,52,76,48,76,56,96,53,102,81,64,78,31,31,31,41,30,43,44,59,89,81,58,101,64,82,68,44,28,44,36,33,27,46,36,95,49,86,84,37,66,58,42,38,24,35,38,64,87,68,17,35,8,36,55,35,84,77,40,89,42,64,74,26,68,59,50,68,48,75,55,56,53,98,91,46,94,39,32,50,23,30,43,72,86,66,24,31,7,42,46,33,90,74,43,89,40,66,72,26,64,34,81,59,49,100,91,44,67,60,74,82,78,73,65,47,84,74,68,98,74,74,60,94,88,70,86,75,28,63,75,83,61,124

Secondary structure (DSSP, 8-state):
----------SSSSEEE-SS-EEE-----------EESSSEEEETTEEEE-TTPPTTEEEEEETTTTEEEEEE--S---EE---TTBPPEESSSSEEE--TTEEEETTTTEEEES-SS--SSEEE----TTT-SEEEESSSSSEEEEEE-TTS-EEEEETTEEEEEE-SS-EEESS-----SSS----SS------SS------SS------S-SSS---------TT--------TT------SSS-EEEE---STT---EEEEEE--SSSSS--EEEEEESSSTTSSEEEEE-TT-PEEES-SS-SSSEEESS-EEEE-TT-S-EEEE-TT--EEES-SS-SSSEEEPPPBTTB-S----B-PPPSSPPTT---B-SS--

Radius of gyration: 59.34 Å; Cα contacts (8 Å, |Δi|>4): 625; chains: 1; bounding box: 132×68×160 Å

Foldseek 3Di:
DDDDDDDPPDQADQWDDDPPDIDGDEPADDADLDFKDQPLWDQDRHGIYGHRNADPQWDFDQDPVVNITGTDRPPDLAQDEDEDPFFDWDDPDPRYIYGDQQFGAPPVVGATHHHHNDDPDNYHQDDADPPVASDWDAPDPQFIWHWHQHPQRWIFIATSNHTQWIGHPVDIDGPDDDDDPDPDDDDDPDDDDDDDPVDDDDDDPDDDDDDADDDPDDGDDDDDDDDPDDDDDDAPDPDDDDDDDQWDKDKQDDPDPPDKIKIWTWDDPPDPDPFIWTFIATDDDPPPGTAWIQTPVRAIEGSDHDAPDNDHYQAKDADDDPPAPAAWIQGNVGATEGGDNDRPDNYHFDPADPVGHSDDADADPDDPDDDPPDDHHPPPHD

Mean predicted aligned error: 12.88 Å

Organism: NCBI:txid1802535